Protein AF-A0A847YEK2-F1 (afdb_monomer)

Secondary structure (DSSP, 8-state):
-EEEEEETT--S-HHHHHHHHHHHHHHHHHHHHHHHS----EEEEEEE---TT--SHHHHHHHHHHH---SSSSEEEEEESS----SS---SEEESSTT-SEEEEE----S--HHHHHHHHHHHHHHHTT----S-TTSTTS---HHHHHTT----SS--HHHHHHHHHHHHHHHTT--SGGG--HHHHHHHHHHHHHHHTSTT--SHHHHHHHHHHHHH-TT--GGG-S---TTGGGS------S----PPPHHHHHHHHHHHHHHHHHHHHHHTT-SS---S--STT--SHHHHHHHHHHHHHHHHHT--TTTGGGHHHHHHHHHHHHH---STTTTSHHHHHHHHHH--HHHHHHHHHHH----BTTBHHHHHHHHHHHHHHHHH-HHHHHHHHHHHHHHHHTTSS-B-HHHHHHHHHHHHHHHHHHTTSS-HHHHHHH--HHHHS---TTS---B-HHHHHHHS-STT-HHHHHHHHHHHHHHHTSHHHHHHHHTT--

Mean predicted aligned error: 9.91 Å

Nearest PDB structures (foldseek):
  9clp-assembly1_A  TM=6.894E-01  e=1.626E-04  Echis carinatus
  1bsw-assembly1_A  TM=7.001E-01  e=2.422E-04  Deinagkistrodon acutus
  3k7n-assembly1_A  TM=7.172E-01  e=1.043E-03  Naja atra

pLDDT: mean 83.39, std 17.61, range [23.39, 98.69]

Solvent-accessible surface area (backbone atoms only — not comparable to full-atom values): 27076 Å² total; per-residue (Å²): 77,24,28,41,32,33,33,69,80,58,80,63,54,71,72,58,50,51,55,51,53,49,53,39,43,53,59,34,29,60,50,36,38,73,58,37,68,48,68,75,42,79,78,43,78,52,70,48,86,72,68,87,84,64,86,49,66,70,64,46,37,54,54,47,54,76,75,51,80,59,82,93,31,64,28,29,40,39,34,32,51,79,79,58,86,70,96,73,63,53,72,59,51,50,63,82,39,48,49,35,57,44,36,30,32,60,56,39,92,59,96,64,54,73,67,53,54,28,46,51,51,44,33,49,54,33,32,32,41,50,34,47,52,41,85,39,72,64,21,43,38,25,84,70,37,57,73,52,59,74,68,65,61,80,67,39,87,42,67,45,55,63,38,31,25,35,32,10,39,45,37,51,39,44,74,75,67,44,72,43,60,68,64,52,52,71,59,51,44,52,52,46,45,52,48,24,52,57,48,47,68,38,96,68,40,65,66,51,20,55,53,51,37,51,54,49,50,39,42,76,37,84,81,69,66,84,83,72,74,76,81,78,58,93,77,63,79,78,72,83,83,74,81,78,92,71,88,74,93,72,77,64,56,63,37,43,44,33,11,27,51,33,48,50,52,54,47,48,54,41,50,53,49,46,64,77,52,84,58,103,71,92,72,100,65,54,58,85,90,43,87,49,39,38,46,40,34,33,48,48,54,15,51,37,26,47,40,25,73,65,42,56,83,94,35,45,92,25,24,70,49,6,33,31,41,24,49,17,55,73,56,54,86,67,69,73,52,58,76,35,77,69,62,12,51,48,51,57,66,40,39,50,76,68,55,46,56,52,42,54,70,55,68,53,71,42,16,42,94,82,31,45,64,41,32,31,32,17,29,41,25,16,21,32,24,70,64,52,32,50,53,24,28,51,30,52,47,51,40,50,30,56,55,21,13,74,76,64,74,20,25,32,53,31,49,44,45,26,22,49,28,18,24,55,52,38,47,30,43,78,68,66,74,41,55,52,67,60,34,34,74,66,49,48,61,70,26,47,42,54,89,41,85,88,42,63,59,57,34,39,50,66,52,35,40,69,73,22,48,32,93,74,12,69,55,35,50,53,49,51,53,49,45,55,51,46,33,64,62,15,60,43,48,50,53,56,57,52,69,74,76,110

Structure (mmCIF, N/CA/C/O backbone):
data_AF-A0A847YEK2-F1
#
_entry.id   AF-A0A847YEK2-F1
#
loop_
_atom_site.group_PDB
_atom_site.id
_atom_site.type_symbol
_atom_site.label_atom_id
_atom_site.label_alt_id
_atom_site.label_comp_id
_atom_site.label_asym_id
_atom_site.label_entity_id
_atom_site.label_seq_id
_atom_site.pdbx_PDB_ins_code
_atom_site.Cartn_x
_atom_site.Cartn_y
_atom_site.Cartn_z
_atom_site.occupancy
_atom_site.B_iso_or_equiv
_atom_site.auth_seq_id
_atom_site.auth_comp_id
_atom_site.auth_asym_id
_atom_site.auth_atom_id
_atom_site.pdbx_PDB_model_num
ATOM 1 N N . PRO A 1 1 ? -1.535 0.867 -20.508 1.00 92.31 1 PRO A N 1
ATOM 2 C CA . PRO A 1 1 ? -1.313 0.738 -21.971 1.00 92.31 1 PRO A CA 1
ATOM 3 C C . PRO A 1 1 ? 0.013 1.367 -22.381 1.00 92.31 1 PRO A C 1
ATOM 5 O O . PRO A 1 1 ? 0.251 2.511 -22.003 1.00 92.31 1 PRO A O 1
ATOM 8 N N . VAL A 1 2 ? 0.847 0.652 -23.132 1.00 95.81 2 VAL A N 1
ATOM 9 C CA . VAL A 1 2 ? 2.141 1.152 -23.613 1.00 95.81 2 VAL A CA 1
ATOM 10 C C . VAL A 1 2 ? 2.268 0.982 -25.121 1.00 95.81 2 VAL A C 1
ATOM 12 O O . VAL A 1 2 ? 1.691 0.058 -25.702 1.00 95.81 2 VAL A O 1
ATOM 15 N N . ALA A 1 3 ? 3.023 1.878 -25.745 1.00 96.06 3 ALA A N 1
ATOM 16 C CA . ALA A 1 3 ? 3.48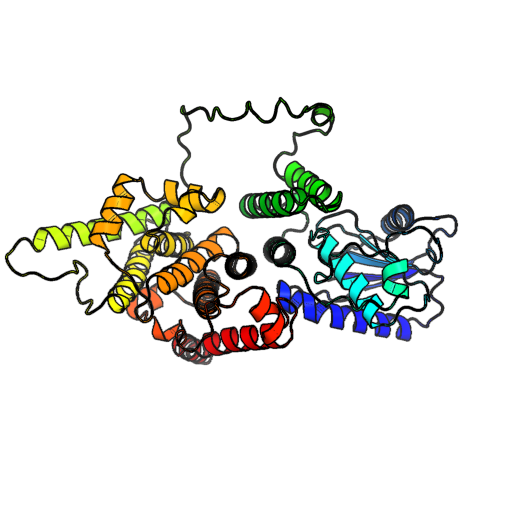3 1.727 -27.114 1.00 96.06 3 ALA A CA 1
ATOM 17 C C . ALA A 1 3 ? 4.961 1.330 -27.099 1.00 96.06 3 ALA A C 1
ATOM 19 O O . ALA A 1 3 ? 5.730 1.875 -26.313 1.00 96.06 3 ALA A O 1
ATOM 20 N N . VAL A 1 4 ? 5.355 0.381 -27.943 1.00 95.56 4 VAL A N 1
ATOM 21 C CA . VAL A 1 4 ? 6.736 -0.107 -28.015 1.00 95.56 4 VAL A CA 1
ATOM 22 C C . VAL A 1 4 ? 7.321 0.194 -29.382 1.00 95.56 4 VAL A C 1
ATOM 24 O O . VAL A 1 4 ? 6.776 -0.211 -30.407 1.00 95.56 4 VAL A O 1
ATOM 27 N N . TYR A 1 5 ? 8.455 0.873 -29.390 1.00 95.19 5 TYR A N 1
ATOM 28 C CA . TYR A 1 5 ? 9.152 1.268 -30.599 1.00 95.19 5 TYR A CA 1
ATOM 29 C C . TYR A 1 5 ? 10.570 0.704 -30.594 1.00 95.19 5 TYR A C 1
ATOM 31 O O . TYR A 1 5 ? 11.205 0.635 -29.544 1.00 95.19 5 TYR A O 1
ATOM 39 N N . VAL A 1 6 ? 11.056 0.291 -31.762 1.00 93.38 6 VAL A N 1
ATOM 40 C CA . VAL A 1 6 ? 12.473 -0.035 -31.996 1.00 93.38 6 VAL A CA 1
ATOM 41 C C . VAL A 1 6 ? 13.036 0.914 -33.047 1.00 93.38 6 VAL A C 1
ATOM 43 O O . VAL A 1 6 ? 12.280 1.400 -33.892 1.00 93.38 6 VAL A O 1
ATOM 46 N N . ASP A 1 7 ? 14.328 1.186 -32.994 1.00 90.25 7 ASP A N 1
ATOM 47 C CA . ASP A 1 7 ? 14.985 1.973 -34.031 1.00 90.25 7 ASP A CA 1
ATOM 48 C C . ASP A 1 7 ? 15.153 1.186 -35.344 1.00 90.25 7 ASP A C 1
ATOM 50 O O . ASP A 1 7 ? 14.927 -0.032 -35.402 1.00 90.25 7 ASP A O 1
ATOM 54 N N . GLU A 1 8 ? 15.460 1.880 -36.440 1.00 88.25 8 GLU A N 1
ATOM 55 C CA . GLU A 1 8 ? 15.607 1.289 -37.774 1.00 88.25 8 GLU A CA 1
ATOM 56 C C . GLU A 1 8 ? 16.790 0.317 -37.885 1.00 88.25 8 GLU A C 1
ATOM 58 O O . GLU A 1 8 ? 16.811 -0.548 -38.765 1.00 88.25 8 GLU A O 1
ATOM 63 N N . GLU A 1 9 ? 17.750 0.417 -36.972 1.00 84.06 9 GLU A N 1
ATOM 64 C CA . GLU A 1 9 ? 18.924 -0.438 -36.841 1.00 84.06 9 GLU A CA 1
ATOM 65 C C . GLU A 1 9 ? 18.546 -1.841 -36.337 1.00 84.06 9 GLU A C 1
ATOM 67 O O . GLU A 1 9 ? 19.340 -2.787 -36.438 1.00 84.06 9 GLU A O 1
ATOM 72 N N . GLN A 1 10 ? 17.317 -2.028 -35.840 1.00 82.69 10 GLN A N 1
ATOM 73 C CA . GLN A 1 10 ? 16.795 -3.339 -35.482 1.00 82.69 10 GLN A CA 1
ATOM 74 C C . GLN A 1 10 ? 16.597 -4.226 -36.722 1.00 82.69 10 GLN A C 1
ATOM 76 O O . GLN A 1 10 ? 15.596 -4.172 -37.433 1.00 82.69 10 GLN A O 1
ATOM 81 N N . THR A 1 11 ? 17.537 -5.148 -36.924 1.00 83.19 11 THR A N 1
ATOM 82 C CA . THR A 1 11 ? 17.556 -6.058 -38.083 1.00 83.19 11 THR A CA 1
ATOM 83 C C . THR A 1 11 ? 16.586 -7.243 -37.995 1.00 83.19 11 THR A C 1
ATOM 85 O O . THR A 1 11 ? 16.309 -7.891 -39.009 1.00 83.19 11 THR A O 1
ATOM 88 N N . ALA A 1 12 ? 16.064 -7.574 -36.807 1.00 85.56 12 ALA A N 1
ATOM 89 C CA . ALA A 1 12 ? 15.104 -8.665 -36.661 1.00 85.56 12 ALA A CA 1
ATOM 90 C C . ALA A 1 12 ? 13.759 -8.324 -37.324 1.00 85.56 12 ALA A C 1
ATOM 92 O O . ALA A 1 12 ? 13.304 -7.184 -37.310 1.00 85.56 12 ALA A O 1
ATOM 93 N N . SER A 1 13 ? 13.059 -9.335 -37.853 1.00 90.81 13 SER A N 1
ATOM 94 C CA . SER A 1 13 ? 11.706 -9.113 -38.379 1.00 90.81 13 SER A CA 1
ATOM 95 C C . SER A 1 13 ? 10.758 -8.610 -37.284 1.00 90.81 13 SER A C 1
ATOM 97 O O . SER A 1 13 ? 10.889 -8.990 -36.115 1.00 90.81 13 SER A O 1
ATOM 99 N N . ARG A 1 14 ? 9.747 -7.822 -37.678 1.00 92.00 14 ARG A N 1
ATOM 100 C CA . ARG A 1 14 ? 8.741 -7.272 -36.755 1.00 92.00 14 ARG A CA 1
ATOM 101 C C . ARG A 1 14 ? 8.136 -8.314 -35.828 1.00 92.00 14 ARG A C 1
ATOM 103 O O . ARG A 1 14 ? 8.052 -8.100 -34.626 1.00 92.00 14 ARG A O 1
ATOM 110 N N . GLN A 1 15 ? 7.775 -9.471 -36.370 1.00 93.06 15 GLN A N 1
ATOM 111 C CA . GLN A 1 15 ? 7.198 -10.554 -35.584 1.00 93.06 15 GLN A CA 1
ATOM 112 C C . GLN A 1 15 ? 8.155 -11.066 -34.493 1.00 93.06 15 GLN A C 1
ATOM 114 O O . GLN A 1 15 ? 7.719 -11.366 -33.383 1.00 93.06 15 GLN A O 1
ATOM 119 N N . LEU A 1 16 ? 9.455 -11.155 -34.791 1.00 92.19 16 LEU A N 1
ATOM 120 C CA . LEU A 1 16 ? 10.453 -11.686 -33.863 1.00 92.19 16 LEU A CA 1
ATOM 121 C C . LEU A 1 16 ? 10.772 -10.708 -32.735 1.00 92.19 16 LEU A C 1
ATOM 123 O O . LEU A 1 16 ? 10.783 -11.121 -31.572 1.00 92.19 16 LEU A O 1
ATOM 127 N N . TRP A 1 17 ? 11.019 -9.431 -33.050 1.00 91.56 17 TRP A N 1
ATOM 128 C CA . TRP A 1 17 ? 11.336 -8.459 -32.003 1.00 91.56 17 TRP A CA 1
ATOM 129 C C . TRP A 1 17 ? 10.113 -8.143 -31.141 1.00 91.56 17 TRP A C 1
ATOM 131 O O . TRP A 1 17 ? 10.259 -8.077 -29.923 1.00 91.56 17 TRP A O 1
ATOM 141 N N . VAL A 1 18 ? 8.901 -8.069 -31.712 1.00 94.19 18 VAL A N 1
ATOM 142 C CA . VAL A 1 18 ? 7.671 -7.876 -30.921 1.00 94.19 18 VAL A CA 1
ATOM 143 C C . VAL A 1 18 ? 7.500 -9.026 -29.933 1.00 94.19 18 VAL A C 1
ATOM 145 O O . VAL A 1 18 ? 7.334 -8.787 -28.740 1.00 94.19 18 VAL A O 1
ATOM 148 N N . ALA A 1 19 ? 7.624 -10.276 -30.392 1.00 93.75 19 ALA A N 1
ATOM 149 C CA . ALA A 1 19 ? 7.506 -11.437 -29.514 1.00 93.75 19 ALA A CA 1
ATOM 150 C C . ALA A 1 19 ? 8.588 -11.459 -28.417 1.00 93.75 19 ALA A C 1
ATOM 152 O O . ALA A 1 19 ? 8.322 -11.897 -27.299 1.00 93.75 19 ALA A O 1
ATOM 153 N N . ARG A 1 20 ? 9.812 -10.998 -28.717 1.00 92.81 20 ARG A N 1
ATOM 154 C CA . ARG A 1 20 ? 10.895 -10.858 -27.729 1.00 92.81 20 ARG A CA 1
ATOM 155 C C . ARG A 1 20 ? 10.543 -9.826 -26.659 1.00 92.81 20 ARG A C 1
ATOM 157 O O . ARG A 1 20 ? 10.599 -10.151 -25.477 1.00 92.81 20 ARG A O 1
ATOM 164 N N . LEU A 1 21 ? 10.171 -8.613 -27.063 1.00 93.31 21 LEU A N 1
ATOM 165 C CA . LEU A 1 21 ? 9.867 -7.519 -26.137 1.00 93.31 21 LEU A CA 1
ATOM 166 C C . LEU A 1 21 ? 8.600 -7.787 -25.323 1.00 93.31 21 LEU A C 1
ATOM 168 O O . LEU A 1 21 ? 8.558 -7.463 -24.141 1.00 93.31 21 LEU A O 1
ATOM 172 N N . GLN A 1 22 ? 7.616 -8.466 -25.911 1.00 95.38 22 GLN A N 1
ATOM 173 C CA . GLN A 1 22 ? 6.430 -8.906 -25.190 1.00 95.38 22 GLN A CA 1
ATOM 174 C C . GLN A 1 22 ? 6.783 -9.871 -24.050 1.00 95.38 22 GLN A C 1
ATOM 176 O O . GLN A 1 22 ? 6.359 -9.638 -22.923 1.00 95.38 22 GLN A O 1
ATOM 181 N N . ARG A 1 23 ? 7.634 -10.881 -24.290 1.00 94.44 23 ARG A N 1
ATOM 182 C CA . ARG A 1 23 ? 8.107 -11.778 -23.216 1.00 94.44 23 ARG A CA 1
ATOM 183 C C . ARG A 1 23 ? 8.883 -11.036 -22.127 1.00 94.44 23 ARG A C 1
ATOM 185 O O . ARG A 1 23 ? 8.734 -11.353 -20.951 1.00 94.44 23 ARG A O 1
ATOM 192 N N . ARG A 1 24 ? 9.710 -10.049 -22.502 1.00 93.25 24 ARG A N 1
ATOM 193 C CA . ARG A 1 24 ? 10.438 -9.214 -21.530 1.00 93.25 24 ARG A CA 1
ATOM 194 C C . ARG A 1 24 ? 9.469 -8.414 -20.655 1.00 93.25 24 ARG A C 1
ATOM 196 O O . ARG A 1 24 ? 9.641 -8.376 -19.440 1.00 93.25 24 ARG A O 1
ATOM 203 N N . LEU A 1 25 ? 8.437 -7.821 -21.259 1.00 95.00 25 LEU A N 1
ATOM 204 C CA . LEU A 1 25 ? 7.420 -7.063 -20.533 1.00 95.00 25 LEU A CA 1
ATOM 205 C C . LEU A 1 25 ? 6.540 -7.964 -19.658 1.00 95.00 25 LEU A C 1
ATOM 207 O O . LEU A 1 25 ? 6.225 -7.587 -18.538 1.00 95.00 25 LEU A O 1
ATOM 211 N N . GLU A 1 26 ? 6.187 -9.163 -20.123 1.00 94.88 26 GLU A N 1
ATOM 212 C CA . GLU A 1 26 ? 5.472 -10.167 -19.324 1.00 94.88 26 GLU A CA 1
ATOM 213 C C . GLU A 1 26 ? 6.269 -10.549 -18.069 1.00 94.88 26 GLU A C 1
ATOM 215 O O . GLU A 1 26 ? 5.713 -10.532 -16.972 1.00 94.88 26 GLU A O 1
ATOM 220 N N . ALA A 1 27 ? 7.579 -10.788 -18.200 1.00 92.12 27 ALA A N 1
ATOM 221 C CA . ALA A 1 27 ? 8.453 -11.054 -17.058 1.00 92.12 27 ALA A CA 1
ATOM 222 C C . ALA A 1 27 ? 8.555 -9.850 -16.100 1.00 92.12 27 ALA A C 1
ATOM 224 O O . ALA A 1 27 ? 8.502 -10.020 -14.884 1.00 92.12 27 ALA A O 1
ATOM 225 N N . ALA A 1 28 ? 8.645 -8.623 -16.625 1.00 93.44 28 ALA A N 1
ATOM 226 C CA . ALA A 1 28 ? 8.619 -7.414 -15.799 1.00 93.44 28 ALA A CA 1
ATOM 227 C C . ALA A 1 28 ? 7.271 -7.242 -15.069 1.00 93.44 28 ALA A C 1
ATOM 229 O O . ALA A 1 28 ? 7.241 -6.889 -13.889 1.00 93.44 28 ALA A O 1
ATOM 230 N N . ASN A 1 29 ? 6.153 -7.549 -15.735 1.00 95.31 29 ASN A N 1
ATOM 231 C CA . ASN A 1 29 ? 4.811 -7.480 -15.156 1.00 95.31 29 ASN A CA 1
ATOM 232 C C . ASN A 1 29 ? 4.624 -8.437 -13.976 1.00 95.31 29 ASN A C 1
ATOM 234 O O . ASN A 1 29 ? 3.856 -8.117 -13.073 1.00 95.31 29 ASN A O 1
ATOM 238 N N . GLU A 1 30 ? 5.331 -9.572 -13.916 1.00 91.06 30 GLU A N 1
ATOM 239 C CA . GLU A 1 30 ? 5.304 -10.431 -12.722 1.00 91.06 30 GLU A CA 1
ATOM 240 C C . GLU A 1 30 ? 5.783 -9.688 -11.466 1.00 91.06 30 GLU A C 1
ATOM 242 O O . GLU A 1 30 ? 5.260 -9.918 -10.374 1.00 91.06 30 GLU A O 1
ATOM 247 N N . VAL A 1 31 ? 6.742 -8.771 -11.620 1.00 90.19 31 VAL A N 1
ATOM 248 C CA . VAL A 1 31 ? 7.296 -7.961 -10.529 1.00 90.19 31 VAL A CA 1
ATOM 249 C C . VAL A 1 31 ? 6.356 -6.817 -10.174 1.00 90.19 31 VAL A C 1
ATOM 251 O O . VAL A 1 31 ? 6.025 -6.645 -9.000 1.00 90.19 31 VAL A O 1
ATOM 254 N N . PHE A 1 32 ? 5.887 -6.057 -11.167 1.00 93.69 32 PHE A N 1
ATOM 255 C CA . PHE A 1 32 ? 5.001 -4.911 -10.931 1.00 93.69 32 PHE A CA 1
ATOM 256 C C . PHE A 1 32 ? 3.633 -5.324 -10.390 1.00 93.69 32 PHE A C 1
ATOM 258 O O . PHE A 1 32 ? 3.156 -4.702 -9.442 1.00 93.69 32 PHE A O 1
ATOM 265 N N . ARG A 1 33 ? 3.050 -6.426 -10.880 1.00 91.19 33 ARG A N 1
ATOM 266 C CA . ARG A 1 33 ? 1.790 -6.966 -10.349 1.00 91.19 33 ARG A CA 1
ATOM 267 C C . ARG A 1 33 ? 1.914 -7.295 -8.863 1.00 91.19 33 ARG A C 1
ATOM 269 O O . ARG A 1 33 ? 1.049 -6.914 -8.085 1.00 91.19 33 ARG A O 1
ATOM 276 N N . LYS A 1 34 ? 3.004 -7.959 -8.466 1.00 85.06 34 LYS A N 1
ATOM 277 C CA . LYS A 1 34 ? 3.272 -8.300 -7.059 1.00 85.06 34 LYS A CA 1
ATOM 278 C C . LYS A 1 34 ? 3.601 -7.081 -6.202 1.00 85.06 34 LYS A C 1
ATOM 280 O O . LYS A 1 34 ? 3.248 -7.056 -5.032 1.00 85.06 34 LYS A O 1
ATOM 285 N N . THR A 1 35 ? 4.295 -6.094 -6.766 1.00 88.25 35 THR A N 1
ATOM 286 C CA . THR A 1 35 ? 4.764 -4.932 -6.002 1.00 88.25 35 THR A CA 1
ATOM 287 C C . THR A 1 35 ? 3.661 -3.901 -5.807 1.00 88.25 35 THR A C 1
ATOM 289 O O . THR A 1 35 ? 3.470 -3.453 -4.686 1.00 88.25 35 THR A O 1
ATOM 292 N N . CYS A 1 36 ? 2.950 -3.515 -6.871 1.00 91.81 36 CYS A N 1
ATOM 293 C CA . CYS A 1 36 ? 1.987 -2.409 -6.851 1.00 91.81 36 CYS A CA 1
ATOM 294 C C . CYS A 1 36 ? 0.702 -2.657 -7.659 1.00 91.81 36 CYS A C 1
ATOM 296 O O . CYS A 1 36 ? -0.062 -1.725 -7.893 1.00 91.81 36 CYS A O 1
ATOM 298 N N . GLY A 1 37 ? 0.454 -3.890 -8.115 1.00 89.81 37 GLY A N 1
ATOM 299 C CA . GLY A 1 37 ? -0.773 -4.245 -8.837 1.00 89.81 37 GLY A CA 1
ATOM 300 C C . GLY A 1 37 ? -0.888 -3.677 -10.258 1.00 89.81 37 GLY A C 1
ATOM 301 O O . GLY A 1 37 ? -1.930 -3.841 -10.888 1.00 89.81 37 GLY A O 1
ATOM 302 N N . ILE A 1 38 ? 0.157 -3.028 -10.783 1.00 92.56 38 ILE A N 1
ATOM 303 C CA . ILE A 1 38 ? 0.169 -2.449 -12.133 1.00 92.56 38 ILE A CA 1
ATOM 304 C C . ILE A 1 38 ? 0.670 -3.465 -13.162 1.00 92.56 38 ILE A C 1
ATOM 306 O O . ILE A 1 38 ? 1.625 -4.203 -12.922 1.00 92.56 38 ILE A O 1
ATOM 310 N N . GLU A 1 39 ? 0.056 -3.439 -14.347 1.00 94.75 39 GLU A N 1
ATOM 311 C CA . GLU A 1 39 ? 0.515 -4.164 -15.530 1.00 94.75 39 GLU A CA 1
ATOM 312 C C . GLU A 1 39 ? 0.676 -3.236 -16.736 1.00 94.75 39 GLU A C 1
ATOM 314 O O . GLU A 1 39 ? -0.200 -2.436 -17.080 1.00 94.75 39 GLU A O 1
ATOM 319 N N . PHE A 1 40 ? 1.785 -3.407 -17.444 1.00 95.31 40 PHE A N 1
ATOM 320 C CA . PHE A 1 40 ? 2.059 -2.747 -18.707 1.00 95.31 40 PHE A CA 1
ATOM 321 C C . PHE A 1 40 ? 1.618 -3.654 -19.857 1.00 95.31 40 PHE A C 1
ATOM 323 O O . PHE A 1 40 ? 2.106 -4.771 -20.015 1.00 95.31 40 PHE A O 1
ATOM 330 N N . GLN A 1 41 ? 0.692 -3.173 -20.682 1.00 94.75 41 GLN A N 1
ATOM 331 C CA . GLN A 1 41 ? 0.147 -3.926 -21.814 1.00 94.75 41 GLN A CA 1
ATOM 332 C C . GLN A 1 41 ? 0.477 -3.217 -23.121 1.00 94.75 41 GLN A C 1
ATOM 334 O O . GLN A 1 41 ? 0.100 -2.054 -23.296 1.00 94.75 41 GLN A O 1
ATOM 339 N N . ILE A 1 42 ? 1.174 -3.914 -24.023 1.00 95.38 42 ILE A N 1
ATOM 340 C CA . ILE A 1 42 ? 1.519 -3.400 -25.352 1.00 95.38 42 ILE A CA 1
ATOM 341 C C . ILE A 1 42 ? 0.233 -3.273 -26.168 1.00 95.38 42 ILE A C 1
ATOM 343 O O . ILE A 1 42 ? -0.441 -4.268 -26.421 1.00 95.38 42 ILE A O 1
ATOM 347 N N . GLN A 1 43 ? -0.099 -2.054 -26.582 1.00 94.94 43 GLN A N 1
ATOM 348 C CA . GLN A 1 43 ? -1.232 -1.784 -27.476 1.00 94.94 43 GLN A CA 1
ATOM 349 C C . GLN A 1 43 ? -0.793 -1.302 -28.854 1.00 94.94 43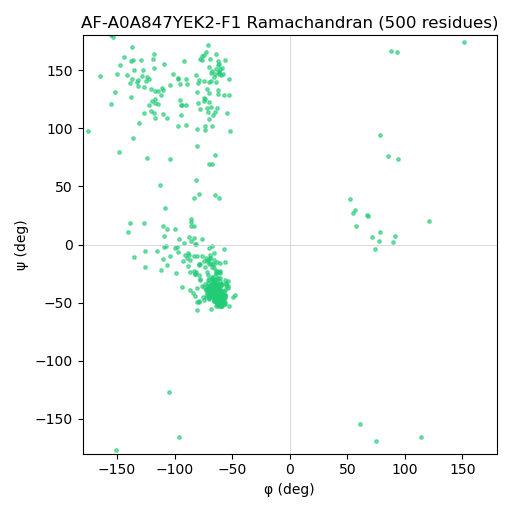 GLN A C 1
ATOM 351 O O . GLN A 1 43 ? -1.527 -1.444 -29.827 1.00 94.94 43 GLN A O 1
ATOM 356 N N . GLU A 1 44 ? 0.419 -0.769 -28.949 1.00 94.81 44 GLU A N 1
ATOM 357 C CA . GLU A 1 44 ? 0.955 -0.220 -30.181 1.00 94.81 44 GLU A CA 1
ATOM 358 C C . GLU A 1 44 ? 2.408 -0.656 -30.343 1.00 94.81 44 GLU A C 1
ATOM 360 O O . GLU A 1 44 ? 3.153 -0.759 -29.366 1.00 94.81 44 GLU A O 1
ATOM 365 N N . THR A 1 45 ? 2.798 -0.947 -31.583 1.00 95.31 45 THR A N 1
ATOM 366 C CA . THR A 1 45 ? 4.181 -1.270 -31.935 1.00 95.31 45 THR A CA 1
ATOM 367 C C . THR A 1 45 ? 4.595 -0.485 -33.168 1.00 95.31 45 THR A C 1
ATOM 369 O O . THR A 1 45 ? 3.812 -0.374 -34.116 1.00 95.31 45 THR A O 1
ATOM 372 N N . GLY A 1 46 ? 5.825 0.013 -33.191 1.00 93.94 46 GLY A N 1
ATOM 373 C CA . GLY A 1 46 ? 6.321 0.801 -34.311 1.00 93.94 46 GLY A CA 1
ATOM 374 C C . GLY A 1 46 ? 7.834 0.777 -34.449 1.00 93.94 46 GLY A C 1
ATOM 375 O O . GLY A 1 46 ? 8.542 0.125 -33.684 1.00 93.94 46 GLY A O 1
ATOM 376 N N . THR A 1 47 ? 8.301 1.488 -35.464 1.00 94.12 47 THR A N 1
ATOM 377 C CA . THR A 1 47 ? 9.712 1.797 -35.689 1.00 94.12 47 THR A CA 1
ATOM 378 C C . THR A 1 47 ? 9.855 3.309 -35.788 1.00 94.12 47 THR A C 1
ATOM 380 O O . THR A 1 47 ? 8.952 3.950 -36.335 1.00 94.12 47 THR A O 1
ATOM 383 N N . TRP A 1 48 ? 10.946 3.880 -35.288 1.00 94.50 48 TRP A N 1
ATOM 384 C CA . TRP A 1 48 ? 11.282 5.285 -35.542 1.00 94.50 48 TRP A CA 1
ATOM 385 C C . TRP A 1 48 ? 12.613 5.382 -36.283 1.00 94.50 48 TRP A C 1
ATOM 387 O O . TRP A 1 48 ? 13.311 4.383 -36.374 1.00 94.50 48 TRP A O 1
ATOM 397 N N . LEU A 1 49 ? 12.876 6.551 -36.871 1.00 93.25 49 LEU A N 1
ATOM 398 C CA . LEU A 1 49 ? 14.150 6.871 -37.514 1.00 93.25 49 LEU A CA 1
ATOM 399 C C . LEU A 1 49 ? 15.006 7.652 -36.516 1.00 93.25 49 LEU A C 1
ATOM 401 O O . LEU A 1 49 ? 14.705 8.830 -36.288 1.00 93.25 49 LEU A O 1
ATOM 405 N N . SER A 1 50 ? 15.987 7.028 -35.874 1.00 89.00 50 SER A N 1
ATOM 406 C CA . SER A 1 50 ? 16.874 7.681 -34.904 1.00 89.00 50 SER A CA 1
ATOM 407 C C . SER A 1 50 ? 17.962 8.530 -35.564 1.00 89.00 50 SER A C 1
ATOM 409 O O . SER A 1 50 ? 18.251 8.423 -36.752 1.00 89.00 50 SER A O 1
ATOM 411 N N . ASP A 1 51 ? 18.537 9.464 -34.805 1.00 86.88 51 ASP A N 1
ATOM 412 C CA . ASP A 1 51 ? 19.681 10.261 -35.257 1.00 86.88 51 ASP A CA 1
ATOM 413 C C . ASP A 1 51 ? 21.006 9.572 -34.882 1.00 86.88 51 ASP A C 1
ATOM 415 O O . ASP A 1 51 ? 21.467 9.650 -33.745 1.00 86.88 51 ASP A O 1
ATOM 419 N N . ASP A 1 52 ? 21.636 8.934 -35.873 1.00 83.81 52 ASP A N 1
ATOM 420 C CA . ASP A 1 52 ? 22.930 8.233 -35.764 1.00 83.81 52 ASP A CA 1
ATOM 421 C C . ASP A 1 52 ? 24.096 9.098 -35.243 1.00 83.81 52 ASP A C 1
ATOM 423 O O . ASP A 1 52 ? 25.161 8.576 -34.899 1.00 83.81 52 ASP A O 1
ATOM 427 N N . SER A 1 53 ? 23.961 10.429 -35.230 1.00 84.19 53 SER A N 1
ATOM 428 C CA . SER A 1 53 ? 25.018 11.317 -34.735 1.00 84.19 53 SER A CA 1
ATOM 429 C C . SER A 1 53 ? 25.069 11.411 -33.207 1.00 84.19 53 SER A C 1
ATOM 431 O O . SER A 1 53 ? 26.100 11.820 -32.652 1.00 84.19 53 SER A O 1
ATOM 433 N N . LEU A 1 54 ? 23.993 11.013 -32.522 1.00 84.44 54 LEU A N 1
ATOM 434 C CA . LEU A 1 54 ? 23.855 11.127 -31.074 1.00 84.44 54 LEU A CA 1
ATOM 435 C C . LEU A 1 54 ? 24.782 10.153 -30.341 1.00 84.44 54 LEU A C 1
ATOM 437 O O . LEU A 1 54 ? 24.971 9.007 -30.735 1.00 84.44 54 LEU A O 1
ATOM 441 N N . GLN A 1 55 ? 25.377 10.626 -29.244 1.00 77.69 55 GLN A N 1
ATOM 442 C CA . GLN A 1 55 ? 26.409 9.882 -28.506 1.00 77.69 55 GLN A CA 1
ATOM 443 C C . GLN A 1 55 ? 25.938 9.384 -27.134 1.00 77.69 55 GLN A C 1
ATOM 445 O O . GLN A 1 55 ? 26.618 8.576 -26.504 1.00 77.69 55 GLN A O 1
ATOM 450 N N . ASN A 1 56 ? 24.793 9.864 -26.641 1.00 78.62 56 ASN A N 1
ATOM 451 C CA . ASN A 1 56 ? 24.274 9.524 -25.319 1.00 78.62 56 ASN A CA 1
ATOM 452 C C . ASN A 1 56 ? 22.759 9.278 -25.348 1.00 78.62 56 ASN A C 1
ATOM 454 O O . ASN A 1 56 ? 22.055 9.710 -26.261 1.00 78.62 56 ASN A O 1
ATOM 458 N N . LEU A 1 57 ? 22.282 8.543 -24.341 1.00 81.75 57 LEU A N 1
ATOM 459 C CA . LEU A 1 57 ? 20.888 8.116 -24.248 1.00 81.75 57 LEU A CA 1
ATOM 460 C C . LEU A 1 57 ? 19.946 9.277 -23.925 1.00 81.75 57 LEU A C 1
ATOM 462 O O . LEU A 1 57 ? 18.792 9.233 -24.333 1.00 81.75 57 LEU A O 1
ATOM 466 N N . GLU A 1 58 ? 20.414 10.288 -23.196 1.00 84.69 58 GLU A N 1
ATOM 467 C CA . GLU A 1 58 ? 19.635 11.469 -22.834 1.00 84.69 58 GLU A CA 1
ATOM 468 C C . GLU A 1 58 ? 19.204 12.253 -24.087 1.00 84.69 58 GLU A C 1
ATOM 470 O O . GLU A 1 58 ? 18.010 12.472 -24.288 1.00 84.69 58 GLU A O 1
ATOM 475 N N . ASP A 1 59 ? 20.144 12.567 -24.982 1.00 86.88 59 ASP A N 1
ATOM 476 C CA . ASP A 1 59 ? 19.856 13.202 -26.273 1.00 86.88 59 ASP A CA 1
ATOM 477 C C . ASP A 1 59 ? 19.013 12.275 -27.170 1.00 86.88 59 ASP A C 1
ATOM 479 O O . ASP A 1 59 ? 18.111 12.725 -27.878 1.00 86.88 59 ASP A O 1
ATOM 483 N N . GLY A 1 60 ? 19.264 10.960 -27.113 1.00 88.38 60 GLY A N 1
ATOM 484 C CA . GLY A 1 60 ? 18.460 9.959 -27.817 1.00 88.38 60 GLY A CA 1
ATOM 485 C C . GLY A 1 60 ? 16.999 9.922 -27.360 1.00 88.38 60 GLY A C 1
ATOM 486 O O . GLY A 1 60 ? 16.097 9.710 -28.172 1.00 88.38 60 GLY A O 1
ATOM 487 N N . LEU A 1 61 ? 16.737 10.134 -26.067 1.00 89.69 61 LEU A N 1
ATOM 488 C CA . LEU A 1 61 ? 15.378 10.196 -25.532 1.00 89.69 61 LEU A CA 1
ATOM 489 C C . LEU A 1 61 ? 14.650 11.437 -26.044 1.00 89.69 61 LEU A C 1
ATOM 491 O O . LEU A 1 61 ? 13.472 11.338 -26.389 1.00 89.69 61 LEU A O 1
ATOM 495 N N . ASP A 1 62 ? 15.338 12.574 -26.120 1.00 89.75 62 ASP A N 1
ATOM 496 C CA . ASP A 1 62 ? 14.773 13.807 -26.666 1.00 89.75 62 ASP A CA 1
ATOM 497 C C . ASP A 1 62 ? 14.458 13.662 -28.164 1.00 89.75 62 ASP A C 1
ATOM 499 O O . ASP A 1 62 ? 13.379 14.066 -28.607 1.00 89.75 62 ASP A O 1
ATOM 503 N N . ASP A 1 63 ? 15.333 13.003 -28.931 1.00 93.25 63 ASP A N 1
ATOM 504 C CA . ASP A 1 63 ? 15.083 12.655 -30.335 1.00 93.25 63 ASP A CA 1
ATOM 505 C C . ASP A 1 63 ? 13.854 11.747 -30.498 1.00 93.25 63 ASP A C 1
ATOM 507 O O . ASP A 1 63 ? 12.941 12.034 -31.282 1.00 93.25 63 ASP A O 1
ATOM 511 N N . PHE A 1 64 ? 13.785 10.679 -29.701 1.00 93.88 64 PHE A N 1
ATOM 512 C CA . PHE A 1 64 ? 12.651 9.761 -29.691 1.00 93.88 64 PHE A CA 1
ATOM 513 C C . PHE A 1 64 ? 11.346 10.481 -29.332 1.00 93.88 64 PHE A C 1
ATOM 515 O O . PHE A 1 64 ? 10.338 10.328 -30.027 1.00 93.88 64 PHE A O 1
ATOM 522 N N . ALA A 1 65 ? 11.361 11.311 -28.288 1.00 92.62 65 ALA A N 1
ATOM 523 C CA . ALA A 1 65 ? 10.194 12.060 -27.837 1.00 92.62 65 ALA A CA 1
ATOM 524 C C . ALA A 1 65 ? 9.721 13.103 -28.861 1.00 92.62 65 ALA A C 1
ATOM 526 O O . ALA A 1 65 ? 8.517 13.339 -28.980 1.00 92.62 65 ALA A O 1
ATOM 527 N N . ALA A 1 66 ? 10.637 13.698 -29.631 1.00 93.31 66 ALA A N 1
ATOM 528 C CA . ALA A 1 66 ? 10.301 14.629 -30.704 1.00 93.31 66 ALA A CA 1
ATOM 529 C C . ALA A 1 66 ? 9.638 13.939 -31.911 1.00 93.31 66 ALA A C 1
ATOM 531 O O . ALA A 1 66 ? 8.833 14.558 -32.612 1.00 93.31 66 ALA A O 1
ATOM 532 N N . LYS A 1 67 ? 9.969 12.667 -32.164 1.00 94.88 67 LYS A N 1
ATOM 533 C CA . LYS A 1 67 ? 9.529 11.916 -33.352 1.00 94.88 67 LYS A CA 1
ATOM 534 C C . LYS A 1 67 ? 8.338 10.993 -33.097 1.00 94.88 67 LYS A C 1
ATOM 536 O O . LYS A 1 67 ? 7.605 10.675 -34.035 1.00 94.88 67 LYS A O 1
ATOM 541 N N . VAL A 1 68 ? 8.128 10.562 -31.855 1.00 93.25 68 VAL A N 1
ATOM 542 C CA . VAL A 1 68 ? 7.089 9.596 -31.484 1.00 93.25 68 VAL A CA 1
ATOM 543 C C . VAL A 1 68 ? 6.158 10.198 -30.445 1.00 93.25 68 VAL A C 1
ATOM 545 O O . VAL A 1 68 ? 6.569 10.519 -29.340 1.00 93.25 68 VAL A O 1
ATOM 548 N N . GLU A 1 69 ? 4.869 10.304 -30.762 1.00 89.38 69 GLU A N 1
ATOM 549 C CA . GLU A 1 69 ? 3.852 10.805 -29.833 1.00 89.38 69 GLU A CA 1
ATOM 550 C C . GLU A 1 69 ? 2.919 9.662 -29.382 1.00 89.38 69 GLU A C 1
ATOM 552 O O . GLU A 1 69 ? 2.129 9.169 -30.194 1.00 89.38 69 GLU A O 1
ATOM 557 N N . PRO A 1 70 ? 2.939 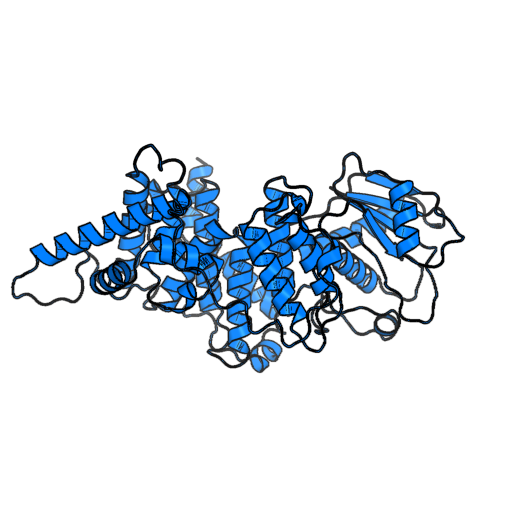9.244 -28.100 1.00 85.06 70 PRO A N 1
ATOM 558 C CA . PRO A 1 70 ? 1.992 8.258 -27.585 1.00 85.06 70 PRO A CA 1
ATOM 559 C C . PRO A 1 70 ? 0.604 8.893 -27.428 1.00 85.06 70 PRO A C 1
ATOM 561 O O . PRO A 1 70 ? 0.327 9.595 -26.455 1.00 85.06 70 PRO A O 1
ATOM 564 N N . ARG A 1 71 ? -0.280 8.675 -28.410 1.00 80.31 71 ARG A N 1
ATOM 565 C CA . ARG A 1 71 ? -1.627 9.284 -28.432 1.00 80.31 71 ARG A CA 1
ATOM 566 C C . ARG A 1 71 ? -2.679 8.489 -27.669 1.00 80.31 71 ARG A C 1
ATOM 568 O O . ARG A 1 71 ? -3.551 9.077 -27.040 1.00 80.31 71 ARG A O 1
ATOM 575 N N . GLN A 1 72 ? -2.628 7.163 -27.768 1.00 85.44 72 GLN A N 1
ATOM 576 C CA . GLN A 1 72 ? -3.608 6.254 -27.152 1.00 85.44 72 GLN A CA 1
ATOM 577 C C . GLN A 1 72 ? -3.023 5.463 -25.976 1.00 85.44 72 GLN A C 1
ATOM 579 O O . GLN A 1 72 ? -3.723 4.691 -25.323 1.00 85.44 72 GLN A O 1
ATOM 584 N N . THR A 1 73 ? -1.737 5.654 -25.696 1.00 90.19 73 THR A N 1
ATOM 585 C CA . THR A 1 73 ? -0.993 4.943 -24.660 1.00 90.19 73 THR A CA 1
ATOM 586 C C . THR A 1 73 ? -0.470 5.919 -23.613 1.00 90.19 73 THR A C 1
ATOM 588 O O . THR A 1 73 ? -0.391 7.124 -23.835 1.00 90.19 73 THR A O 1
ATOM 591 N N . PHE A 1 74 ? -0.149 5.395 -22.433 1.00 89.69 74 PHE A N 1
ATOM 592 C CA . PHE A 1 74 ? 0.353 6.186 -21.307 1.00 89.69 74 PHE A CA 1
ATOM 593 C C . PHE A 1 74 ? 1.849 6.466 -21.407 1.00 89.69 74 PHE A C 1
ATOM 595 O O . PHE A 1 74 ? 2.348 7.408 -20.800 1.00 89.69 74 PHE A O 1
ATOM 602 N N . LEU A 1 75 ? 2.552 5.591 -22.119 1.00 94.56 75 LEU A N 1
ATOM 603 C CA . LEU A 1 75 ? 3.998 5.536 -22.172 1.00 94.56 75 LEU A CA 1
ATOM 604 C C . LEU A 1 75 ? 4.418 4.957 -23.523 1.00 94.56 75 LEU A C 1
ATOM 606 O O . LEU A 1 75 ? 3.921 3.901 -23.928 1.00 94.56 75 LEU A O 1
ATOM 610 N N . ALA A 1 76 ? 5.346 5.631 -24.190 1.00 96.12 76 ALA A N 1
ATOM 611 C CA . ALA A 1 76 ? 6.129 5.094 -25.289 1.00 96.12 76 ALA A CA 1
ATOM 612 C C . ALA A 1 76 ? 7.467 4.566 -24.748 1.00 96.12 76 ALA A C 1
ATOM 614 O O . ALA A 1 76 ? 8.214 5.302 -24.105 1.00 96.12 76 ALA A O 1
ATOM 615 N N . ILE A 1 77 ? 7.763 3.296 -25.013 1.00 95.88 77 ILE A N 1
ATOM 616 C CA . ILE A 1 77 ? 9.027 2.643 -24.668 1.00 95.88 77 ILE A CA 1
ATOM 617 C C . ILE A 1 77 ? 9.820 2.469 -25.963 1.00 95.88 77 ILE A C 1
ATOM 619 O O . ILE A 1 77 ? 9.441 1.661 -26.815 1.00 95.88 77 ILE A O 1
ATOM 623 N N . GLY A 1 78 ? 10.889 3.241 -26.117 1.00 93.56 78 GLY A N 1
ATOM 624 C CA . GLY A 1 78 ? 11.843 3.112 -27.212 1.00 93.56 78 GLY A CA 1
ATOM 625 C C . GLY A 1 78 ? 12.956 2.130 -26.855 1.00 93.56 78 GLY A C 1
ATOM 626 O O . GLY A 1 78 ? 13.472 2.149 -25.739 1.00 93.56 78 GLY A O 1
ATOM 627 N N . TYR A 1 79 ? 13.346 1.289 -27.806 1.00 91.31 79 TYR A N 1
ATOM 628 C CA . TYR A 1 79 ? 14.508 0.408 -27.720 1.00 91.31 79 TYR A CA 1
ATOM 629 C C . TYR A 1 79 ? 15.493 0.781 -28.818 1.00 91.31 79 TYR A C 1
ATOM 631 O O . TYR A 1 79 ? 15.172 0.601 -29.992 1.00 91.31 79 TYR A O 1
ATOM 639 N N . SER A 1 80 ? 16.663 1.298 -28.439 1.00 87.06 80 SER A N 1
ATOM 640 C CA . SER A 1 80 ? 17.671 1.743 -29.402 1.00 87.06 80 SER A CA 1
ATOM 641 C C . SER A 1 80 ? 18.931 0.881 -29.399 1.00 87.06 80 SER A C 1
ATOM 643 O O . SER A 1 80 ? 19.560 0.646 -28.364 1.00 87.06 80 SER A O 1
ATOM 645 N N . SER A 1 81 ? 19.313 0.438 -30.587 1.00 79.50 81 SER A N 1
ATOM 646 C CA . SER A 1 81 ? 20.528 -0.291 -30.918 1.00 79.50 81 SER A CA 1
ATOM 647 C C . SER A 1 81 ? 21.739 0.634 -31.140 1.00 79.50 81 SER A C 1
ATOM 649 O O . SER A 1 81 ? 22.858 0.123 -31.215 1.00 79.50 81 SER A O 1
ATOM 651 N N . GLN A 1 82 ? 21.552 1.960 -31.219 1.00 73.19 82 GLN A N 1
ATOM 652 C CA . GLN A 1 82 ? 22.613 2.937 -31.517 1.00 73.19 82 GLN A CA 1
ATOM 653 C C . GLN A 1 82 ? 23.607 3.150 -30.362 1.00 73.19 82 GLN A C 1
ATOM 655 O O . GLN A 1 82 ? 24.813 3.256 -30.578 1.00 73.19 82 GLN A O 1
ATOM 660 N N . PHE A 1 83 ? 23.140 3.156 -29.109 1.00 69.75 83 PHE A N 1
ATOM 661 C CA . PHE A 1 83 ? 23.938 3.609 -27.952 1.00 69.75 83 PHE A CA 1
ATOM 662 C C . PHE A 1 83 ? 24.892 2.548 -27.369 1.00 69.75 83 PHE A C 1
ATOM 664 O O . PHE A 1 83 ? 25.063 2.405 -26.149 1.00 69.75 83 PHE A O 1
ATOM 671 N N . GLY A 1 84 ? 25.529 1.778 -28.251 1.00 53.41 84 GLY A N 1
ATOM 672 C CA . GLY A 1 84 ? 26.417 0.670 -27.927 1.00 53.41 84 GLY A CA 1
ATOM 673 C C . GLY A 1 84 ? 27.883 1.082 -27.884 1.00 53.41 84 GLY A C 1
ATOM 674 O O . GLY A 1 84 ? 28.463 1.411 -28.907 1.00 53.41 84 GLY A O 1
ATOM 675 N N . VAL A 1 85 ? 28.507 0.890 -26.716 1.00 51.19 85 VAL A N 1
ATOM 676 C CA . VAL A 1 85 ? 29.962 0.963 -26.461 1.00 51.19 85 VAL A CA 1
ATOM 677 C C . VAL A 1 85 ? 30.518 2.369 -26.174 1.00 51.19 85 VAL A C 1
ATOM 679 O O . VAL A 1 85 ? 31.293 2.923 -26.940 1.00 51.19 85 VAL A O 1
ATOM 682 N N . GLU A 1 86 ? 30.271 2.855 -24.953 1.00 45.78 86 GLU A N 1
ATOM 683 C CA . GLU A 1 86 ? 31.273 3.662 -24.238 1.00 45.78 86 GLU A CA 1
ATOM 684 C C . GLU A 1 86 ? 31.814 2.872 -23.025 1.00 45.78 86 GLU A C 1
ATOM 686 O O . GLU A 1 86 ? 31.009 2.287 -22.285 1.00 45.78 86 GLU A O 1
ATOM 691 N N . PRO A 1 87 ? 33.146 2.835 -22.788 1.00 40.06 87 PRO A N 1
ATOM 692 C CA . PRO A 1 87 ? 33.771 2.139 -21.651 1.00 40.06 87 PRO A CA 1
ATOM 693 C C . PRO A 1 87 ? 33.481 2.789 -20.285 1.00 40.06 87 PRO A C 1
ATOM 695 O O . PRO A 1 87 ? 33.772 2.205 -19.239 1.00 40.06 87 PRO A O 1
ATOM 698 N N . SER A 1 88 ? 32.927 3.999 -20.288 1.00 38.25 88 SER A N 1
ATOM 699 C CA . SER A 1 88 ? 32.758 4.895 -19.146 1.00 38.25 88 SER A CA 1
ATOM 700 C C . SER A 1 88 ? 31.316 4.908 -18.642 1.00 38.25 88 SER A C 1
ATOM 702 O O . SER A 1 88 ? 30.590 5.867 -18.840 1.00 38.25 88 SER A O 1
ATOM 704 N N . GLY A 1 89 ? 30.888 3.841 -17.962 1.00 46.16 89 GLY A N 1
ATOM 705 C CA . GLY A 1 89 ? 29.838 3.932 -16.931 1.00 46.16 89 GLY A CA 1
ATOM 706 C C . GLY A 1 89 ? 28.453 4.494 -17.306 1.00 46.16 89 GLY A C 1
ATOM 707 O O . GLY A 1 89 ? 27.719 4.829 -16.385 1.00 46.16 89 GLY A O 1
ATOM 708 N N . GLY A 1 90 ? 28.086 4.597 -18.588 1.00 52.69 90 GLY A N 1
ATOM 709 C CA . GLY A 1 90 ? 26.806 5.184 -19.010 1.00 52.69 90 GLY A CA 1
ATOM 710 C C . GLY A 1 90 ? 25.567 4.408 -18.538 1.00 52.69 90 GLY A C 1
ATOM 711 O O . GLY A 1 90 ? 25.626 3.181 -18.381 1.00 52.69 90 GLY A O 1
ATOM 712 N N . HIS A 1 91 ? 24.460 5.139 -18.347 1.00 60.69 91 HIS A N 1
ATOM 713 C CA . HIS A 1 91 ? 23.126 4.606 -18.051 1.00 60.69 91 HIS A CA 1
ATOM 714 C C . HIS A 1 91 ? 22.672 3.598 -19.131 1.00 60.69 91 HIS A C 1
ATOM 716 O O . HIS A 1 91 ? 23.218 3.547 -20.238 1.00 60.69 91 HIS A O 1
ATOM 722 N N . LEU A 1 92 ? 21.721 2.727 -18.790 1.00 60.97 92 LEU A N 1
ATOM 723 C CA . LEU A 1 92 ? 21.212 1.665 -19.680 1.00 60.97 92 LEU A CA 1
ATOM 724 C C . LEU A 1 92 ? 19.813 1.962 -20.218 1.00 60.97 92 LEU A C 1
ATOM 726 O O . LEU A 1 92 ? 19.406 1.388 -21.228 1.00 60.97 92 LEU A O 1
ATOM 730 N N . GLY A 1 93 ? 19.125 2.891 -19.571 1.00 60.75 93 GLY A N 1
ATOM 731 C CA . GLY A 1 93 ? 17.973 3.597 -20.077 1.00 60.75 93 GLY A CA 1
ATOM 732 C C . GLY A 1 93 ? 17.868 4.960 -19.403 1.00 60.75 93 GLY A C 1
ATOM 733 O O . GLY A 1 93 ? 18.719 5.339 -18.593 1.00 60.75 93 GLY A O 1
ATOM 734 N N . VAL A 1 94 ? 16.863 5.718 -19.819 1.00 74.19 94 VAL A N 1
ATOM 735 C CA . VAL A 1 94 ? 16.576 7.054 -19.303 1.00 74.19 94 VAL A CA 1
ATOM 736 C C . VAL A 1 94 ? 15.074 7.334 -19.386 1.00 74.19 94 VAL A C 1
ATOM 738 O O . VAL A 1 94 ? 14.381 6.891 -20.309 1.00 74.19 94 VAL A O 1
ATOM 741 N N . SER A 1 95 ? 14.569 8.097 -18.416 1.00 75.19 95 SER A N 1
ATOM 742 C CA . SER A 1 95 ? 13.190 8.591 -18.364 1.00 75.19 95 SER A CA 1
ATOM 743 C C . SER A 1 95 ? 13.162 10.076 -17.979 1.00 75.19 95 SER A C 1
ATOM 745 O O . SER A 1 95 ? 14.028 10.545 -17.242 1.00 75.19 95 SER A O 1
ATOM 747 N N . GLN A 1 96 ? 12.154 10.827 -18.442 1.00 71.00 96 GLN A N 1
ATOM 748 C CA . GLN A 1 96 ? 11.994 12.260 -18.116 1.00 71.00 96 GLN A CA 1
ATOM 749 C C . GLN A 1 96 ? 11.290 12.514 -16.760 1.00 71.00 96 GLN A C 1
ATOM 751 O O . GLN A 1 96 ? 10.820 13.622 -16.496 1.00 71.00 96 GLN A O 1
ATOM 756 N N . GLY A 1 97 ? 11.200 11.505 -15.888 1.00 77.38 97 GLY A N 1
ATOM 757 C CA . GLY A 1 97 ? 10.604 11.613 -14.552 1.00 77.38 97 GLY A CA 1
ATOM 758 C C . GLY A 1 97 ? 9.316 10.807 -14.353 1.00 77.38 97 GLY A C 1
ATOM 759 O O . GLY A 1 97 ? 8.974 9.920 -15.134 1.00 77.38 97 GLY A O 1
ATOM 760 N N . ILE A 1 98 ? 8.608 11.119 -13.264 1.00 91.00 98 ILE A N 1
ATOM 761 C CA . ILE A 1 98 ? 7.453 10.351 -12.774 1.00 91.00 98 ILE A CA 1
ATOM 762 C C . ILE A 1 98 ? 6.262 10.511 -13.725 1.00 91.00 98 ILE A C 1
ATOM 764 O O . ILE A 1 98 ? 5.791 11.626 -13.959 1.00 91.00 98 ILE A O 1
ATOM 768 N N . LEU A 1 99 ? 5.761 9.389 -14.243 1.00 92.31 99 LEU A N 1
ATOM 769 C CA . LEU A 1 99 ? 4.709 9.305 -15.259 1.00 92.31 99 LEU A CA 1
ATOM 770 C C . LEU A 1 99 ? 5.032 10.066 -16.557 1.00 92.31 99 LEU A C 1
ATOM 772 O O . LEU A 1 99 ? 4.129 10.535 -17.253 1.00 92.31 99 LEU A O 1
ATOM 776 N N . ALA A 1 100 ? 6.317 10.185 -16.904 1.00 90.50 100 ALA A N 1
ATOM 777 C CA . ALA A 1 100 ? 6.736 10.759 -18.178 1.00 90.50 100 ALA A CA 1
ATOM 778 C C . ALA A 1 100 ? 6.209 9.947 -19.373 1.00 90.50 100 ALA A C 1
ATOM 780 O O . ALA A 1 100 ? 6.088 8.728 -19.317 1.00 90.50 100 ALA A O 1
ATOM 781 N N . LYS A 1 101 ? 5.941 10.612 -20.499 1.00 92.69 101 LYS A N 1
ATOM 782 C CA . LYS A 1 101 ? 5.363 9.957 -21.685 1.00 92.69 101 LYS A CA 1
ATOM 783 C C . LYS A 1 101 ? 6.333 9.031 -22.421 1.00 92.69 101 LYS A C 1
ATOM 785 O O . LYS A 1 101 ? 5.881 8.230 -23.238 1.00 92.69 101 LYS A O 1
ATOM 790 N N . HIS A 1 102 ? 7.631 9.119 -22.137 1.00 94.56 102 HIS A N 1
ATOM 791 C CA . HIS A 1 102 ? 8.676 8.436 -22.892 1.00 94.56 102 HIS A CA 1
ATOM 792 C C . HIS A 1 102 ? 9.741 7.846 -21.974 1.00 94.56 102 HIS A C 1
ATOM 794 O O . HIS A 1 102 ? 10.181 8.482 -21.014 1.00 94.56 102 HIS A O 1
ATOM 800 N N . VAL A 1 103 ? 10.167 6.636 -22.319 1.00 93.06 103 VAL A N 1
ATOM 801 C CA . VAL A 1 103 ? 11.327 5.936 -21.764 1.00 93.06 103 VAL A CA 1
ATOM 802 C C . VAL A 1 103 ? 12.141 5.414 -22.942 1.00 93.06 103 VAL A C 1
ATOM 804 O O . VAL A 1 103 ? 11.565 4.860 -23.880 1.00 93.06 103 VAL A O 1
ATOM 807 N N . LEU A 1 104 ? 13.463 5.561 -22.888 1.00 91.69 104 LEU A N 1
ATOM 808 C CA . LEU A 1 104 ? 14.376 4.994 -23.879 1.00 91.69 104 LEU A CA 1
ATOM 809 C C . LEU A 1 104 ? 15.293 3.977 -23.202 1.00 91.69 104 LEU A C 1
ATOM 811 O O . LEU A 1 104 ? 15.877 4.260 -22.160 1.00 91.69 104 LEU A O 1
ATOM 815 N N . ILE A 1 105 ? 15.422 2.798 -23.805 1.00 89.06 105 ILE A N 1
ATOM 816 C CA . ILE A 1 105 ? 16.251 1.690 -23.328 1.00 89.06 105 ILE A CA 1
ATOM 817 C C . ILE A 1 105 ? 17.280 1.351 -24.405 1.00 89.06 105 ILE A C 1
ATOM 819 O O . ILE A 1 105 ? 16.933 1.182 -25.573 1.00 89.06 105 ILE A O 1
ATOM 823 N N . GLY A 1 106 ? 18.544 1.186 -24.019 1.00 82.50 106 GLY A N 1
ATOM 824 C CA . GLY A 1 106 ? 19.559 0.647 -24.921 1.00 82.50 106 GLY A CA 1
ATOM 825 C C . GLY A 1 106 ? 19.347 -0.853 -25.172 1.00 82.50 106 GLY A C 1
ATOM 826 O O . GLY A 1 106 ? 19.478 -1.659 -24.253 1.00 82.50 106 GLY A O 1
ATOM 827 N N . ASP A 1 107 ? 19.078 -1.246 -26.420 1.00 74.56 107 ASP A N 1
ATOM 828 C CA . ASP A 1 107 ? 18.904 -2.635 -26.897 1.00 74.56 107 ASP A CA 1
ATOM 829 C C . ASP A 1 107 ? 20.087 -3.092 -27.764 1.00 74.56 107 ASP A C 1
ATOM 831 O O . ASP A 1 107 ? 19.954 -3.878 -28.701 1.00 74.56 107 ASP A O 1
ATOM 835 N N . THR A 1 108 ? 21.282 -2.578 -27.483 1.00 60.62 108 THR A N 1
ATOM 836 C CA . THR A 1 108 ? 22.489 -3.019 -28.191 1.00 60.62 108 THR A CA 1
ATOM 837 C C . THR A 1 108 ? 22.759 -4.494 -27.885 1.00 60.62 108 THR A C 1
ATOM 839 O O . THR A 1 108 ? 22.603 -4.933 -26.744 1.00 60.62 108 THR A O 1
ATOM 842 N N . GLY A 1 109 ? 23.181 -5.263 -28.899 1.00 52.09 109 GLY A N 1
ATOM 843 C CA . GLY A 1 109 ? 23.529 -6.695 -28.839 1.00 52.09 109 GLY A CA 1
ATOM 844 C C . GLY A 1 109 ? 24.752 -7.033 -27.971 1.00 52.09 109 GLY A C 1
ATOM 845 O O . GLY A 1 109 ? 25.620 -7.814 -28.362 1.00 52.09 109 GLY A O 1
ATOM 846 N N . ILE A 1 110 ? 24.851 -6.413 -26.799 1.00 51.53 110 ILE A N 1
ATOM 847 C CA . ILE A 1 110 ? 25.838 -6.667 -25.761 1.00 51.53 110 ILE A CA 1
ATOM 848 C C . ILE A 1 110 ? 25.663 -8.109 -25.276 1.00 51.53 110 ILE A C 1
ATOM 850 O O . ILE A 1 110 ? 24.586 -8.693 -25.338 1.00 51.53 110 ILE A O 1
ATOM 854 N N . ARG A 1 111 ? 26.749 -8.680 -24.755 1.00 57.03 111 ARG A N 1
ATOM 855 C CA . ARG A 1 111 ? 26.834 -9.961 -24.035 1.00 57.03 111 ARG A CA 1
ATOM 856 C C . ARG A 1 111 ? 25.990 -9.993 -22.737 1.00 57.03 111 ARG A C 1
ATOM 858 O O . ARG A 1 111 ? 26.479 -10.463 -21.715 1.00 57.03 111 ARG A O 1
ATOM 865 N N . MET A 1 112 ? 24.786 -9.432 -22.747 1.00 66.19 112 MET A N 1
ATOM 866 C CA . MET A 1 112 ? 23.807 -9.462 -21.668 1.00 66.19 112 MET A CA 1
ATOM 867 C C . MET A 1 112 ? 22.838 -10.617 -21.918 1.00 66.19 112 MET A C 1
ATOM 869 O O . MET A 1 112 ? 22.449 -10.893 -23.053 1.00 66.19 112 MET A O 1
ATOM 873 N N . GLY A 1 113 ? 22.493 -11.346 -20.860 1.00 74.56 113 GLY A N 1
ATOM 874 C CA . GLY A 1 113 ? 21.462 -12.373 -20.945 1.00 74.56 113 GLY A CA 1
ATOM 875 C C . GLY A 1 113 ? 20.073 -11.740 -21.009 1.00 74.56 113 GLY A C 1
ATOM 876 O O . GLY A 1 113 ? 19.876 -10.598 -20.604 1.00 74.56 113 GLY A O 1
ATOM 877 N N . GLU A 1 114 ? 19.063 -12.499 -21.438 1.00 81.94 114 GLU A N 1
ATOM 878 C CA . GLU A 1 114 ? 17.668 -12.023 -21.406 1.00 81.94 114 GLU A CA 1
ATOM 879 C C . GLU A 1 114 ? 17.217 -11.593 -19.999 1.00 81.94 114 GLU A C 1
ATOM 881 O O . GLU A 1 114 ? 16.431 -10.660 -19.869 1.00 81.94 114 GLU A O 1
ATOM 886 N N . ALA A 1 115 ? 17.754 -12.211 -18.942 1.00 80.25 115 ALA A N 1
ATOM 887 C CA . ALA A 1 115 ? 17.490 -11.794 -17.564 1.00 80.25 115 ALA A CA 1
ATOM 888 C C . ALA A 1 115 ? 17.987 -10.366 -17.273 1.00 80.25 115 ALA A C 1
ATOM 890 O O . ALA A 1 115 ? 17.274 -9.593 -16.643 1.00 80.25 115 ALA A O 1
ATOM 891 N N . ASP A 1 116 ? 19.159 -9.989 -17.792 1.00 79.69 116 ASP A N 1
ATOM 892 C CA . ASP A 1 116 ? 19.714 -8.645 -17.607 1.00 79.69 116 ASP A CA 1
ATOM 893 C C . ASP A 1 116 ? 18.862 -7.593 -18.343 1.00 79.69 116 ASP A C 1
ATOM 895 O O . ASP A 1 116 ? 18.636 -6.499 -17.828 1.00 79.69 116 ASP A O 1
ATOM 899 N N . HIS A 1 117 ? 18.323 -7.935 -19.521 1.00 84.50 117 HIS A N 1
ATOM 900 C CA . HIS A 1 117 ? 17.393 -7.063 -20.248 1.00 84.50 117 HIS A CA 1
ATOM 901 C C . HIS A 1 117 ? 16.082 -6.841 -19.486 1.00 84.50 117 HIS A C 1
ATOM 903 O O . HIS A 1 117 ? 15.571 -5.721 -19.460 1.00 84.50 117 HIS A O 1
ATOM 909 N N . VAL A 1 118 ? 15.535 -7.890 -18.866 1.00 87.94 118 VAL A N 1
ATOM 910 C CA . VAL A 1 118 ? 14.346 -7.772 -18.009 1.00 87.94 118 VAL A CA 1
ATOM 911 C C . VAL A 1 118 ? 14.651 -6.893 -16.796 1.00 87.94 118 VAL A C 1
ATOM 913 O O . VAL A 1 118 ? 13.865 -6.010 -16.468 1.00 87.94 118 VAL A O 1
ATOM 916 N N . ASP A 1 119 ? 15.820 -7.058 -16.184 1.00 84.56 119 ASP A N 1
ATOM 917 C CA . ASP A 1 119 ? 16.259 -6.253 -15.047 1.00 84.56 119 ASP A CA 1
ATOM 918 C C . ASP A 1 119 ? 16.405 -4.763 -15.393 1.00 84.56 119 ASP A C 1
ATOM 920 O O . ASP A 1 119 ? 16.050 -3.909 -14.576 1.00 84.56 119 ASP A O 1
ATOM 924 N N . VAL A 1 120 ? 16.950 -4.423 -16.566 1.00 86.12 120 VAL A N 1
ATOM 925 C CA . VAL A 1 120 ? 17.009 -3.030 -17.049 1.00 86.12 120 VAL A CA 1
ATOM 926 C C . VAL A 1 120 ? 15.601 -2.498 -17.295 1.00 86.12 120 VAL A C 1
ATOM 928 O O . VAL A 1 120 ? 15.271 -1.420 -16.816 1.00 86.12 120 VAL A O 1
ATOM 931 N N . LEU A 1 121 ? 14.732 -3.273 -17.948 1.00 90.12 121 LEU A N 1
ATOM 932 C CA . LEU A 1 121 ? 13.347 -2.865 -18.179 1.00 90.12 121 LEU A CA 1
ATOM 933 C C . LEU A 1 121 ? 12.602 -2.568 -16.867 1.00 90.12 121 LEU A C 1
ATOM 935 O O . LEU A 1 121 ? 11.942 -1.539 -16.762 1.00 90.12 121 LEU A O 1
ATOM 939 N N . ILE A 1 122 ? 12.726 -3.434 -15.856 1.00 92.06 122 ILE A N 1
ATOM 940 C CA . ILE A 1 122 ? 12.108 -3.211 -14.539 1.00 92.06 122 ILE A CA 1
ATOM 941 C C . ILE A 1 122 ? 12.672 -1.948 -13.880 1.00 92.06 122 ILE A C 1
ATOM 943 O O . ILE A 1 122 ? 11.917 -1.198 -13.269 1.00 92.06 122 ILE A O 1
ATOM 947 N N . HIS A 1 123 ? 13.976 -1.703 -14.003 1.00 91.06 123 HIS A N 1
ATOM 948 C CA . HIS A 1 123 ? 14.628 -0.521 -13.442 1.00 91.06 123 HIS A CA 1
ATOM 949 C C . HIS A 1 123 ? 14.076 0.778 -14.051 1.00 91.06 123 HIS A C 1
ATOM 951 O O . HIS A 1 123 ? 13.630 1.661 -13.320 1.00 91.06 123 HIS A O 1
ATOM 957 N N . GLU A 1 124 ? 14.004 0.857 -15.382 1.00 91.31 124 GLU A N 1
ATOM 958 C CA . GLU A 1 124 ? 13.500 2.047 -16.080 1.00 91.31 124 GLU A CA 1
ATOM 959 C C . GLU A 1 124 ? 11.995 2.260 -15.870 1.00 91.31 124 GLU A C 1
ATOM 961 O O . GLU A 1 124 ? 11.542 3.379 -15.626 1.00 91.31 124 GLU A O 1
ATOM 966 N N . LEU A 1 125 ? 11.199 1.185 -15.888 1.00 94.38 125 LEU A N 1
ATOM 967 C CA . LEU A 1 125 ? 9.778 1.270 -15.539 1.00 94.38 125 LEU A CA 1
ATOM 968 C C . LEU A 1 125 ? 9.571 1.617 -14.055 1.00 94.38 125 LEU A C 1
ATOM 970 O O . LEU A 1 125 ? 8.583 2.259 -13.700 1.00 94.38 125 LEU A O 1
ATOM 974 N N . GLY A 1 126 ? 10.519 1.248 -13.192 1.00 94.25 126 GLY A N 1
ATOM 975 C CA . GLY A 1 126 ? 10.593 1.704 -11.811 1.00 94.25 126 GLY A CA 1
ATOM 976 C C . GLY A 1 126 ? 10.731 3.222 -11.738 1.00 94.25 126 GLY A C 1
ATOM 977 O O . GLY A 1 126 ? 9.927 3.864 -11.064 1.00 94.25 126 GLY A O 1
ATOM 978 N N . HIS A 1 127 ? 11.686 3.807 -12.469 1.00 93.44 127 HIS A N 1
ATOM 979 C CA . HIS A 1 127 ? 11.840 5.263 -12.566 1.00 93.44 127 HIS A CA 1
ATOM 980 C C . HIS A 1 127 ? 10.601 5.959 -13.137 1.00 93.44 127 HIS A C 1
ATOM 982 O O . HIS A 1 127 ? 10.179 6.979 -12.591 1.00 93.44 127 HIS A O 1
ATOM 988 N N . TYR A 1 128 ? 9.959 5.379 -14.157 1.00 94.50 128 TYR A N 1
ATOM 989 C CA . TYR A 1 128 ? 8.677 5.872 -14.673 1.00 94.50 128 TYR A CA 1
ATOM 990 C C . TYR A 1 128 ? 7.600 5.940 -13.577 1.00 94.50 128 TYR A C 1
ATOM 992 O O . TYR A 1 128 ? 6.851 6.912 -13.506 1.00 94.50 128 TYR A O 1
ATOM 1000 N N . LEU A 1 129 ? 7.547 4.957 -12.673 1.00 95.31 129 LEU A N 1
ATOM 1001 C CA . LEU A 1 129 ? 6.647 4.965 -11.510 1.00 95.31 129 LEU A CA 1
ATOM 1002 C C . LEU A 1 129 ? 7.195 5.757 -10.306 1.00 95.31 129 LEU A C 1
ATOM 1004 O O . LEU A 1 129 ? 6.570 5.789 -9.247 1.00 95.31 129 LEU A O 1
ATOM 1008 N N . GLY A 1 130 ? 8.337 6.425 -10.463 1.00 94.56 130 GLY A N 1
ATOM 1009 C CA . GLY A 1 130 ? 8.938 7.323 -9.482 1.00 94.56 130 GLY A CA 1
ATOM 1010 C C . GLY A 1 130 ? 9.935 6.690 -8.520 1.00 94.56 130 GLY A C 1
ATOM 1011 O O . GLY A 1 130 ? 10.385 7.386 -7.608 1.00 94.56 130 GLY A O 1
ATOM 1012 N N . ALA A 1 131 ? 10.308 5.421 -8.708 1.00 94.56 131 ALA A N 1
ATOM 1013 C CA . ALA A 1 131 ? 11.382 4.802 -7.941 1.00 94.56 131 ALA A CA 1
ATOM 1014 C C . ALA A 1 131 ? 12.705 5.555 -8.113 1.00 94.56 131 ALA A C 1
ATOM 1016 O O . ALA A 1 131 ? 12.987 6.162 -9.150 1.00 94.56 131 ALA A O 1
ATOM 1017 N N . VAL A 1 132 ? 13.542 5.472 -7.089 1.00 92.75 132 VAL A N 1
ATOM 1018 C CA . VAL A 1 132 ? 14.831 6.159 -7.006 1.00 92.75 132 VAL A CA 1
ATOM 1019 C C . VAL A 1 132 ? 15.923 5.172 -6.645 1.00 92.75 132 VAL A C 1
ATOM 1021 O O . VAL A 1 132 ? 15.659 4.104 -6.086 1.00 92.75 132 VAL A O 1
ATOM 1024 N N . HIS A 1 133 ? 17.166 5.517 -6.952 1.00 91.62 133 HIS A N 1
ATOM 1025 C CA . HIS A 1 133 ? 18.262 4.625 -6.644 1.00 91.62 133 HIS A CA 1
ATOM 1026 C C . HIS A 1 133 ? 18.462 4.449 -5.143 1.00 91.62 133 HIS A C 1
ATOM 1028 O O . HIS A 1 133 ? 18.350 5.388 -4.353 1.00 91.62 133 HIS A O 1
ATOM 1034 N N . VAL A 1 134 ? 18.840 3.231 -4.760 1.00 86.31 134 VAL A N 1
ATOM 1035 C CA . VAL A 1 134 ? 19.246 2.905 -3.392 1.00 86.31 134 VAL A CA 1
ATOM 1036 C C . VAL A 1 134 ? 20.602 2.198 -3.391 1.00 86.31 134 VAL A C 1
ATOM 1038 O O . VAL A 1 134 ? 20.879 1.377 -4.267 1.00 86.31 134 VAL A O 1
ATOM 1041 N N . PRO A 1 135 ? 21.461 2.428 -2.383 1.00 80.69 135 PRO A N 1
ATOM 1042 C CA . PRO A 1 135 ? 22.782 1.804 -2.297 1.00 80.69 135 PRO A CA 1
ATOM 1043 C C . PRO A 1 135 ? 22.712 0.355 -1.777 1.00 80.69 135 PRO A C 1
ATOM 1045 O O . PRO A 1 135 ? 23.504 -0.054 -0.926 1.00 80.69 135 PRO A O 1
ATOM 1048 N N . SER A 1 136 ? 21.747 -0.426 -2.264 1.00 78.25 136 SER A N 1
ATOM 1049 C CA . SER A 1 136 ? 21.524 -1.822 -1.895 1.00 78.25 136 SER A CA 1
ATOM 1050 C C . SER A 1 136 ? 21.482 -2.688 -3.144 1.00 78.25 136 SER A C 1
ATOM 1052 O O . SER A 1 136 ? 20.540 -2.606 -3.924 1.00 78.25 136 SER A O 1
ATOM 1054 N N . ASN A 1 137 ? 22.468 -3.571 -3.305 1.00 72.31 137 ASN A N 1
ATOM 1055 C CA . ASN A 1 137 ? 22.541 -4.514 -4.430 1.00 72.31 137 ASN A CA 1
ATOM 1056 C C . ASN A 1 137 ? 21.442 -5.595 -4.413 1.00 72.31 137 ASN A C 1
ATOM 1058 O O . ASN A 1 137 ? 21.411 -6.455 -5.292 1.00 72.31 137 ASN A O 1
ATOM 1062 N N . GLN A 1 138 ? 20.572 -5.580 -3.399 1.00 74.50 138 GLN A N 1
ATOM 1063 C CA . GLN A 1 138 ? 19.389 -6.428 -3.322 1.00 74.50 138 GLN A CA 1
ATOM 1064 C C . GLN A 1 138 ? 18.157 -5.793 -3.977 1.00 74.50 138 GLN A C 1
ATOM 1066 O O . GLN A 1 138 ? 17.169 -6.498 -4.143 1.00 74.50 138 GLN A O 1
ATOM 1071 N N . SER A 1 139 ? 18.205 -4.501 -4.318 1.00 85.19 139 SER A N 1
ATOM 1072 C CA . SER A 1 139 ? 17.136 -3.795 -5.030 1.00 85.19 139 SER A CA 1
ATOM 1073 C C . SER A 1 139 ? 17.443 -3.746 -6.522 1.00 85.19 139 SER A C 1
ATOM 1075 O O . SER A 1 139 ? 18.589 -3.518 -6.922 1.00 85.19 139 SER A O 1
ATOM 1077 N N . VAL A 1 140 ? 16.412 -3.879 -7.355 1.00 86.88 140 VAL A N 1
ATOM 1078 C CA . VAL A 1 140 ? 16.500 -3.607 -8.796 1.00 86.88 140 VAL A CA 1
ATOM 1079 C C . VAL A 1 140 ? 16.895 -2.154 -9.068 1.00 86.88 140 VAL A C 1
ATOM 1081 O O . VAL A 1 140 ? 17.518 -1.884 -10.092 1.00 86.88 140 VAL A O 1
ATOM 1084 N N . MET A 1 141 ? 16.623 -1.251 -8.117 1.00 88.81 141 MET A N 1
ATOM 1085 C CA . MET A 1 141 ? 17.014 0.162 -8.140 1.00 88.81 141 MET A CA 1
ATOM 1086 C C . MET A 1 141 ? 18.428 0.411 -7.600 1.00 88.81 141 MET A C 1
ATOM 1088 O O . MET A 1 141 ? 18.786 1.540 -7.275 1.00 88.81 141 MET A O 1
ATOM 1092 N N . PHE A 1 142 ? 19.264 -0.619 -7.478 1.00 84.88 142 PHE A N 1
ATOM 1093 C CA . PHE A 1 142 ? 20.698 -0.394 -7.328 1.00 84.88 142 PHE A CA 1
ATOM 1094 C C . PHE A 1 142 ? 21.236 0.321 -8.580 1.00 84.88 142 PHE A C 1
ATOM 1096 O O . PHE A 1 142 ? 20.922 -0.147 -9.676 1.00 84.88 142 PHE A O 1
ATOM 1103 N N . PRO A 1 143 ? 22.053 1.388 -8.464 1.00 78.94 143 PRO A N 1
ATOM 1104 C CA . PRO A 1 143 ? 22.657 2.036 -9.625 1.00 78.94 143 PRO A CA 1
ATOM 1105 C C . PRO A 1 143 ? 23.423 1.020 -10.479 1.00 78.94 143 PRO A C 1
ATOM 1107 O O . PRO A 1 143 ? 24.429 0.451 -10.042 1.00 78.94 143 PRO A O 1
ATOM 1110 N N . LYS A 1 144 ? 22.938 0.753 -11.693 1.00 69.50 144 LYS A N 1
ATOM 1111 C CA . LYS A 1 144 ? 23.565 -0.216 -12.598 1.00 69.50 144 LYS A CA 1
ATOM 1112 C C . LYS A 1 144 ? 24.581 0.497 -13.469 1.00 69.50 144 LYS A C 1
ATOM 1114 O O . LYS A 1 144 ? 24.232 1.363 -14.260 1.00 69.50 144 LYS A O 1
ATOM 1119 N N . THR A 1 145 ? 25.839 0.075 -13.375 1.00 63.94 145 THR A N 1
ATOM 1120 C CA . THR A 1 145 ? 26.855 0.451 -14.360 1.00 63.94 145 THR A CA 1
ATOM 1121 C C . THR A 1 145 ? 27.083 -0.705 -15.332 1.00 63.94 145 THR A C 1
ATOM 1123 O O . THR A 1 145 ? 27.035 -1.878 -14.950 1.00 63.94 145 THR A O 1
ATOM 1126 N N . ARG A 1 146 ? 27.381 -0.402 -16.602 1.00 56.91 146 ARG A N 1
ATOM 1127 C CA . ARG A 1 146 ? 27.725 -1.420 -17.618 1.00 56.91 146 ARG A CA 1
ATOM 1128 C C . ARG A 1 146 ? 28.774 -2.451 -17.130 1.00 56.91 146 ARG A C 1
ATOM 1130 O O . ARG A 1 146 ? 28.563 -3.646 -17.346 1.00 56.91 146 ARG A O 1
ATOM 1137 N N . PRO A 1 147 ? 29.867 -2.068 -16.430 1.00 54.97 147 PRO A N 1
ATOM 1138 C CA . PRO A 1 147 ? 30.840 -3.024 -15.890 1.00 54.97 147 PRO A CA 1
ATOM 1139 C C . PRO A 1 147 ? 30.310 -3.988 -14.820 1.00 54.97 147 PRO A C 1
ATOM 1141 O O . PRO A 1 147 ? 30.934 -5.031 -14.614 1.00 54.97 147 PRO A O 1
ATOM 1144 N N . ASP A 1 148 ? 29.224 -3.660 -14.114 1.00 58.97 148 ASP A N 1
ATOM 1145 C CA . ASP A 1 148 ? 28.636 -4.545 -13.102 1.00 58.97 148 ASP A CA 1
ATOM 1146 C C . ASP A 1 148 ? 27.837 -5.693 -13.736 1.00 58.97 148 ASP A C 1
ATOM 1148 O O . ASP A 1 148 ? 27.911 -6.823 -13.247 1.00 58.97 148 ASP A O 1
ATOM 1152 N N . LEU A 1 149 ? 27.157 -5.431 -14.858 1.00 56.34 149 LEU A N 1
ATOM 1153 C CA . LEU A 1 149 ? 26.387 -6.432 -15.610 1.00 56.34 149 LEU A CA 1
ATOM 1154 C C . LEU A 1 149 ? 27.296 -7.419 -16.348 1.00 56.34 149 LEU A C 1
ATOM 1156 O O . LEU A 1 149 ? 27.105 -8.629 -16.272 1.00 56.34 149 LEU A O 1
ATOM 1160 N N . VAL A 1 150 ? 28.374 -6.926 -16.968 1.00 51.03 150 VAL A N 1
ATOM 1161 C CA . VAL A 1 150 ? 29.350 -7.771 -17.686 1.00 51.03 150 VAL A CA 1
ATOM 1162 C C . VAL A 1 150 ? 30.081 -8.754 -16.751 1.00 51.03 150 VAL A C 1
ATOM 1164 O O . VAL A 1 150 ? 30.566 -9.791 -17.200 1.00 51.03 150 VAL A O 1
ATOM 1167 N N . ARG A 1 151 ? 30.147 -8.474 -15.440 1.00 55.59 151 ARG A N 1
ATOM 1168 C CA . ARG A 1 151 ? 30.755 -9.368 -14.434 1.00 55.59 151 ARG A CA 1
ATOM 1169 C C . ARG A 1 151 ? 29.800 -10.441 -13.893 1.00 55.59 151 ARG A C 1
ATOM 1171 O O . ARG A 1 151 ? 30.202 -11.193 -13.007 1.00 55.59 151 ARG A O 1
ATOM 1178 N N . GLY A 1 152 ? 28.562 -10.523 -14.390 1.00 51.41 152 GLY A N 1
ATOM 1179 C CA . GLY A 1 152 ? 27.606 -11.567 -14.011 1.00 51.41 152 GLY A CA 1
ATOM 1180 C C . GLY A 1 152 ? 27.133 -11.493 -12.555 1.00 51.41 152 GLY A C 1
ATOM 1181 O O . GLY A 1 152 ? 26.757 -12.517 -11.977 1.00 51.41 152 GLY A O 1
ATOM 1182 N N . LYS A 1 153 ? 27.165 -10.306 -11.929 1.00 51.78 153 LYS A N 1
ATOM 1183 C CA . LYS A 1 153 ? 26.515 -10.112 -10.627 1.00 51.78 153 LYS A CA 1
ATOM 1184 C C . LYS A 1 153 ? 25.010 -10.281 -10.832 1.00 51.78 153 LYS A C 1
ATOM 1186 O O . LYS A 1 153 ? 24.389 -9.473 -11.506 1.00 51.78 153 LYS A O 1
ATOM 1191 N N . ARG A 1 154 ? 24.428 -11.330 -10.246 1.00 52.81 154 ARG A N 1
ATOM 1192 C CA . ARG A 1 154 ? 22.972 -11.515 -10.243 1.00 52.81 154 ARG A CA 1
ATOM 1193 C C . ARG A 1 154 ? 22.333 -10.420 -9.398 1.00 52.81 154 ARG A C 1
ATOM 1195 O O . ARG A 1 154 ? 22.501 -10.421 -8.177 1.00 52.81 154 ARG A O 1
ATOM 1202 N N . PHE A 1 155 ? 21.603 -9.522 -10.042 1.00 54.00 155 PHE A N 1
ATOM 1203 C CA . PHE A 1 155 ? 20.686 -8.627 -9.355 1.00 54.00 155 PHE A CA 1
ATOM 1204 C C . PHE A 1 155 ? 19.460 -9.440 -8.936 1.00 54.00 155 PHE A C 1
ATOM 1206 O O . PHE A 1 155 ? 19.044 -10.380 -9.616 1.00 54.00 155 PHE A O 1
ATOM 1213 N N . ARG A 1 156 ? 18.945 -9.172 -7.737 1.00 60.97 156 ARG A N 1
ATOM 1214 C CA . ARG A 1 156 ? 17.691 -9.789 -7.306 1.00 60.97 156 ARG A CA 1
ATOM 1215 C C . ARG A 1 156 ? 16.543 -9.024 -7.947 1.00 60.97 156 ARG A C 1
ATOM 1217 O O . ARG A 1 156 ? 16.571 -7.799 -8.009 1.00 60.97 156 ARG A O 1
ATOM 1224 N N . VAL A 1 157 ? 15.548 -9.766 -8.410 1.00 65.12 157 VAL A N 1
ATOM 1225 C CA . VAL A 1 157 ? 14.387 -9.221 -9.104 1.00 65.12 157 VAL A CA 1
ATOM 1226 C C . VAL A 1 157 ? 13.401 -8.685 -8.059 1.00 65.12 157 VAL A C 1
ATOM 1228 O O . VAL A 1 157 ? 12.677 -9.466 -7.445 1.00 65.12 157 VAL A O 1
ATOM 1231 N N . GLY A 1 158 ? 13.409 -7.369 -7.830 1.00 78.94 158 GLY A N 1
ATOM 1232 C CA . GLY A 1 158 ? 12.375 -6.665 -7.063 1.00 78.94 158 GLY A CA 1
ATOM 1233 C C . GLY A 1 158 ? 12.851 -5.394 -6.349 1.00 78.94 158 GLY A C 1
ATOM 1234 O O . GLY A 1 158 ? 14.031 -5.044 -6.375 1.00 78.94 158 GLY A O 1
ATOM 1235 N N . PHE A 1 159 ? 11.903 -4.672 -5.753 1.00 87.25 159 PHE A N 1
ATOM 1236 C CA . PHE A 1 159 ? 12.115 -3.351 -5.159 1.00 87.25 159 PHE A CA 1
ATOM 1237 C C . PHE A 1 159 ? 12.347 -3.439 -3.645 1.00 87.25 159 PHE A C 1
ATOM 1239 O O . PHE A 1 159 ? 11.720 -4.234 -2.950 1.00 87.25 159 PHE A O 1
ATOM 1246 N N . ASP A 1 160 ? 13.231 -2.598 -3.107 1.00 86.38 160 ASP A N 1
ATOM 1247 C CA . ASP A 1 160 ? 13.328 -2.385 -1.657 1.00 86.38 160 ASP A CA 1
ATOM 1248 C C . ASP A 1 160 ? 12.038 -1.747 -1.090 1.00 86.38 160 ASP A C 1
ATOM 1250 O O . ASP A 1 160 ? 11.248 -1.195 -1.858 1.00 86.38 160 ASP A O 1
ATOM 1254 N N . PRO A 1 161 ? 11.804 -1.771 0.240 1.00 83.88 161 PRO A N 1
ATOM 1255 C CA . PRO A 1 161 ? 10.538 -1.324 0.825 1.00 83.88 161 PRO A CA 1
ATOM 1256 C C . PRO A 1 161 ? 10.187 0.134 0.531 1.00 83.88 161 PRO A C 1
ATOM 1258 O O . PRO A 1 161 ? 9.010 0.453 0.382 1.00 83.88 161 PRO A O 1
ATOM 1261 N N . LEU A 1 162 ? 11.186 1.019 0.437 1.00 88.06 162 LEU A N 1
ATOM 1262 C CA . LEU A 1 162 ? 10.941 2.432 0.148 1.00 88.06 162 LEU A CA 1
ATOM 1263 C C . LEU A 1 162 ? 10.484 2.604 -1.297 1.00 88.06 162 LEU A C 1
ATOM 1265 O O . LEU A 1 162 ? 9.492 3.283 -1.546 1.00 88.06 162 LEU A O 1
ATOM 1269 N N . ASN A 1 163 ? 11.151 1.945 -2.244 1.00 92.25 163 ASN A N 1
ATOM 1270 C CA . ASN A 1 163 ? 10.707 1.970 -3.634 1.00 92.25 163 ASN A CA 1
ATOM 1271 C C . ASN A 1 163 ? 9.386 1.224 -3.854 1.00 92.25 163 ASN A C 1
ATOM 1273 O O . ASN A 1 163 ? 8.577 1.676 -4.656 1.00 92.25 163 ASN A O 1
ATOM 1277 N N . ALA A 1 164 ? 9.111 0.144 -3.119 1.00 91.50 164 ALA A N 1
ATOM 1278 C CA . ALA A 1 164 ? 7.805 -0.511 -3.146 1.00 91.50 164 ALA A CA 1
ATOM 1279 C C . ALA A 1 164 ? 6.691 0.441 -2.677 1.00 91.50 164 ALA A C 1
ATOM 1281 O O . ALA A 1 164 ? 5.659 0.538 -3.341 1.00 91.50 164 ALA A O 1
ATOM 1282 N N . LEU A 1 165 ? 6.915 1.204 -1.598 1.00 90.31 165 LEU A N 1
ATOM 1283 C CA . LEU A 1 165 ? 5.992 2.249 -1.148 1.00 90.31 165 LEU A CA 1
ATOM 1284 C C . LEU A 1 165 ? 5.771 3.311 -2.233 1.00 90.31 165 LEU A C 1
ATOM 1286 O O . LEU A 1 165 ? 4.628 3.620 -2.555 1.00 90.31 165 LEU A O 1
ATOM 1290 N N . ILE A 1 166 ? 6.851 3.827 -2.827 1.00 94.19 166 ILE A N 1
ATOM 1291 C CA . ILE A 1 166 ? 6.786 4.833 -3.897 1.00 94.19 166 ILE A CA 1
ATOM 1292 C C . ILE A 1 166 ? 5.961 4.325 -5.089 1.00 94.19 166 ILE A C 1
ATOM 1294 O O . ILE A 1 166 ? 5.050 5.014 -5.545 1.00 94.19 166 ILE A O 1
ATOM 1298 N N . LEU A 1 167 ? 6.232 3.101 -5.555 1.00 95.75 167 LEU A N 1
ATOM 1299 C CA . LEU A 1 167 ? 5.493 2.466 -6.647 1.00 95.75 167 LEU A CA 1
ATOM 1300 C C . LEU A 1 167 ? 4.004 2.340 -6.332 1.00 95.75 167 LEU A C 1
ATOM 1302 O O . LEU A 1 167 ? 3.176 2.612 -7.196 1.00 95.75 167 LEU A O 1
ATOM 1306 N N . ASN A 1 168 ? 3.666 1.926 -5.112 1.00 94.75 168 ASN A N 1
ATOM 1307 C CA . ASN A 1 168 ? 2.279 1.798 -4.684 1.00 94.75 168 ASN A CA 1
ATOM 1308 C C . ASN A 1 168 ? 1.568 3.155 -4.610 1.00 94.75 168 ASN A C 1
ATOM 1310 O O . ASN A 1 168 ? 0.416 3.248 -5.020 1.00 94.75 168 ASN A O 1
ATOM 1314 N N . CYS A 1 169 ? 2.243 4.207 -4.139 1.00 93.25 169 CYS A N 1
ATOM 1315 C CA . CYS A 1 169 ? 1.683 5.559 -4.119 1.00 93.25 169 CYS A CA 1
ATOM 1316 C C . CYS A 1 169 ? 1.368 6.047 -5.539 1.00 93.25 169 CYS A C 1
ATOM 1318 O O . CYS A 1 169 ? 0.258 6.495 -5.814 1.00 93.25 169 CYS A O 1
ATOM 1320 N N . THR A 1 170 ? 2.314 5.897 -6.469 1.00 95.00 170 THR A N 1
ATOM 1321 C CA . THR A 1 170 ? 2.098 6.260 -7.876 1.00 95.00 170 THR A CA 1
ATOM 1322 C C . THR A 1 170 ? 1.008 5.404 -8.534 1.00 95.00 170 THR A C 1
ATOM 1324 O O . THR A 1 170 ? 0.212 5.914 -9.323 1.00 95.00 170 THR A O 1
ATOM 1327 N N . ALA A 1 171 ? 0.946 4.107 -8.215 1.00 94.75 171 ALA A N 1
ATOM 1328 C CA . ALA A 1 171 ? -0.077 3.198 -8.725 1.00 94.75 171 ALA A CA 1
ATOM 1329 C C . ALA A 1 171 ? -1.490 3.597 -8.274 1.00 94.75 171 ALA A C 1
ATOM 1331 O O . ALA A 1 171 ? -2.408 3.605 -9.094 1.00 94.75 171 ALA A O 1
ATOM 1332 N N . GLU A 1 172 ? -1.661 3.980 -7.008 1.00 91.31 172 GLU A N 1
ATOM 1333 C CA . GLU A 1 172 ? -2.943 4.445 -6.470 1.00 91.31 172 GLU A CA 1
ATOM 1334 C C . GLU A 1 172 ? -3.444 5.691 -7.226 1.00 91.31 172 GLU A C 1
ATOM 1336 O O . GLU A 1 172 ? -4.595 5.738 -7.659 1.00 91.31 172 GLU A O 1
ATOM 1341 N N . GLU A 1 173 ? -2.568 6.665 -7.496 1.00 93.62 173 GLU A N 1
ATOM 1342 C CA . GLU A 1 173 ? -2.917 7.857 -8.285 1.00 93.62 173 GLU A CA 1
ATOM 1343 C C . GLU A 1 173 ? -3.296 7.502 -9.737 1.00 93.62 173 GLU A C 1
ATOM 1345 O O . GLU A 1 173 ? -4.261 8.041 -10.291 1.00 93.62 173 GLU A O 1
ATOM 1350 N N . LEU A 1 174 ? -2.590 6.552 -10.364 1.00 92.50 174 LEU A N 1
ATOM 1351 C CA . LEU A 1 174 ? -2.920 6.063 -11.710 1.00 92.50 174 LEU A CA 1
ATOM 1352 C C . LEU A 1 174 ? -4.311 5.417 -11.772 1.00 92.50 174 LEU A C 1
ATOM 1354 O O . LEU A 1 174 ? -5.060 5.669 -12.729 1.00 92.50 174 LEU A O 1
ATOM 1358 N N . LEU A 1 175 ? -4.652 4.605 -10.764 1.00 89.00 175 LEU A N 1
ATOM 1359 C CA . LEU A 1 175 ? -5.962 3.962 -10.620 1.00 89.00 175 LEU A CA 1
ATOM 1360 C C . LEU A 1 175 ? -7.077 4.994 -10.423 1.00 89.00 175 LEU A C 1
ATOM 1362 O O . LEU A 1 175 ? -8.167 4.828 -10.968 1.00 89.00 175 LEU A O 1
ATOM 1366 N N . GLN A 1 176 ? -6.780 6.105 -9.747 1.00 88.38 176 GLN A N 1
ATOM 1367 C CA . GLN A 1 176 ? -7.683 7.253 -9.607 1.00 88.38 176 GLN A CA 1
ATOM 1368 C C . GLN A 1 176 ? -7.771 8.130 -10.869 1.00 88.38 176 GLN A C 1
ATOM 1370 O O . GLN A 1 176 ? -8.452 9.155 -10.884 1.00 88.38 176 GLN A O 1
ATOM 1375 N N . GLY A 1 177 ? -7.116 7.729 -11.960 1.00 90.38 177 GLY A N 1
ATOM 1376 C CA . GLY A 1 177 ? -7.217 8.404 -13.248 1.00 90.38 177 GLY A CA 1
ATOM 1377 C C . GLY A 1 177 ? -6.202 9.524 -13.459 1.00 90.38 177 GLY A C 1
ATOM 1378 O O . GLY A 1 177 ? -6.218 10.121 -14.536 1.00 90.38 177 GLY A O 1
ATOM 1379 N N . ARG A 1 178 ? -5.296 9.780 -12.503 1.00 92.19 178 ARG A N 1
ATOM 1380 C CA . ARG A 1 178 ? -4.222 10.768 -12.670 1.00 92.19 178 ARG A CA 1
ATOM 1381 C C . ARG A 1 178 ? -3.256 10.334 -13.761 1.00 92.19 178 ARG A C 1
ATOM 1383 O O . ARG A 1 178 ? -3.042 9.135 -13.976 1.00 92.19 178 ARG A O 1
ATOM 1390 N N . ARG A 1 179 ? -2.692 11.302 -14.480 1.00 89.31 179 ARG A N 1
ATOM 1391 C CA . ARG A 1 179 ? -1.787 11.041 -15.615 1.00 89.31 179 ARG A CA 1
ATOM 1392 C C . ARG A 1 179 ? -0.442 11.742 -15.501 1.00 89.31 179 ARG A C 1
ATOM 1394 O O . ARG A 1 179 ? 0.433 11.481 -16.319 1.00 89.31 179 ARG A O 1
ATOM 1401 N N . SER A 1 180 ? -0.260 12.589 -14.495 1.00 88.81 180 SER A N 1
ATOM 1402 C CA . SER A 1 180 ? 0.999 13.277 -14.234 1.00 88.81 180 SER A CA 1
ATOM 1403 C C . SER A 1 180 ? 1.208 13.496 -12.737 1.00 88.81 180 SER A C 1
ATOM 1405 O O . SER A 1 180 ? 0.243 13.609 -11.981 1.00 88.81 180 SER A O 1
ATOM 1407 N N . ALA A 1 181 ? 2.470 13.607 -12.311 1.00 87.62 181 ALA A N 1
ATOM 1408 C CA . ALA A 1 181 ? 2.814 13.898 -10.916 1.00 87.62 181 ALA A CA 1
ATOM 1409 C C . ALA A 1 181 ? 2.262 15.249 -10.420 1.00 87.62 181 ALA A C 1
ATOM 1411 O O . ALA A 1 181 ? 2.069 15.434 -9.224 1.00 87.62 181 ALA A O 1
ATOM 1412 N N . ALA A 1 182 ? 1.972 16.181 -11.336 1.00 87.56 182 ALA A N 1
ATOM 1413 C CA . ALA A 1 182 ? 1.338 17.461 -11.023 1.00 87.56 182 ALA A CA 1
ATOM 1414 C C . ALA A 1 182 ? -0.119 17.317 -10.549 1.00 87.56 182 ALA A C 1
ATOM 1416 O O . ALA A 1 182 ? -0.660 18.238 -9.946 1.00 87.56 182 ALA A O 1
ATOM 1417 N N . GLU A 1 183 ? -0.764 16.184 -10.834 1.00 90.75 183 GLU A N 1
ATOM 1418 C CA . GLU A 1 183 ? -2.146 15.922 -10.436 1.00 90.75 183 GLU A CA 1
ATOM 1419 C C . GLU A 1 183 ? -2.249 15.084 -9.152 1.00 90.75 183 GLU A C 1
ATOM 1421 O O . GLU A 1 183 ? -3.365 14.807 -8.713 1.00 90.75 183 GLU A O 1
ATOM 1426 N N . PHE A 1 184 ? -1.125 14.653 -8.566 1.00 91.12 184 PHE A N 1
ATOM 1427 C CA . PHE A 1 184 ? -1.133 13.791 -7.382 1.00 91.12 184 PHE A CA 1
ATOM 1428 C C . PHE A 1 184 ? -1.809 14.467 -6.188 1.00 91.12 184 PHE A C 1
ATOM 1430 O O . PHE A 1 184 ? -1.725 15.684 -6.002 1.00 91.12 184 PHE A O 1
ATOM 1437 N N . SER A 1 185 ? -2.480 13.665 -5.360 1.00 87.44 185 SER A N 1
ATOM 1438 C CA . SER A 1 185 ? -3.057 14.142 -4.103 1.00 87.44 185 SER A CA 1
ATOM 1439 C C . SER A 1 185 ? -1.979 14.669 -3.144 1.00 87.44 185 SER A C 1
ATOM 1441 O O . SER A 1 185 ? -0.809 14.274 -3.197 1.00 87.44 185 SER A O 1
ATOM 1443 N N . ARG A 1 186 ? -2.370 15.562 -2.224 1.00 84.00 186 ARG A N 1
ATOM 1444 C CA . ARG A 1 186 ? -1.450 16.107 -1.207 1.00 8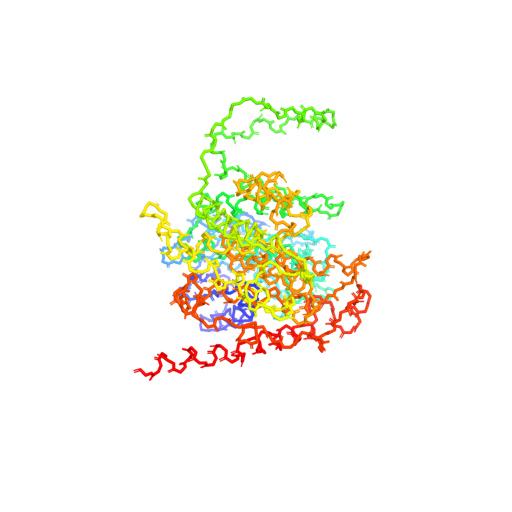4.00 186 ARG A CA 1
ATOM 1445 C C . ARG A 1 186 ? -0.955 15.020 -0.262 1.00 84.00 186 ARG A C 1
ATOM 1447 O O . ARG A 1 186 ? 0.188 15.057 0.194 1.00 84.00 186 ARG A O 1
ATOM 1454 N N . GLU A 1 187 ? -1.816 14.054 0.018 1.00 79.56 187 GLU A N 1
ATOM 1455 C CA . GLU A 1 187 ? -1.548 12.883 0.836 1.00 79.56 187 GLU A CA 1
ATOM 1456 C C . GLU A 1 187 ? -0.417 12.061 0.204 1.00 79.56 187 GLU A C 1
ATOM 1458 O O . GLU A 1 187 ? 0.621 11.851 0.839 1.00 79.56 187 GLU A O 1
ATOM 1463 N N . THR A 1 188 ? -0.550 11.715 -1.081 1.00 86.88 188 THR A N 1
ATOM 1464 C CA . THR A 1 188 ? 0.492 11.015 -1.844 1.00 86.88 188 THR A CA 1
ATOM 1465 C C . THR A 1 188 ? 1.784 11.818 -1.922 1.00 86.88 188 THR A C 1
ATOM 1467 O O . THR A 1 188 ? 2.852 11.279 -1.632 1.00 86.88 188 THR A O 1
ATOM 1470 N N . ILE A 1 189 ? 1.716 13.112 -2.255 1.00 89.12 189 ILE A N 1
ATOM 1471 C CA . ILE A 1 189 ? 2.904 13.978 -2.311 1.00 89.12 189 ILE A CA 1
ATOM 1472 C C . ILE A 1 189 ? 3.645 13.968 -0.971 1.00 89.12 189 ILE A C 1
ATOM 1474 O O . ILE A 1 189 ? 4.869 13.836 -0.951 1.00 89.12 189 ILE A O 1
ATOM 1478 N N . THR A 1 190 ? 2.933 14.050 0.152 1.00 83.75 190 THR A N 1
ATOM 1479 C CA . THR A 1 190 ? 3.563 14.055 1.478 1.00 83.75 190 THR A CA 1
ATOM 1480 C C . THR A 1 190 ? 4.296 12.742 1.764 1.00 83.75 190 THR A C 1
ATOM 1482 O O . THR A 1 190 ? 5.435 12.764 2.242 1.00 83.75 190 THR A O 1
ATOM 1485 N N . VAL A 1 191 ? 3.682 11.599 1.434 1.00 84.44 191 VAL A N 1
ATOM 1486 C CA . VAL A 1 191 ? 4.310 10.277 1.594 1.00 84.44 191 VAL A CA 1
ATOM 1487 C C . VAL A 1 191 ? 5.541 10.144 0.694 1.00 84.44 191 VAL A C 1
ATOM 1489 O O . VAL A 1 191 ? 6.610 9.758 1.172 1.00 84.44 191 VAL A O 1
ATOM 1492 N N . LEU A 1 192 ? 5.433 10.534 -0.579 1.00 90.69 192 LEU A N 1
ATOM 1493 C CA . LEU A 1 192 ? 6.545 10.504 -1.532 1.00 90.69 192 LEU A CA 1
ATOM 1494 C C . LEU A 1 192 ? 7.704 11.399 -1.081 1.00 90.69 192 LEU A C 1
ATOM 1496 O O . LEU A 1 192 ? 8.853 10.962 -1.074 1.00 90.69 192 LEU A O 1
ATOM 1500 N N . GLN A 1 193 ? 7.426 12.624 -0.626 1.00 89.38 193 GLN A N 1
ATOM 1501 C CA . GLN A 1 193 ? 8.452 13.521 -0.094 1.00 89.38 193 GLN A CA 1
ATOM 1502 C C . GLN A 1 193 ? 9.186 12.900 1.105 1.00 89.38 193 GLN A C 1
ATOM 1504 O O . GLN A 1 193 ? 10.413 12.995 1.191 1.00 89.38 193 GLN A O 1
ATOM 1509 N N . ALA A 1 194 ? 8.466 12.259 2.030 1.00 84.06 194 ALA A N 1
ATOM 1510 C CA . ALA A 1 194 ? 9.074 11.578 3.172 1.00 84.06 194 ALA A CA 1
ATOM 1511 C C . ALA A 1 194 ? 9.948 10.390 2.732 1.00 84.06 194 ALA A C 1
ATOM 1513 O O . ALA A 1 194 ? 11.079 10.247 3.211 1.00 84.06 194 ALA A O 1
ATOM 1514 N N . ALA A 1 195 ? 9.471 9.581 1.781 1.00 86.88 195 ALA A N 1
ATOM 1515 C CA . ALA A 1 195 ? 10.232 8.469 1.217 1.00 86.88 195 ALA A CA 1
ATOM 1516 C C . ALA A 1 195 ? 11.520 8.960 0.531 1.00 86.88 195 ALA A C 1
ATOM 1518 O O . ALA A 1 195 ? 12.611 8.483 0.850 1.00 86.88 195 ALA A O 1
ATOM 1519 N N . TYR A 1 196 ? 11.432 9.981 -0.327 1.00 91.75 196 TYR A N 1
ATOM 1520 C CA . TYR A 1 196 ? 12.594 10.534 -1.024 1.00 91.75 196 TYR A CA 1
ATOM 1521 C C . TYR A 1 196 ? 13.608 11.177 -0.079 1.00 91.75 196 TYR A C 1
ATOM 1523 O O . TYR A 1 196 ? 14.803 10.929 -0.229 1.00 91.75 196 TYR A O 1
ATOM 1531 N N . ARG A 1 197 ? 13.171 11.937 0.936 1.00 89.38 197 ARG A N 1
ATOM 1532 C CA . ARG A 1 197 ? 14.077 12.470 1.975 1.00 89.38 197 ARG A CA 1
ATOM 1533 C C . ARG A 1 197 ? 14.778 11.349 2.739 1.00 89.38 197 ARG A C 1
ATOM 1535 O O . ARG A 1 197 ? 15.965 11.465 3.041 1.00 89.38 197 ARG A O 1
ATOM 1542 N N . THR A 1 198 ? 14.071 10.251 3.008 1.00 86.06 198 THR A N 1
ATOM 1543 C CA . THR A 1 198 ? 14.654 9.080 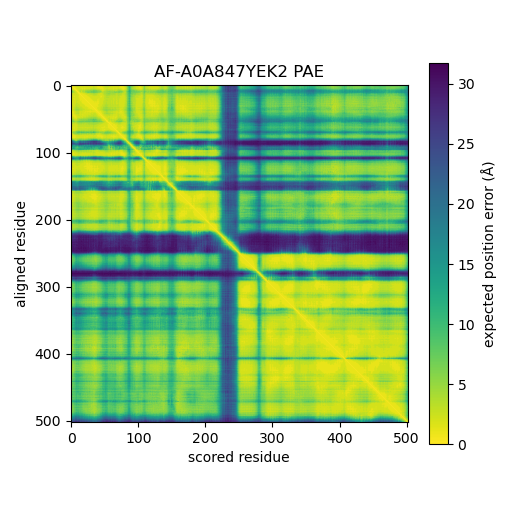3.674 1.00 86.06 198 THR A CA 1
ATOM 1544 C C . THR A 1 198 ? 15.775 8.485 2.826 1.00 86.06 198 THR A C 1
ATOM 1546 O O . THR A 1 198 ? 16.875 8.291 3.339 1.00 86.06 198 THR A O 1
ATOM 1549 N N . VAL A 1 199 ? 15.553 8.283 1.521 1.00 86.44 199 VAL A N 1
ATOM 1550 C CA . VAL A 1 199 ? 16.599 7.787 0.608 1.00 86.44 199 VAL A CA 1
ATOM 1551 C C . VAL A 1 199 ? 17.755 8.786 0.500 1.00 86.44 199 VAL A C 1
ATOM 1553 O O . VAL A 1 199 ? 18.910 8.401 0.675 1.00 86.44 199 VAL A O 1
ATOM 1556 N N . ALA A 1 200 ? 17.456 10.070 0.289 1.00 87.88 200 ALA A N 1
ATOM 1557 C CA . ALA A 1 200 ? 18.446 11.132 0.107 1.00 87.88 200 ALA A CA 1
ATOM 1558 C C . ALA A 1 200 ? 19.335 11.374 1.339 1.00 87.88 200 ALA A C 1
ATOM 1560 O O . ALA A 1 200 ? 20.453 11.860 1.197 1.00 87.88 200 ALA A O 1
ATOM 1561 N N . SER A 1 201 ? 18.869 11.025 2.543 1.00 86.19 201 SER A N 1
ATOM 1562 C CA . SER A 1 201 ? 19.672 11.143 3.768 1.00 86.19 201 SER A CA 1
ATOM 1563 C C . SER A 1 201 ? 20.741 10.050 3.915 1.00 86.19 201 SER A C 1
ATOM 1565 O O . SER A 1 201 ? 21.609 10.148 4.784 1.00 86.19 201 SER A O 1
ATOM 1567 N N . SER A 1 202 ? 20.723 9.015 3.066 1.00 83.75 202 SER A N 1
ATOM 1568 C CA . SER A 1 202 ? 21.741 7.965 3.083 1.00 83.75 202 SER A CA 1
ATOM 1569 C C . SER A 1 202 ? 23.097 8.489 2.583 1.00 83.75 202 SER A C 1
ATOM 1571 O O . SER A 1 202 ? 23.169 9.024 1.478 1.00 83.75 202 SER A O 1
ATOM 1573 N N . PRO A 1 203 ? 24.217 8.253 3.300 1.00 79.62 203 PRO A N 1
ATOM 1574 C CA . PRO A 1 203 ? 25.548 8.720 2.887 1.00 79.62 203 PRO A CA 1
ATOM 1575 C C . PRO A 1 203 ? 26.044 8.178 1.539 1.00 79.62 203 PRO A C 1
ATOM 1577 O O . PRO A 1 203 ? 27.030 8.672 0.999 1.00 79.62 203 PRO A O 1
ATOM 1580 N N . ARG A 1 204 ? 25.414 7.112 1.030 1.00 80.69 204 ARG A N 1
ATOM 1581 C CA . ARG A 1 204 ? 25.735 6.475 -0.256 1.00 80.69 204 ARG A CA 1
ATOM 1582 C C . ARG A 1 204 ? 24.659 6.710 -1.320 1.00 80.69 204 ARG A C 1
ATOM 1584 O O . ARG A 1 204 ? 24.719 6.067 -2.364 1.00 80.69 204 ARG A O 1
ATOM 1591 N N . ALA A 1 205 ? 23.659 7.547 -1.043 1.00 81.62 205 ALA A N 1
ATOM 1592 C CA . ALA A 1 205 ? 22.662 7.916 -2.038 1.00 81.62 205 ALA A CA 1
ATOM 1593 C C . ALA A 1 205 ? 23.290 8.762 -3.148 1.00 81.62 205 ALA A C 1
ATOM 1595 O O . ALA A 1 205 ? 24.231 9.523 -2.917 1.00 81.62 205 ALA A O 1
ATOM 1596 N N . ASP A 1 206 ? 22.744 8.628 -4.350 1.00 85.94 206 ASP A N 1
ATOM 1597 C CA . ASP A 1 206 ? 23.067 9.502 -5.468 1.00 85.94 206 ASP A CA 1
ATOM 1598 C C . ASP A 1 206 ? 22.034 10.638 -5.609 1.00 85.94 206 ASP A C 1
ATOM 1600 O O . ASP A 1 206 ? 21.258 10.934 -4.697 1.00 85.94 206 ASP A O 1
ATOM 1604 N N . GLY A 1 207 ? 22.046 11.323 -6.755 1.00 86.12 207 GLY A N 1
ATOM 1605 C CA . GLY A 1 207 ? 21.165 12.457 -7.019 1.00 86.12 207 GLY A CA 1
ATOM 1606 C C . GLY A 1 207 ? 19.701 12.107 -7.306 1.00 86.12 207 GLY A C 1
ATOM 1607 O O . GLY A 1 207 ? 18.873 13.018 -7.266 1.00 86.12 207 GLY A O 1
ATOM 1608 N N . THR A 1 208 ? 19.350 10.845 -7.576 1.00 89.94 208 THR A N 1
ATOM 1609 C CA . THR A 1 208 ? 18.011 10.478 -8.087 1.00 89.94 208 THR A CA 1
ATOM 1610 C C . THR A 1 208 ? 16.891 10.812 -7.103 1.00 89.94 208 THR A C 1
ATOM 1612 O O . THR A 1 208 ? 15.883 11.404 -7.489 1.00 89.94 208 THR A O 1
ATOM 1615 N N . ALA A 1 209 ? 17.090 10.539 -5.810 1.00 88.56 209 ALA A N 1
ATOM 1616 C CA . ALA A 1 209 ? 16.119 10.868 -4.767 1.00 88.56 209 ALA A CA 1
ATOM 1617 C C . ALA A 1 209 ? 15.885 12.382 -4.630 1.00 88.56 209 ALA A C 1
ATOM 1619 O O . ALA A 1 209 ? 14.749 12.824 -4.470 1.00 88.56 209 ALA A O 1
ATOM 1620 N N . ASN A 1 210 ? 16.942 13.191 -4.752 1.00 88.56 210 ASN A N 1
ATOM 1621 C CA . ASN A 1 210 ? 16.830 14.651 -4.706 1.00 88.56 210 ASN A CA 1
ATOM 1622 C C . ASN A 1 210 ? 16.118 15.214 -5.944 1.00 88.56 210 ASN A C 1
ATOM 1624 O O . ASN A 1 210 ? 15.342 16.163 -5.830 1.00 88.56 210 ASN A O 1
ATOM 1628 N N . GLN A 1 211 ? 16.349 14.623 -7.118 1.00 88.69 211 GLN A N 1
ATOM 1629 C CA . GLN A 1 211 ? 15.652 14.995 -8.350 1.00 88.69 211 GLN A CA 1
ATOM 1630 C C . GLN A 1 211 ? 14.156 14.672 -8.257 1.00 88.69 211 GLN A C 1
ATOM 1632 O O . GLN A 1 211 ? 13.329 15.550 -8.505 1.00 88.69 211 GLN A O 1
ATOM 1637 N N . ALA A 1 212 ? 13.801 13.460 -7.819 1.00 89.62 212 ALA A N 1
ATOM 1638 C CA . ALA A 1 212 ? 12.409 13.065 -7.611 1.00 89.62 212 ALA A CA 1
ATOM 1639 C C . ALA A 1 212 ? 11.714 13.949 -6.561 1.00 89.62 212 ALA A C 1
ATOM 1641 O O . ALA A 1 212 ? 10.606 14.432 -6.799 1.00 89.62 212 ALA A O 1
ATOM 1642 N N . LEU A 1 213 ? 12.399 14.260 -5.451 1.00 89.19 213 LEU A N 1
ATOM 1643 C CA . LEU A 1 213 ? 11.905 15.185 -4.430 1.00 89.19 213 LEU A CA 1
ATOM 1644 C C . LEU A 1 213 ? 11.605 16.573 -5.011 1.00 89.19 213 LEU A C 1
ATOM 1646 O O . LEU A 1 213 ? 10.564 17.154 -4.703 1.00 89.19 213 LEU A O 1
ATOM 1650 N N . ALA A 1 214 ? 12.485 17.106 -5.860 1.00 87.69 214 ALA A N 1
ATOM 1651 C CA . ALA A 1 214 ? 12.270 18.396 -6.506 1.00 87.69 214 ALA A CA 1
ATOM 1652 C C . ALA A 1 214 ? 11.057 18.379 -7.452 1.00 87.69 214 ALA A C 1
ATOM 1654 O O . ALA A 1 214 ? 10.310 19.357 -7.488 1.00 87.69 214 ALA A O 1
ATOM 1655 N N . LEU A 1 215 ? 10.832 17.279 -8.181 1.00 86.19 215 LEU A N 1
ATOM 1656 C CA . LEU A 1 215 ? 9.673 17.122 -9.065 1.00 86.19 215 LEU A CA 1
ATOM 1657 C C . LEU A 1 215 ? 8.354 17.137 -8.283 1.00 86.19 215 LEU A C 1
ATOM 1659 O O . LEU A 1 215 ? 7.478 17.943 -8.594 1.00 86.19 215 LEU A O 1
ATOM 1663 N N . VAL A 1 216 ? 8.232 16.320 -7.231 1.00 87.38 216 VAL A N 1
ATOM 1664 C CA . VAL A 1 216 ? 6.996 16.269 -6.427 1.00 87.38 216 VAL A CA 1
ATOM 1665 C C . VAL A 1 216 ? 6.787 17.526 -5.580 1.00 87.38 216 VAL A C 1
ATOM 1667 O O . VAL A 1 216 ? 5.654 17.891 -5.295 1.00 87.38 216 VAL A O 1
ATOM 1670 N N . SER A 1 217 ? 7.857 18.237 -5.209 1.00 82.50 217 SER A N 1
ATOM 1671 C CA . SER A 1 217 ? 7.736 19.506 -4.472 1.00 82.50 217 SER A CA 1
ATOM 1672 C C . SER A 1 217 ? 7.247 20.651 -5.365 1.00 82.50 217 SER A C 1
ATOM 1674 O O . SER A 1 217 ? 6.498 21.504 -4.906 1.00 82.50 217 SER A O 1
ATOM 1676 N N . ARG A 1 218 ? 7.628 20.674 -6.652 1.00 77.12 218 ARG A N 1
ATOM 1677 C CA . ARG A 1 218 ? 7.094 21.651 -7.623 1.00 77.12 218 ARG A CA 1
ATOM 1678 C C . ARG A 1 218 ? 5.613 21.429 -7.924 1.00 77.12 218 ARG A C 1
ATOM 1680 O O . ARG A 1 218 ? 4.911 22.389 -8.212 1.00 77.12 218 ARG A O 1
ATOM 1687 N N . ALA A 1 219 ? 5.158 20.177 -7.874 1.00 64.19 219 ALA A N 1
ATOM 1688 C CA . ALA A 1 219 ? 3.742 19.846 -7.999 1.00 64.19 219 ALA A CA 1
ATOM 1689 C C . ALA A 1 219 ? 2.910 20.395 -6.822 1.00 64.19 219 ALA A C 1
ATOM 1691 O O . ALA A 1 219 ? 1.767 20.794 -7.022 1.00 64.19 219 ALA A O 1
ATOM 1692 N N . ASP A 1 220 ? 3.496 20.461 -5.621 1.00 61.44 220 ASP A N 1
ATOM 1693 C CA . ASP A 1 220 ? 2.844 20.956 -4.398 1.00 61.44 220 ASP A CA 1
ATOM 1694 C C . ASP A 1 220 ? 2.771 22.498 -4.332 1.00 61.44 220 ASP A C 1
ATOM 1696 O O . ASP A 1 220 ? 1.818 23.060 -3.789 1.00 61.44 220 ASP A O 1
ATOM 1700 N N . ASP A 1 221 ? 3.747 23.197 -4.931 1.00 59.84 221 ASP A N 1
ATOM 1701 C CA . ASP A 1 221 ? 3.791 24.664 -5.027 1.00 59.84 221 ASP A CA 1
ATOM 1702 C C . ASP A 1 221 ? 4.212 25.145 -6.438 1.00 59.84 221 ASP A C 1
ATOM 1704 O O . ASP A 1 221 ? 5.404 25.351 -6.707 1.00 59.84 221 ASP A O 1
ATOM 1708 N N . PRO A 1 222 ? 3.254 25.386 -7.357 1.00 48.06 222 PRO A N 1
ATOM 1709 C CA . PRO A 1 222 ? 3.552 25.852 -8.712 1.00 48.06 222 PRO A CA 1
ATOM 1710 C C . PRO A 1 222 ? 4.159 27.269 -8.775 1.00 48.06 222 PRO A C 1
ATOM 1712 O O . PRO A 1 222 ? 4.598 27.690 -9.848 1.00 48.06 222 PRO A O 1
ATOM 1715 N N . ALA A 1 223 ? 4.223 28.014 -7.659 1.00 41.91 223 ALA A N 1
ATOM 1716 C CA . ALA A 1 223 ? 4.867 29.329 -7.581 1.00 41.91 223 ALA A CA 1
ATOM 1717 C C . ALA A 1 223 ? 6.360 29.266 -7.181 1.00 41.91 223 ALA A C 1
ATOM 1719 O O . ALA A 1 223 ? 7.073 30.273 -7.280 1.00 41.91 223 ALA A O 1
ATOM 1720 N N . ALA A 1 224 ? 6.875 28.101 -6.772 1.00 41.66 224 ALA A N 1
ATOM 1721 C CA . ALA A 1 224 ? 8.261 27.926 -6.340 1.00 41.66 224 ALA A CA 1
ATOM 1722 C C . ALA A 1 224 ? 9.236 27.785 -7.534 1.00 41.66 224 ALA A C 1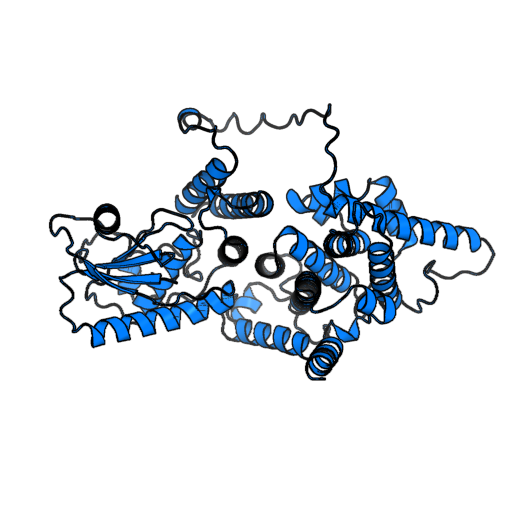
ATOM 1724 O O . ALA A 1 224 ? 9.610 26.694 -7.964 1.00 41.66 224 ALA A O 1
ATOM 1725 N N . SER A 1 225 ? 9.679 28.919 -8.087 1.00 30.64 225 SER A N 1
ATOM 1726 C CA . SER A 1 225 ? 10.691 28.984 -9.158 1.00 30.64 225 SER A CA 1
ATOM 1727 C C . SER A 1 225 ? 12.115 28.593 -8.675 1.00 30.64 225 SER A C 1
ATOM 1729 O O . SER A 1 225 ? 12.449 28.841 -7.513 1.00 30.64 225 SER A O 1
ATOM 1731 N N . PRO A 1 226 ? 13.024 28.063 -9.534 1.00 34.56 226 PRO A N 1
ATOM 1732 C CA . PRO A 1 226 ? 14.289 27.422 -9.117 1.00 34.56 226 PRO A CA 1
ATOM 1733 C C . PRO A 1 226 ? 15.368 28.364 -8.553 1.00 34.56 226 PRO A C 1
ATOM 1735 O O . PRO A 1 226 ? 16.442 27.917 -8.151 1.00 34.56 226 PRO A O 1
ATOM 1738 N N . LEU A 1 227 ? 15.129 29.675 -8.530 1.00 30.20 227 LEU A N 1
ATOM 1739 C CA . LEU A 1 227 ? 16.157 30.673 -8.218 1.00 30.20 227 LEU A CA 1
ATOM 1740 C C . LEU A 1 227 ? 16.420 30.877 -6.715 1.00 30.20 227 LEU A C 1
ATOM 1742 O O . LEU A 1 227 ? 17.300 31.658 -6.366 1.00 30.20 227 LEU A O 1
ATOM 1746 N N . ARG A 1 228 ? 15.726 30.161 -5.817 1.00 27.92 228 ARG A N 1
ATOM 1747 C CA . ARG A 1 228 ? 15.949 30.252 -4.358 1.00 27.92 228 ARG A CA 1
ATOM 1748 C C . ARG A 1 228 ? 16.803 29.139 -3.739 1.00 27.92 228 ARG A C 1
ATOM 1750 O O . ARG A 1 228 ? 17.095 29.219 -2.555 1.00 27.92 228 ARG A O 1
ATOM 1757 N N . GLN A 1 229 ? 17.239 28.135 -4.506 1.00 32.84 229 GLN A N 1
ATOM 1758 C CA . GLN A 1 229 ? 18.016 26.999 -3.971 1.00 32.84 229 GLN A CA 1
ATOM 1759 C C . GLN A 1 229 ? 19.542 27.121 -4.116 1.00 32.84 229 GLN A C 1
ATOM 1761 O O . GLN A 1 229 ? 20.272 26.205 -3.744 1.00 32.84 229 GLN A O 1
ATOM 1766 N N . ARG A 1 230 ? 20.065 28.252 -4.604 1.00 30.91 230 ARG A N 1
ATOM 1767 C CA . ARG A 1 230 ? 21.496 28.558 -4.465 1.00 30.91 230 ARG A CA 1
ATOM 1768 C C . ARG A 1 230 ? 21.689 29.419 -3.222 1.00 30.91 230 ARG A C 1
ATOM 1770 O O . ARG A 1 230 ? 21.293 30.578 -3.224 1.00 30.91 230 ARG A O 1
ATOM 1777 N N . ASN A 1 231 ? 22.335 28.826 -2.218 1.00 32.19 231 ASN A N 1
ATOM 1778 C CA . ASN A 1 231 ? 22.705 29.365 -0.902 1.00 32.19 231 ASN A CA 1
ATOM 1779 C C . ASN A 1 231 ? 21.696 29.079 0.218 1.00 32.19 231 ASN A C 1
ATOM 1781 O O . ASN A 1 231 ? 21.030 29.979 0.713 1.00 32.19 231 ASN A O 1
ATOM 1785 N N . LEU A 1 232 ? 21.668 27.829 0.679 1.00 31.81 232 LEU A N 1
ATOM 1786 C CA . LEU A 1 232 ? 21.432 27.552 2.094 1.00 31.81 232 LEU A CA 1
ATOM 1787 C C . LEU A 1 232 ? 22.690 26.869 2.615 1.00 31.81 232 LEU A C 1
ATOM 1789 O O . LEU A 1 232 ? 23.036 25.760 2.208 1.00 31.81 232 LEU A O 1
ATOM 1793 N N . SER A 1 233 ? 23.438 27.601 3.433 1.00 31.22 233 SER A N 1
ATOM 1794 C CA . SER A 1 233 ? 24.585 27.049 4.144 1.00 31.22 233 SER A CA 1
ATOM 1795 C C . SER A 1 233 ? 24.078 26.211 5.318 1.00 31.22 233 SER A C 1
ATOM 1797 O O . SER A 1 233 ? 22.968 26.423 5.804 1.00 31.22 233 SER A O 1
ATOM 1799 N N . ALA A 1 234 ? 24.899 25.286 5.819 1.00 30.20 234 ALA A N 1
ATOM 1800 C CA . ALA A 1 234 ? 24.574 24.409 6.950 1.00 30.20 234 ALA A CA 1
ATOM 1801 C C . ALA A 1 234 ? 24.181 25.143 8.260 1.00 30.20 234 ALA A C 1
ATOM 1803 O O . ALA A 1 234 ? 23.799 24.494 9.227 1.00 30.20 234 ALA A O 1
ATOM 1804 N N . ALA A 1 235 ? 24.248 26.479 8.298 1.00 29.00 235 ALA A N 1
ATOM 1805 C CA . ALA A 1 235 ? 23.806 27.309 9.416 1.00 29.00 235 ALA A CA 1
ATOM 1806 C C . ALA A 1 235 ? 22.315 27.715 9.355 1.00 29.00 235 ALA A C 1
ATOM 1808 O O . ALA A 1 235 ? 21.750 28.070 10.388 1.00 29.00 235 ALA A O 1
ATOM 1809 N N . ASP A 1 236 ? 21.658 27.629 8.192 1.00 29.58 236 ASP A N 1
ATOM 1810 C CA . ASP A 1 236 ? 20.255 28.054 8.024 1.00 29.58 236 ASP A CA 1
ATOM 1811 C C . ASP A 1 236 ? 19.242 26.943 8.372 1.00 29.58 236 ASP A C 1
ATOM 1813 O O . ASP A 1 236 ? 18.064 27.212 8.600 1.00 29.58 236 ASP A O 1
ATOM 1817 N N . ALA A 1 237 ? 19.707 25.695 8.501 1.00 31.88 237 ALA A N 1
ATOM 1818 C CA . ALA A 1 237 ? 18.894 24.536 8.884 1.00 31.88 237 ALA A CA 1
ATOM 1819 C C . ALA A 1 237 ? 18.417 24.556 10.354 1.00 31.88 237 ALA A C 1
ATOM 1821 O O . ALA A 1 237 ? 17.589 23.738 10.733 1.00 31.88 237 ALA A O 1
ATOM 1822 N N . ALA A 1 238 ? 18.909 25.491 11.175 1.00 29.45 238 ALA A N 1
ATOM 1823 C CA . ALA A 1 238 ? 18.608 25.577 12.607 1.00 29.45 238 ALA A CA 1
ATOM 1824 C C . ALA A 1 238 ? 17.655 26.733 12.986 1.00 29.45 238 ALA A C 1
ATOM 1826 O O . ALA A 1 238 ? 17.565 27.083 14.160 1.00 29.45 238 ALA A O 1
ATOM 1827 N N . ARG A 1 239 ? 16.973 27.374 12.020 1.00 28.62 239 ARG A N 1
ATOM 1828 C CA . ARG A 1 239 ? 16.078 28.529 12.279 1.00 28.62 239 ARG A CA 1
ATOM 1829 C C . ARG A 1 239 ? 14.652 28.399 11.731 1.00 28.62 239 ARG A C 1
ATOM 1831 O O . ARG A 1 239 ? 13.944 29.395 11.639 1.00 28.62 239 ARG A O 1
ATOM 1838 N N . HIS A 1 240 ? 14.207 27.187 11.415 1.00 30.72 240 HIS A N 1
ATOM 1839 C CA . HIS A 1 240 ? 12.798 26.903 11.115 1.00 30.72 240 HIS A CA 1
ATOM 1840 C C . HIS A 1 240 ? 12.163 26.016 12.195 1.00 30.72 240 HIS A C 1
ATOM 1842 O O . HIS A 1 240 ? 11.532 25.009 11.904 1.00 30.72 240 HIS A O 1
ATOM 1848 N N . GLU A 1 241 ? 12.320 26.428 13.451 1.00 31.70 241 GLU A N 1
ATOM 1849 C CA . GLU A 1 241 ? 11.480 26.004 14.574 1.00 31.70 241 GLU A CA 1
ATOM 1850 C C . GLU A 1 241 ? 10.912 27.267 15.223 1.00 31.70 241 GLU A C 1
ATOM 1852 O O . GLU A 1 241 ? 11.386 27.730 16.247 1.00 31.70 241 GLU A O 1
ATOM 1857 N N . ASP A 1 242 ? 9.945 27.874 14.546 1.00 23.39 242 ASP A N 1
ATOM 1858 C CA . ASP A 1 242 ? 8.950 28.753 15.160 1.00 23.39 242 ASP A CA 1
ATOM 1859 C C . ASP A 1 242 ? 7.681 28.561 14.325 1.00 23.39 242 ASP A C 1
ATOM 1861 O O . ASP A 1 242 ? 7.386 29.283 13.370 1.00 23.39 242 ASP A O 1
ATOM 1865 N N . PHE A 1 243 ? 6.988 27.457 14.613 1.00 30.98 243 PHE A N 1
ATOM 1866 C CA . PHE A 1 243 ? 5.610 27.273 14.188 1.00 30.98 243 PHE A CA 1
ATOM 1867 C C . PHE A 1 243 ? 4.775 28.253 15.012 1.00 30.98 243 PHE A C 1
ATOM 1869 O O . PHE A 1 243 ? 4.608 28.080 16.214 1.00 30.98 243 PHE A O 1
ATOM 1876 N N . ASP A 1 244 ? 4.305 29.302 14.346 1.00 25.19 244 ASP A N 1
ATOM 1877 C CA . ASP A 1 244 ? 3.393 30.320 14.860 1.00 25.19 244 ASP A CA 1
ATOM 1878 C C . ASP A 1 244 ? 2.149 29.661 15.497 1.00 25.19 244 ASP A C 1
ATOM 1880 O O . ASP A 1 244 ? 1.210 29.245 14.809 1.00 25.19 244 ASP A O 1
ATOM 1884 N N . GLU A 1 245 ? 2.156 29.518 16.828 1.00 28.31 245 GLU A N 1
ATOM 1885 C CA . GLU A 1 245 ? 1.002 29.151 17.655 1.00 28.31 245 GLU A CA 1
ATOM 1886 C C . GLU A 1 245 ? 0.007 30.323 17.691 1.00 28.31 245 GLU A C 1
ATOM 1888 O O . GLU A 1 245 ? -0.182 31.008 18.695 1.00 28.31 245 GLU A O 1
ATOM 1893 N N . GLY A 1 246 ? -0.642 30.597 16.562 1.00 29.19 246 GLY A N 1
ATOM 1894 C CA . GLY A 1 246 ? -1.538 31.739 16.480 1.00 29.19 246 GLY A CA 1
ATOM 1895 C C . GLY A 1 246 ? -2.280 31.838 15.159 1.00 29.19 246 GLY A C 1
ATOM 1896 O O . GLY A 1 246 ? -1.807 32.456 14.221 1.00 29.19 246 GLY A O 1
ATOM 1897 N N . ARG A 1 247 ? -3.527 31.348 15.143 1.00 30.67 247 ARG A N 1
ATOM 1898 C CA . ARG A 1 247 ? -4.537 31.475 14.065 1.00 30.67 247 ARG A CA 1
ATOM 1899 C C . ARG A 1 247 ? -4.371 30.544 12.859 1.00 30.67 247 ARG A C 1
ATOM 1901 O O . ARG A 1 247 ? -3.900 30.929 11.798 1.00 30.67 247 ARG A O 1
ATOM 1908 N N . SER A 1 248 ? -5.062 29.410 12.927 1.00 30.81 248 SER A N 1
ATOM 1909 C CA . SER A 1 248 ? -6.016 29.071 11.867 1.00 30.81 248 SER A CA 1
ATOM 1910 C C . SER A 1 248 ? -7.066 28.122 12.426 1.00 30.81 248 SER A C 1
ATOM 1912 O O . SER A 1 248 ? -6.742 27.041 12.909 1.00 30.81 248 SER A O 1
ATOM 1914 N N . SER A 1 249 ? -8.334 28.523 12.363 1.00 35.88 249 SER A N 1
ATOM 1915 C CA . SER A 1 249 ? -9.463 27.598 12.441 1.00 35.88 249 SER A CA 1
ATOM 1916 C C . SER A 1 249 ? -9.400 26.687 11.210 1.00 35.88 249 SER A C 1
ATOM 1918 O O . SER A 1 249 ? -10.106 26.914 10.230 1.00 35.88 249 SER A O 1
ATOM 1920 N N . ARG A 1 250 ? -8.505 25.693 11.213 1.00 51.28 250 ARG A N 1
ATOM 1921 C CA . ARG A 1 250 ? -8.489 24.644 10.194 1.00 51.28 250 ARG A CA 1
ATOM 1922 C C . ARG A 1 250 ? -9.673 23.727 10.475 1.00 51.28 250 ARG A C 1
ATOM 1924 O O . ARG A 1 250 ? -9.630 22.912 11.391 1.00 51.28 250 ARG A O 1
ATOM 1931 N N . THR A 1 251 ? -10.741 23.899 9.705 1.00 64.25 251 THR A N 1
ATOM 1932 C CA . THR A 1 251 ? -11.802 22.897 9.583 1.00 64.25 251 THR A CA 1
ATOM 1933 C C . THR A 1 251 ? -11.164 21.560 9.218 1.00 64.25 251 THR A C 1
ATOM 1935 O O . THR A 1 251 ? -10.338 21.499 8.303 1.00 64.25 251 THR A O 1
ATOM 1938 N N . LEU A 1 252 ? -11.502 20.514 9.969 1.00 73.56 252 LEU A N 1
ATOM 1939 C CA . LEU A 1 252 ? -11.009 19.163 9.719 1.00 73.56 252 LEU A CA 1
ATOM 1940 C C . LEU A 1 252 ? -11.459 18.693 8.329 1.00 73.56 252 LEU A C 1
ATOM 1942 O O . LEU A 1 252 ? -12.542 19.079 7.886 1.00 73.56 252 LEU A O 1
ATOM 1946 N N . PRO A 1 253 ? -10.673 17.850 7.638 1.00 86.25 253 PRO A N 1
ATOM 1947 C CA . PRO A 1 253 ? -11.178 17.133 6.475 1.00 86.25 253 PRO A CA 1
ATOM 1948 C C . PRO A 1 253 ? -12.478 16.388 6.835 1.00 86.25 253 PRO A C 1
ATOM 1950 O O . PRO A 1 253 ? -12.544 15.828 7.933 1.00 86.25 253 PRO A O 1
ATOM 1953 N N . PRO A 1 254 ? -13.483 16.309 5.941 1.00 90.31 254 PRO A N 1
ATOM 1954 C CA . PRO A 1 254 ? -14.779 15.698 6.258 1.00 90.31 254 PRO A CA 1
ATOM 1955 C C . PRO A 1 254 ? -14.691 14.269 6.813 1.00 90.31 254 PRO A C 1
ATOM 1957 O O . PRO A 1 254 ? -15.439 13.910 7.717 1.00 90.31 254 PRO A O 1
ATOM 1960 N N . ALA A 1 255 ? -13.737 13.463 6.334 1.00 92.25 255 ALA A N 1
ATOM 1961 C CA . ALA A 1 255 ? -13.470 12.127 6.869 1.00 92.25 255 ALA A CA 1
ATOM 1962 C C . ALA A 1 255 ? -12.998 12.155 8.336 1.00 92.25 255 ALA A C 1
ATOM 1964 O O . ALA A 1 255 ? -13.471 11.371 9.156 1.00 92.25 255 ALA A O 1
ATOM 1965 N N . ALA A 1 256 ? -12.105 13.084 8.691 1.00 92.56 256 ALA A N 1
ATOM 1966 C CA . ALA A 1 256 ? -11.633 13.256 10.064 1.00 92.56 256 ALA A CA 1
ATOM 1967 C C . ALA A 1 256 ? -12.725 13.846 10.975 1.00 92.56 256 ALA A C 1
ATOM 1969 O O . ALA A 1 256 ? -12.807 13.496 12.150 1.00 92.56 256 ALA A O 1
ATOM 1970 N N . GLU A 1 257 ? -13.596 14.706 10.441 1.00 94.56 257 GLU A N 1
ATOM 1971 C CA . GLU A 1 257 ? -14.773 15.202 11.163 1.00 94.56 257 GLU A CA 1
ATOM 1972 C C . GLU A 1 257 ? -15.792 14.082 11.432 1.00 94.56 257 GLU A C 1
ATOM 1974 O O . GLU A 1 257 ? -16.261 13.936 12.562 1.00 94.56 257 GLU A O 1
ATOM 1979 N N . ALA A 1 258 ? -16.070 13.237 10.435 1.00 96.75 258 ALA A N 1
ATOM 1980 C CA . ALA A 1 258 ? -16.890 12.039 10.596 1.00 96.75 258 ALA A CA 1
ATOM 1981 C C . ALA A 1 258 ? -16.299 11.095 11.655 1.00 96.75 258 ALA A C 1
ATOM 1983 O O . ALA A 1 258 ? -17.011 10.667 12.564 1.00 96.75 258 ALA A O 1
ATOM 1984 N N . ALA A 1 259 ? -14.987 10.846 11.604 1.00 97.62 259 ALA A N 1
ATOM 1985 C CA . ALA A 1 259 ? -14.288 10.045 12.604 1.00 97.62 259 ALA A CA 1
ATOM 1986 C C . ALA A 1 259 ? -14.429 10.635 14.013 1.00 97.62 259 ALA A C 1
ATOM 1988 O O . ALA A 1 259 ? -14.764 9.922 14.955 1.00 97.62 259 ALA A O 1
ATOM 1989 N N . ARG A 1 260 ? -14.255 11.953 14.162 1.00 97.00 260 ARG A N 1
ATOM 1990 C CA . ARG A 1 260 ? -14.453 12.662 15.435 1.00 97.00 260 ARG A CA 1
ATOM 1991 C C . ARG A 1 260 ? -15.862 12.502 15.988 1.00 97.00 260 ARG A C 1
ATOM 1993 O O . ARG A 1 260 ? -16.011 12.313 17.194 1.00 97.00 260 ARG A O 1
ATOM 2000 N N . SER A 1 261 ? -16.880 12.574 15.132 1.00 97.25 261 SER A N 1
ATOM 2001 C CA . SER A 1 261 ? -18.271 12.345 15.535 1.00 97.25 261 SER A CA 1
ATOM 2002 C C . SER A 1 261 ? -18.458 10.927 16.080 1.00 97.25 261 SER A C 1
ATOM 2004 O O . SER A 1 261 ? -18.983 10.768 17.179 1.00 97.25 261 SER A O 1
ATOM 2006 N N . ILE A 1 262 ? -17.950 9.918 15.364 1.00 98.31 262 ILE A N 1
ATOM 2007 C CA . ILE A 1 262 ? -18.023 8.503 15.763 1.00 98.31 262 ILE A CA 1
ATOM 2008 C C . ILE A 1 262 ? -17.297 8.264 17.094 1.00 98.31 262 ILE A C 1
ATOM 2010 O O . ILE A 1 262 ? -17.864 7.678 18.015 1.00 98.31 262 ILE A O 1
ATOM 2014 N N . VAL A 1 263 ? -16.053 8.743 17.229 1.00 97.62 263 VAL A N 1
ATOM 2015 C CA . VAL A 1 263 ? -15.250 8.575 18.453 1.00 97.62 263 VAL A CA 1
ATOM 2016 C C . VAL A 1 263 ? -15.962 9.185 19.659 1.00 97.62 263 VAL A C 1
ATOM 2018 O O . VAL A 1 263 ? -16.035 8.560 20.717 1.00 97.62 263 VAL A O 1
ATOM 2021 N N . ARG A 1 264 ? -16.517 10.392 19.508 1.00 96.31 264 ARG A N 1
ATOM 2022 C CA . ARG A 1 264 ? -17.227 11.083 20.591 1.00 96.31 264 ARG A CA 1
ATOM 2023 C C . ARG A 1 264 ? -18.505 10.376 21.008 1.00 96.31 264 ARG A C 1
ATOM 2025 O O . ARG A 1 264 ? -18.750 10.292 22.207 1.00 96.31 264 ARG A O 1
ATOM 2032 N N . GLU A 1 265 ? -19.286 9.872 20.056 1.00 96.44 265 GLU A N 1
ATOM 2033 C CA . GLU A 1 265 ? -20.498 9.099 20.349 1.00 96.44 265 GLU A CA 1
ATOM 2034 C C . GLU A 1 265 ? -20.162 7.865 21.196 1.00 96.44 265 GLU A C 1
ATOM 2036 O O . GLU A 1 265 ? -20.724 7.676 22.271 1.00 96.44 265 GLU A O 1
ATOM 2041 N N . ILE A 1 266 ? -19.159 7.086 20.782 1.00 95.56 266 ILE A N 1
ATOM 2042 C CA . ILE A 1 266 ? -18.738 5.876 21.503 1.00 95.56 266 ILE A CA 1
ATOM 2043 C C . ILE A 1 266 ? -18.226 6.208 22.908 1.00 95.56 266 ILE A C 1
ATOM 2045 O O . ILE A 1 266 ? -18.573 5.534 23.878 1.00 95.56 266 ILE A O 1
ATOM 2049 N N . VAL A 1 267 ? -17.386 7.238 23.039 1.00 94.19 267 VAL A N 1
ATOM 2050 C CA . VAL A 1 267 ? -16.843 7.654 24.341 1.00 94.19 267 VAL A CA 1
ATOM 2051 C C . VAL A 1 267 ? -17.950 8.174 25.263 1.00 94.19 267 VAL A C 1
ATOM 2053 O O . VAL A 1 267 ? -17.896 7.911 26.465 1.00 94.19 267 VAL A O 1
ATOM 2056 N N . ALA A 1 268 ? -18.953 8.875 24.726 1.00 92.44 268 ALA A N 1
ATOM 2057 C CA . ALA A 1 268 ? -20.108 9.340 25.490 1.00 92.44 268 ALA A CA 1
ATOM 2058 C C . ALA A 1 268 ? -20.956 8.167 26.002 1.00 92.44 268 ALA A C 1
ATOM 2060 O O . ALA A 1 268 ? -21.233 8.113 27.199 1.00 92.44 268 ALA A O 1
ATOM 2061 N N . ASP A 1 269 ? -21.270 7.190 25.147 1.00 90.25 269 ASP A N 1
ATOM 2062 C CA . ASP A 1 269 ? -22.010 5.984 25.544 1.00 90.25 269 ASP A CA 1
ATOM 2063 C C . ASP A 1 269 ? -21.302 5.222 26.669 1.00 90.25 269 ASP A C 1
ATOM 2065 O O . ASP A 1 269 ? -21.922 4.799 27.646 1.00 90.25 269 ASP A O 1
ATOM 2069 N N . LEU A 1 270 ? -19.979 5.064 26.553 1.00 90.00 270 LEU A N 1
ATOM 2070 C CA . LEU A 1 270 ? -19.172 4.406 27.579 1.00 90.00 270 LEU A CA 1
ATOM 2071 C C . LEU A 1 270 ? -19.126 5.215 28.875 1.00 90.00 270 LEU A C 1
ATOM 2073 O O . LEU A 1 270 ? -19.160 4.634 29.956 1.00 90.00 270 LEU A O 1
ATOM 2077 N N . ALA A 1 271 ? -19.055 6.545 28.796 1.00 88.31 271 ALA A N 1
ATOM 2078 C CA . ALA A 1 271 ? -19.100 7.388 29.983 1.00 88.31 271 ALA A CA 1
ATOM 2079 C C . ALA A 1 271 ? -20.440 7.230 30.722 1.00 88.31 271 ALA A C 1
ATOM 2081 O O . ALA A 1 271 ? -20.424 6.984 31.927 1.00 88.31 271 ALA A O 1
ATOM 2082 N N . SER A 1 272 ? -21.569 7.263 30.004 1.00 86.06 272 SER A N 1
ATOM 2083 C CA . SER A 1 272 ? -22.900 7.048 30.586 1.00 86.06 272 SER A CA 1
ATOM 2084 C C . SER A 1 272 ? -23.039 5.657 31.211 1.00 86.06 272 SER A C 1
ATOM 2086 O O . SER A 1 272 ? -23.452 5.539 32.362 1.00 86.06 272 SER A O 1
ATOM 2088 N N . ALA A 1 273 ? -22.592 4.604 30.519 1.00 83.75 273 ALA A N 1
ATOM 2089 C CA . ALA A 1 273 ? -22.600 3.243 31.063 1.00 83.75 273 ALA A CA 1
ATOM 2090 C C . ALA A 1 273 ? -21.693 3.072 32.301 1.00 83.75 273 ALA A C 1
ATOM 2092 O O . ALA A 1 273 ? -21.956 2.222 33.155 1.00 83.75 273 ALA A O 1
ATOM 2093 N N . SER A 1 274 ? -20.615 3.858 32.409 1.00 79.38 274 SER A N 1
ATOM 2094 C CA . SER A 1 274 ? -19.744 3.859 33.589 1.00 79.38 274 SER A CA 1
ATOM 2095 C C . SER A 1 274 ? -20.407 4.526 34.793 1.00 79.38 274 SER A C 1
ATOM 2097 O O . SER A 1 274 ? -20.219 4.050 35.908 1.00 79.38 274 SER A O 1
ATOM 2099 N N . GLU A 1 275 ? -21.147 5.615 34.585 1.00 78.62 275 GLU A N 1
ATOM 2100 C CA . GLU A 1 275 ? -21.820 6.367 35.655 1.00 78.62 275 GLU A CA 1
ATOM 2101 C C . GLU A 1 275 ? -23.007 5.585 36.240 1.00 78.62 275 GLU A C 1
ATOM 2103 O O . GLU A 1 275 ? -23.220 5.582 37.450 1.00 78.62 275 GLU A O 1
ATOM 2108 N N . GLU A 1 276 ? -23.731 4.831 35.410 1.00 70.94 276 GLU A N 1
ATOM 2109 C CA . GLU A 1 276 ? -24.818 3.944 35.854 1.00 70.94 276 GLU A CA 1
ATOM 2110 C C . GLU A 1 276 ? -24.338 2.770 36.733 1.00 70.94 276 GLU A C 1
ATOM 2112 O O . GLU A 1 276 ? -25.136 2.137 37.428 1.00 70.94 276 GLU A O 1
ATOM 2117 N N . ARG A 1 277 ? -23.033 2.466 36.719 1.00 67.56 277 ARG A N 1
ATOM 2118 C CA . ARG A 1 277 ? -22.427 1.325 37.419 1.00 67.56 277 ARG A CA 1
ATOM 2119 C C . ARG A 1 277 ? -21.926 1.608 38.835 1.00 67.56 277 ARG A C 1
ATOM 2121 O O . ARG A 1 277 ? -21.420 0.668 39.447 1.00 67.56 277 ARG A O 1
ATOM 2128 N N . ASP A 1 278 ? -22.073 2.822 39.372 1.00 54.31 278 ASP A N 1
ATOM 2129 C CA . ASP A 1 278 ? -21.625 3.199 40.729 1.00 54.31 278 ASP A CA 1
ATOM 2130 C C . ASP A 1 278 ? -22.430 2.491 41.857 1.00 54.31 278 ASP A C 1
ATOM 2132 O O . ASP A 1 278 ? -23.200 3.082 42.616 1.00 54.31 278 ASP A O 1
ATOM 2136 N N . GLY A 1 279 ? -22.219 1.176 41.982 1.00 51.66 279 GLY A N 1
ATOM 2137 C CA . GLY A 1 279 ? -22.627 0.270 43.058 1.00 51.66 279 GLY A CA 1
ATOM 2138 C C . GLY A 1 279 ? -21.539 -0.799 43.305 1.00 51.66 279 GLY A C 1
ATOM 2139 O O . GLY A 1 279 ? -20.671 -1.001 42.456 1.00 51.66 279 GLY A O 1
ATOM 2140 N N . PRO A 1 280 ? -21.518 -1.494 44.462 1.00 39.62 280 PRO A N 1
ATOM 2141 C CA . PRO A 1 280 ? -20.341 -2.218 44.961 1.00 39.62 280 PRO A CA 1
ATOM 2142 C C . PRO A 1 280 ? -20.149 -3.613 44.326 1.00 39.62 280 PRO A C 1
ATOM 2144 O O . PRO A 1 280 ? -20.061 -4.616 45.035 1.00 39.62 280 PRO A O 1
ATOM 2147 N N . ALA A 1 281 ? -20.072 -3.699 42.996 1.00 43.41 281 ALA A N 1
ATOM 2148 C CA . ALA A 1 281 ? -19.759 -4.933 42.274 1.00 43.41 281 ALA A CA 1
ATOM 2149 C C . ALA A 1 281 ? -18.652 -4.707 41.229 1.00 43.41 281 ALA A C 1
ATOM 2151 O O . ALA A 1 281 ? -18.850 -4.133 40.162 1.00 43.41 281 ALA A O 1
ATOM 2152 N N . SER A 1 282 ? -17.464 -5.183 41.583 1.00 46.06 282 SER A N 1
ATOM 2153 C CA . SER A 1 282 ? -16.185 -5.045 40.894 1.00 46.06 282 SER A CA 1
ATOM 2154 C C . SER A 1 282 ? -16.088 -5.910 39.626 1.00 46.06 282 SER A C 1
ATOM 2156 O O . SER A 1 282 ? -16.203 -7.132 39.700 1.00 46.06 282 SER A O 1
ATOM 2158 N N . GLY A 1 283 ? -15.771 -5.299 38.477 1.00 48.91 283 GLY A N 1
ATOM 2159 C CA . GLY A 1 283 ? -15.363 -5.989 37.245 1.00 48.91 283 GLY A CA 1
ATOM 2160 C C . GLY A 1 283 ? -14.719 -5.028 36.223 1.00 48.91 283 GLY A C 1
ATOM 2161 O O . GLY A 1 283 ? -15.144 -3.879 36.139 1.00 48.91 283 GLY A O 1
ATOM 2162 N N . PRO A 1 284 ? -13.704 -5.444 35.434 1.00 49.53 284 PRO A N 1
ATOM 2163 C CA . PRO A 1 284 ? -12.810 -4.535 34.697 1.00 49.53 284 PRO A CA 1
ATOM 2164 C C . PRO A 1 284 ? -13.305 -4.078 33.304 1.00 49.53 284 PRO A C 1
ATOM 2166 O O . PRO A 1 284 ? -12.477 -3.735 32.459 1.00 49.53 284 PRO A O 1
ATOM 2169 N N . SER A 1 285 ? -14.608 -4.115 32.995 1.00 54.19 285 SER A N 1
ATOM 2170 C CA . SER A 1 285 ? -15.123 -3.611 31.703 1.00 54.19 285 SER A CA 1
ATOM 2171 C C . SER A 1 285 ? -16.409 -2.818 31.841 1.00 54.19 285 SER A C 1
ATOM 2173 O O . SER A 1 285 ? -17.382 -3.342 32.380 1.00 54.19 285 SER A O 1
ATOM 2175 N N . VAL A 1 286 ? -16.418 -1.602 31.293 1.00 64.00 286 VAL A N 1
ATOM 2176 C CA . VAL A 1 286 ? -17.604 -0.753 31.092 1.00 64.00 286 VAL A CA 1
ATOM 2177 C C . VAL A 1 286 ? -18.409 -1.196 29.855 1.00 64.00 286 VAL A C 1
ATOM 2179 O O . VAL A 1 286 ? -19.584 -0.870 29.732 1.00 64.00 286 VAL A O 1
ATOM 2182 N N . ILE A 1 287 ? -17.811 -2.001 28.966 1.00 73.56 287 ILE A N 1
ATOM 2183 C CA . ILE A 1 287 ? -18.422 -2.429 27.702 1.00 73.56 287 ILE A CA 1
ATOM 2184 C C . ILE A 1 287 ? -19.504 -3.501 27.957 1.00 73.56 287 ILE A C 1
ATOM 2186 O O . ILE A 1 287 ? -19.197 -4.554 28.531 1.00 73.56 287 ILE A O 1
ATOM 2190 N N . PRO A 1 288 ? -20.763 -3.286 27.524 1.00 65.56 288 PRO A N 1
ATOM 2191 C CA . PRO A 1 288 ? -21.845 -4.248 27.722 1.00 65.56 288 PRO A CA 1
ATOM 2192 C C . PRO A 1 288 ? -21.586 -5.587 27.017 1.00 65.56 288 PRO A C 1
ATOM 2194 O O . PRO A 1 288 ? -21.294 -5.630 25.826 1.00 65.56 288 PRO A O 1
ATOM 2197 N N . GLY A 1 289 ? -21.731 -6.698 27.745 1.00 66.25 289 GLY A N 1
ATOM 2198 C CA . GLY A 1 289 ? -21.710 -8.052 27.174 1.00 66.25 289 GLY A CA 1
ATOM 2199 C C . GLY A 1 289 ? -20.340 -8.593 26.738 1.00 66.25 289 GLY A C 1
ATOM 2200 O O . GLY A 1 289 ? -20.265 -9.758 26.355 1.00 66.25 289 GLY A O 1
ATOM 2201 N N . ALA A 1 290 ? -19.261 -7.808 26.821 1.00 74.00 290 ALA A N 1
ATOM 2202 C CA . ALA A 1 290 ? -17.919 -8.273 26.477 1.00 74.00 290 ALA A CA 1
ATOM 2203 C C . ALA A 1 290 ? -17.319 -9.136 27.602 1.00 74.00 290 ALA A C 1
ATOM 2205 O O . ALA A 1 290 ? -17.092 -8.665 28.720 1.00 74.00 290 ALA A O 1
ATOM 2206 N N . THR A 1 291 ? -17.054 -10.407 27.298 1.00 76.44 291 THR A N 1
ATOM 2207 C CA . THR A 1 291 ? -16.539 -11.403 28.252 1.00 76.44 291 THR A CA 1
ATOM 2208 C C . THR A 1 291 ? -15.024 -11.333 28.442 1.00 76.44 291 THR A C 1
ATOM 2210 O O . THR A 1 291 ? -14.522 -11.700 29.501 1.00 76.44 291 THR A O 1
ATOM 2213 N N . ASP A 1 292 ? -14.300 -10.829 27.445 1.00 86.75 292 ASP A N 1
ATOM 2214 C CA . ASP A 1 292 ? -12.843 -10.688 27.421 1.00 86.75 292 ASP A CA 1
ATOM 2215 C C . ASP A 1 292 ? -12.431 -9.493 26.540 1.00 86.75 292 ASP A C 1
ATOM 2217 O O . ASP A 1 292 ? -13.278 -8.728 26.075 1.00 86.75 292 ASP A O 1
ATOM 2221 N N . SER A 1 293 ? -11.128 -9.275 26.359 1.00 87.19 293 SER A N 1
ATOM 2222 C CA . SER A 1 293 ? -10.602 -8.154 25.574 1.00 87.19 293 SER A CA 1
ATOM 2223 C C . SER A 1 293 ? -10.759 -8.310 24.053 1.00 87.19 293 SER A C 1
ATOM 2225 O O . SER A 1 293 ? -10.768 -7.291 23.361 1.00 87.19 293 SER A O 1
ATOM 2227 N N . ASP A 1 294 ? -10.960 -9.530 23.540 1.00 92.69 294 ASP A N 1
ATOM 2228 C CA . ASP A 1 294 ? -11.264 -9.776 22.121 1.00 92.69 294 ASP A CA 1
ATOM 2229 C C . ASP A 1 294 ? -12.717 -9.386 21.821 1.00 92.69 294 ASP A C 1
ATOM 2231 O O . ASP A 1 294 ? -12.999 -8.639 20.882 1.00 92.69 294 ASP A O 1
ATOM 2235 N N . ALA A 1 295 ? -13.644 -9.785 22.695 1.00 92.69 295 ALA A N 1
ATOM 2236 C CA . ALA A 1 295 ? -15.048 -9.397 22.618 1.00 92.69 295 ALA A CA 1
ATOM 2237 C C . ALA A 1 295 ? -15.239 -7.871 22.714 1.00 92.69 295 ALA A C 1
ATOM 2239 O O . ALA A 1 295 ? -16.156 -7.323 22.098 1.00 92.69 295 ALA A O 1
ATOM 2240 N N . ARG A 1 296 ? -14.365 -7.163 23.448 1.00 93.12 296 ARG A N 1
ATOM 2241 C CA . ARG A 1 296 ? -14.357 -5.687 23.486 1.00 93.12 296 ARG A CA 1
ATOM 2242 C C . ARG A 1 296 ? -13.974 -5.081 22.141 1.00 93.12 296 ARG A C 1
ATOM 2244 O O . ARG A 1 296 ? -14.604 -4.110 21.731 1.00 93.12 296 ARG A O 1
ATOM 2251 N N . PHE A 1 297 ? -12.977 -5.642 21.456 1.00 95.75 297 PHE A N 1
ATOM 2252 C CA . PHE A 1 297 ? -12.586 -5.183 20.124 1.00 95.75 297 PHE A CA 1
ATOM 2253 C C . PHE A 1 297 ? -13.705 -5.430 19.101 1.00 95.75 297 PHE A C 1
ATOM 2255 O O . PHE A 1 297 ? -14.076 -4.526 18.358 1.00 95.75 297 PHE A O 1
ATOM 2262 N N . GLU A 1 298 ? -14.333 -6.609 19.120 1.00 96.44 298 GLU A N 1
ATOM 2263 C CA . GLU A 1 298 ? -15.491 -6.896 18.261 1.00 96.44 298 GLU A CA 1
ATOM 2264 C C . GLU A 1 298 ? -16.679 -5.970 18.539 1.00 96.44 298 GLU A C 1
ATOM 2266 O O . GLU A 1 298 ? -17.377 -5.552 17.616 1.00 96.44 298 GLU A O 1
ATOM 2271 N N . TRP A 1 299 ? -16.946 -5.662 19.812 1.00 95.31 299 TRP A N 1
ATOM 2272 C CA . TRP A 1 299 ? -17.969 -4.686 20.184 1.00 95.31 299 TRP A CA 1
ATOM 2273 C C . TRP A 1 299 ? -17.630 -3.291 19.653 1.00 95.31 299 TRP A C 1
ATOM 2275 O O . TRP A 1 299 ? -18.503 -2.633 19.092 1.00 95.31 299 TRP A O 1
ATOM 2285 N N . LEU A 1 300 ? -16.371 -2.860 19.779 1.00 96.06 300 LEU A N 1
ATOM 2286 C CA . LEU A 1 300 ? -15.917 -1.553 19.310 1.00 96.06 300 LEU A CA 1
ATOM 2287 C C . LEU A 1 300 ? -16.150 -1.390 17.807 1.00 96.06 300 LEU A C 1
ATOM 2289 O O . LEU A 1 300 ? -16.703 -0.378 17.384 1.00 96.06 300 LEU A O 1
ATOM 2293 N N . VAL A 1 301 ? -15.755 -2.387 17.011 1.00 97.88 301 VAL A N 1
ATOM 2294 C CA . VAL A 1 301 ? -15.926 -2.360 15.553 1.00 97.88 301 VAL A CA 1
ATOM 2295 C C . VAL A 1 301 ? -17.409 -2.293 15.182 1.00 97.88 301 VAL A C 1
ATOM 2297 O O . VAL A 1 301 ? -17.787 -1.462 14.358 1.00 97.88 301 VAL A O 1
ATOM 2300 N N . ARG A 1 302 ? -18.263 -3.097 15.830 1.00 97.75 302 ARG A N 1
ATOM 2301 C CA . ARG A 1 302 ? -19.722 -3.047 15.630 1.00 97.75 302 ARG A CA 1
ATOM 2302 C C . ARG A 1 302 ? -20.290 -1.673 15.969 1.00 97.75 302 ARG A C 1
ATOM 2304 O O . ARG A 1 302 ? -20.918 -1.041 15.126 1.00 97.75 302 ARG A O 1
ATOM 2311 N N . ARG A 1 303 ? -19.989 -1.158 17.166 1.00 97.00 303 ARG A N 1
ATOM 2312 C CA . ARG A 1 303 ? -20.494 0.145 17.620 1.00 97.00 303 ARG A CA 1
ATOM 2313 C C . ARG A 1 303 ? -20.020 1.284 16.717 1.00 97.00 303 ARG A C 1
ATOM 2315 O O . ARG A 1 303 ? -20.818 2.166 16.414 1.00 97.00 303 ARG A O 1
ATOM 2322 N N . ALA A 1 304 ? -18.769 1.253 16.257 1.00 98.19 304 ALA A N 1
ATOM 2323 C CA . ALA A 1 304 ? -18.246 2.232 15.308 1.00 98.19 304 ALA A CA 1
ATOM 2324 C C . ALA A 1 304 ? -18.956 2.171 13.952 1.00 98.19 304 ALA A C 1
ATOM 2326 O O . ALA A 1 304 ? -19.228 3.221 13.372 1.00 98.19 304 ALA A O 1
ATOM 2327 N N . ALA A 1 305 ? -19.298 0.977 13.461 1.00 98.38 305 ALA A N 1
ATOM 2328 C CA . ALA A 1 305 ? -20.074 0.828 12.235 1.00 98.38 305 ALA A CA 1
ATOM 2329 C C . ALA A 1 305 ? -21.498 1.391 12.400 1.00 98.38 305 ALA A C 1
ATOM 2331 O O . ALA A 1 305 ? -21.939 2.177 11.563 1.00 98.38 305 ALA A O 1
ATOM 2332 N N . GLY A 1 306 ? -22.176 1.085 13.511 1.00 98.06 306 GLY A N 1
ATOM 2333 C CA . GLY A 1 306 ? -23.488 1.654 13.834 1.00 98.06 306 GLY A CA 1
ATOM 2334 C C . GLY A 1 306 ? -23.473 3.185 13.965 1.00 98.06 306 GLY A C 1
ATOM 2335 O O . GLY A 1 306 ? -24.320 3.865 13.389 1.00 98.06 306 GLY A O 1
ATOM 2336 N N . ALA A 1 307 ? -22.474 3.749 14.652 1.00 98.12 307 ALA A N 1
ATOM 2337 C CA . ALA A 1 307 ? -22.296 5.201 14.764 1.00 98.12 307 ALA A CA 1
ATOM 2338 C C . ALA A 1 307 ? -22.013 5.858 13.398 1.00 98.12 307 ALA A C 1
ATOM 2340 O O . ALA A 1 307 ? -22.536 6.928 13.092 1.00 98.12 307 ALA A O 1
ATOM 2341 N 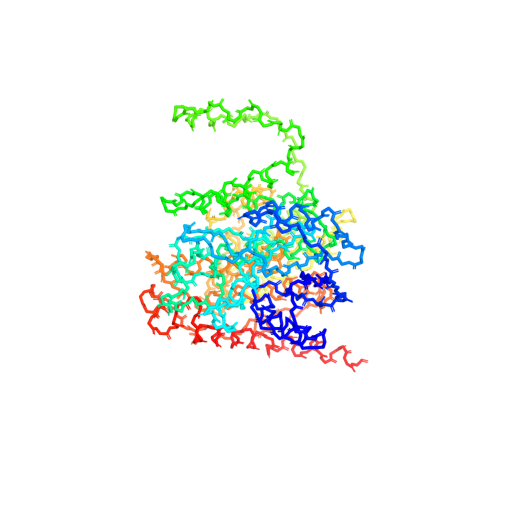N . ALA A 1 308 ? -21.242 5.196 12.528 1.00 98.25 308 ALA A N 1
ATOM 2342 C CA . ALA A 1 308 ? -20.995 5.672 11.169 1.00 98.25 308 ALA A CA 1
ATOM 2343 C C . ALA A 1 308 ? -22.277 5.713 10.316 1.00 98.25 308 ALA A C 1
ATOM 2345 O O . ALA A 1 308 ? -22.480 6.659 9.553 1.00 98.25 308 ALA A O 1
ATOM 2346 N N . LEU A 1 309 ? -23.171 4.730 10.471 1.00 97.75 309 LEU A N 1
ATOM 2347 C CA . LEU A 1 309 ? -24.492 4.718 9.825 1.00 97.75 309 LEU A CA 1
ATOM 2348 C C . LEU A 1 309 ? -25.418 5.826 10.357 1.00 97.75 309 LEU A C 1
ATOM 2350 O O . LEU A 1 309 ? -26.264 6.333 9.618 1.00 97.75 309 LEU A O 1
ATOM 2354 N N . GLY A 1 310 ? -25.239 6.219 11.621 1.00 96.75 310 GLY A N 1
ATOM 2355 C CA . GLY A 1 310 ? -25.980 7.286 12.296 1.00 96.75 310 GLY A CA 1
ATOM 2356 C C . GLY A 1 310 ? -25.481 8.709 12.023 1.00 96.75 310 GLY A C 1
ATOM 2357 O O . GLY A 1 310 ? -26.056 9.659 12.558 1.00 96.75 310 GLY A O 1
ATOM 2358 N N . LEU A 1 311 ? -24.438 8.886 11.202 1.00 97.31 311 LEU A N 1
ATOM 2359 C CA . LEU A 1 311 ? -23.860 10.204 10.931 1.00 97.31 311 LEU A CA 1
ATOM 2360 C C . LEU A 1 311 ? -24.884 11.198 10.346 1.00 97.31 311 LEU A C 1
ATOM 2362 O O . LEU A 1 311 ? -25.762 10.819 9.555 1.00 97.31 311 LEU A O 1
ATOM 2366 N N . PRO A 1 312 ? -24.748 12.498 10.679 1.00 94.62 312 PRO A N 1
ATOM 2367 C CA . PRO A 1 312 ? -25.619 13.535 10.147 1.00 94.62 312 PRO A CA 1
ATOM 2368 C C . PRO A 1 312 ? -25.493 13.635 8.621 1.00 94.62 312 PRO A C 1
ATOM 2370 O O . PRO A 1 312 ? -24.493 13.235 8.023 1.00 94.62 312 PRO A O 1
ATOM 2373 N N . GLU A 1 313 ? -26.522 14.188 7.976 1.00 93.44 313 GLU A N 1
ATOM 2374 C CA . GLU A 1 313 ? -26.657 14.205 6.512 1.00 93.44 313 GLU A CA 1
ATOM 2375 C C . GLU A 1 313 ? -25.431 14.792 5.794 1.00 93.44 313 GLU A C 1
ATOM 2377 O O . GLU A 1 313 ? -25.002 14.256 4.775 1.00 93.44 313 GLU A O 1
ATOM 2382 N N . ASN A 1 314 ? -24.803 15.822 6.369 1.00 93.31 314 ASN A N 1
ATOM 2383 C CA . ASN A 1 314 ? -23.610 16.465 5.816 1.00 93.31 314 ASN A CA 1
ATOM 2384 C C . ASN A 1 314 ? -22.336 15.598 5.864 1.00 93.31 314 ASN A C 1
ATOM 2386 O O . ASN A 1 314 ? -21.373 15.925 5.177 1.00 93.31 314 ASN A O 1
ATOM 2390 N N . LEU A 1 315 ? -22.310 14.521 6.658 1.00 94.75 315 LEU A N 1
ATOM 2391 C CA . LEU A 1 315 ? -21.164 13.612 6.803 1.00 94.75 315 LEU A CA 1
ATOM 2392 C C . LEU A 1 315 ? -21.451 12.193 6.297 1.00 94.75 315 LEU A C 1
ATOM 2394 O O . LEU A 1 315 ? -20.538 11.372 6.238 1.00 94.75 315 LEU A O 1
ATOM 2398 N N . ARG A 1 316 ? -22.690 11.890 5.890 1.00 93.38 316 ARG A N 1
ATOM 2399 C CA . ARG A 1 316 ? -23.102 10.536 5.487 1.00 93.38 316 ARG A CA 1
ATOM 2400 C C . ARG A 1 316 ? -22.298 9.987 4.303 1.00 93.38 316 ARG A C 1
ATOM 2402 O O . ARG A 1 316 ? -21.985 8.801 4.280 1.00 93.38 316 ARG A O 1
ATOM 2409 N N . SER A 1 317 ? -21.898 10.838 3.354 1.00 94.81 317 SER A N 1
ATOM 2410 C CA . SER A 1 317 ? -21.020 10.448 2.235 1.00 94.81 317 SER A CA 1
ATOM 2411 C C . SER A 1 317 ? -19.608 10.038 2.672 1.00 94.81 317 SER A C 1
ATOM 2413 O O . SER A 1 317 ? -18.876 9.449 1.884 1.00 94.81 317 SER A O 1
ATOM 2415 N N . HIS A 1 318 ? -19.227 10.332 3.917 1.00 96.25 318 HIS A N 1
ATOM 2416 C CA . HIS A 1 318 ? -17.935 10.006 4.513 1.00 96.25 318 HIS A CA 1
ATOM 2417 C C . HIS A 1 318 ? -18.043 8.929 5.599 1.00 96.25 318 HIS A C 1
ATOM 2419 O O . HIS A 1 318 ? -17.095 8.755 6.357 1.00 96.25 318 HIS A O 1
ATOM 2425 N N . ALA A 1 319 ? -19.155 8.189 5.684 1.00 97.62 319 ALA A N 1
ATOM 2426 C CA . ALA A 1 319 ? -19.358 7.185 6.730 1.00 97.62 319 ALA A CA 1
ATOM 2427 C C . ALA A 1 319 ? -18.270 6.102 6.749 1.00 97.62 319 ALA A C 1
ATOM 2429 O O . ALA A 1 319 ? -17.710 5.822 7.805 1.00 97.62 319 ALA A O 1
ATOM 2430 N N . VAL A 1 320 ? -17.910 5.545 5.586 1.00 98.19 320 VAL A N 1
ATOM 2431 C CA . VAL A 1 320 ? -16.829 4.547 5.485 1.00 98.19 320 VAL A CA 1
ATOM 2432 C C . VAL A 1 320 ? -15.485 5.156 5.885 1.00 98.19 320 VAL A C 1
ATOM 2434 O O . VAL A 1 320 ? -14.801 4.605 6.739 1.00 98.19 320 VAL A O 1
ATOM 2437 N N . ALA A 1 321 ? -15.135 6.318 5.333 1.00 96.94 321 ALA A N 1
ATOM 2438 C CA . ALA A 1 321 ? -13.880 7.001 5.646 1.00 96.94 321 ALA A CA 1
ATOM 2439 C C . ALA A 1 321 ? -13.760 7.334 7.146 1.00 96.94 321 ALA A C 1
ATOM 2441 O O . ALA A 1 321 ? -12.751 7.042 7.787 1.00 96.94 321 ALA A O 1
ATOM 2442 N N . GLY A 1 322 ? -14.828 7.887 7.728 1.00 97.81 322 GLY A N 1
ATOM 2443 C CA . GLY A 1 322 ? -14.920 8.195 9.150 1.00 97.81 322 GLY A CA 1
ATOM 2444 C C . GLY A 1 322 ? -14.815 6.951 10.024 1.00 97.81 322 GLY A C 1
ATOM 2445 O O . GLY A 1 322 ? -14.095 6.976 11.017 1.00 97.81 322 GLY A O 1
ATOM 2446 N N . PHE A 1 323 ? -15.469 5.851 9.639 1.00 98.69 323 PHE A N 1
ATOM 2447 C CA . PHE A 1 323 ? -15.367 4.563 10.325 1.00 98.69 323 PHE A CA 1
ATOM 2448 C C . PHE A 1 323 ? -13.927 4.032 10.348 1.00 98.69 323 PHE A C 1
ATOM 2450 O O . PHE A 1 323 ? -13.426 3.688 11.418 1.00 98.69 323 PHE A O 1
ATOM 2457 N N . LEU A 1 324 ? -13.247 4.004 9.195 1.00 98.31 324 LEU A N 1
ATOM 2458 C CA . LEU A 1 324 ? -11.875 3.494 9.083 1.00 98.31 324 LEU A CA 1
ATOM 2459 C C . LEU A 1 324 ? -10.908 4.278 9.978 1.00 98.31 324 LEU A C 1
ATOM 2461 O O . LEU A 1 324 ? -10.135 3.684 10.730 1.00 98.31 324 LEU A O 1
ATOM 2465 N N . LEU A 1 325 ? -10.994 5.610 9.949 1.00 97.44 325 LEU A N 1
ATOM 2466 C CA . LEU A 1 325 ? -10.183 6.478 10.803 1.00 97.44 325 LEU A CA 1
ATOM 2467 C C . LEU A 1 325 ? -10.554 6.339 12.286 1.00 97.44 325 LEU A C 1
ATOM 2469 O O . LEU A 1 325 ? -9.664 6.272 13.133 1.00 97.44 325 LEU A O 1
ATOM 2473 N N . ALA A 1 326 ? -11.848 6.265 12.613 1.00 97.81 326 ALA A N 1
ATOM 2474 C CA . ALA A 1 326 ? -12.313 6.140 13.991 1.00 97.81 326 ALA A CA 1
ATOM 2475 C C . ALA A 1 326 ? -11.827 4.843 14.641 1.00 97.81 326 ALA A C 1
ATOM 2477 O O . ALA A 1 326 ? -11.325 4.893 15.758 1.00 97.81 326 ALA A O 1
ATOM 2478 N N . VAL A 1 327 ? -11.916 3.697 13.956 1.00 97.81 327 VAL A N 1
ATOM 2479 C CA . VAL A 1 327 ? -11.433 2.408 14.487 1.00 97.81 327 VAL A CA 1
ATOM 2480 C C . VAL A 1 327 ? -9.926 2.453 14.768 1.00 97.81 327 VAL A C 1
ATOM 2482 O O . VAL A 1 327 ? -9.491 1.988 15.826 1.00 97.81 327 VAL A O 1
ATOM 2485 N N . GLY A 1 328 ? -9.144 3.079 13.881 1.00 95.62 328 GLY A N 1
ATOM 2486 C CA . GLY A 1 328 ? -7.715 3.323 14.096 1.00 95.62 328 GLY A CA 1
ATOM 2487 C C . GLY A 1 328 ? -7.443 4.170 15.343 1.00 95.62 328 GLY A C 1
ATOM 2488 O O . GLY 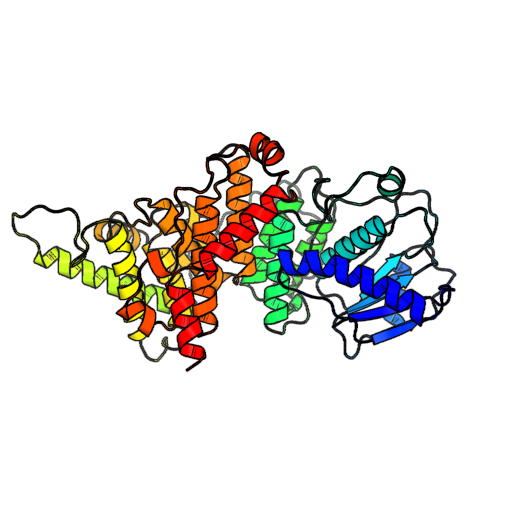A 1 328 ? -6.673 3.756 16.208 1.00 95.62 328 GLY A O 1
ATOM 2489 N N . VAL A 1 329 ? -8.121 5.314 15.483 1.00 95.19 329 VAL A N 1
ATOM 2490 C CA . VAL A 1 329 ? -7.980 6.202 16.653 1.00 95.19 329 VAL A CA 1
ATOM 2491 C C . VAL A 1 329 ? -8.426 5.511 17.942 1.00 95.19 329 VAL A C 1
ATOM 2493 O O . VAL A 1 329 ? -7.739 5.597 18.956 1.00 95.19 329 VAL A O 1
ATOM 2496 N N . LEU A 1 330 ? -9.554 4.796 17.919 1.00 95.12 330 LEU A N 1
ATOM 2497 C CA . LEU A 1 330 ? -10.117 4.134 19.098 1.00 95.12 330 LEU A CA 1
ATOM 2498 C C . LEU A 1 330 ? -9.199 3.045 19.650 1.00 95.12 330 LEU A C 1
ATOM 2500 O O . LEU A 1 330 ? -9.129 2.882 20.869 1.00 95.12 330 LEU A O 1
ATOM 2504 N N . THR A 1 331 ? -8.493 2.344 18.763 1.00 94.19 331 THR A N 1
ATOM 2505 C CA . THR A 1 331 ? -7.590 1.241 19.117 1.00 94.19 331 THR A CA 1
ATOM 2506 C C . THR A 1 331 ? -6.180 1.725 19.466 1.00 94.19 331 THR A C 1
ATOM 2508 O O . THR A 1 331 ? -5.461 1.052 20.205 1.00 94.19 331 THR A O 1
ATOM 2511 N N . ASP A 1 332 ? -5.778 2.903 18.986 1.00 90.31 332 ASP A N 1
ATOM 2512 C CA . ASP A 1 332 ? -4.469 3.471 19.290 1.00 90.31 332 ASP A CA 1
ATOM 2513 C C . ASP A 1 332 ? -4.381 3.943 20.750 1.00 90.31 332 ASP A C 1
ATOM 2515 O O . ASP A 1 332 ? -5.047 4.893 21.182 1.00 90.31 332 ASP A O 1
ATOM 2519 N N . SER A 1 333 ? -3.526 3.263 21.512 1.00 83.88 333 SER A N 1
ATOM 2520 C CA . SER A 1 333 ? -3.112 3.640 22.866 1.00 83.88 333 SER A CA 1
ATOM 2521 C C . SER A 1 333 ? -1.665 4.152 22.908 1.00 83.88 333 SER A C 1
ATOM 2523 O O . SER A 1 333 ? -1.212 4.615 23.958 1.00 83.88 333 SER A O 1
ATOM 2525 N N . SER A 1 334 ? -0.962 4.181 21.769 1.00 79.44 334 SER A N 1
ATOM 2526 C CA . SER A 1 334 ? 0.443 4.585 21.649 1.00 79.44 334 SER A CA 1
ATOM 2527 C C . SER A 1 334 ? 0.615 6.077 21.335 1.00 79.44 334 SER A C 1
ATOM 2529 O O . SER A 1 334 ? -0.281 6.715 20.786 1.00 79.44 334 SER A O 1
ATOM 2531 N N . ASP A 1 335 ? 1.785 6.635 21.644 1.00 75.88 335 ASP A N 1
ATOM 2532 C CA . ASP A 1 335 ? 2.156 7.986 21.191 1.00 75.88 335 ASP A CA 1
ATOM 2533 C C . ASP A 1 335 ? 2.830 7.966 19.800 1.00 75.88 335 ASP A C 1
ATOM 2535 O O . ASP A 1 335 ? 3.001 9.003 19.165 1.00 75.88 335 ASP A O 1
ATOM 2539 N N . LEU A 1 336 ? 3.152 6.773 19.276 1.00 74.50 336 LEU A N 1
ATOM 2540 C CA . LEU A 1 336 ? 3.944 6.581 18.054 1.00 74.50 336 LEU A CA 1
ATOM 2541 C C . LEU A 1 336 ? 3.296 7.208 16.808 1.00 74.50 336 LEU A C 1
ATOM 2543 O O . LEU A 1 336 ? 4.002 7.701 15.924 1.00 74.50 336 LEU A O 1
ATOM 2547 N N . LEU A 1 337 ? 1.963 7.166 16.721 1.00 78.00 337 LEU A N 1
ATOM 2548 C CA . LEU A 1 337 ? 1.211 7.694 15.580 1.00 78.00 337 LEU A CA 1
ATOM 2549 C C . LEU A 1 337 ? 1.067 9.218 15.617 1.00 78.00 337 LEU A C 1
ATOM 2551 O O . LEU A 1 337 ? 0.974 9.839 14.558 1.00 78.00 337 LEU A O 1
ATOM 2555 N N . LEU A 1 338 ? 1.103 9.831 16.805 1.00 77.50 338 LEU A N 1
ATOM 2556 C CA . LEU A 1 338 ? 0.996 11.285 16.972 1.00 77.50 338 LEU A CA 1
ATOM 2557 C C . LEU A 1 338 ? 2.216 12.024 16.406 1.00 77.50 338 LEU A C 1
ATOM 2559 O O . LEU A 1 338 ? 2.077 13.141 15.900 1.00 77.50 338 LEU A O 1
ATOM 2563 N N . ASP A 1 339 ? 3.377 11.369 16.431 1.00 74.06 339 ASP A N 1
ATOM 2564 C CA . ASP A 1 339 ? 4.641 11.901 15.917 1.00 74.06 339 ASP A CA 1
ATOM 2565 C C . ASP A 1 339 ? 4.779 11.766 14.391 1.00 74.06 339 ASP A C 1
ATOM 2567 O O . ASP A 1 339 ? 5.685 12.343 13.785 1.00 74.06 339 ASP A O 1
ATOM 2571 N N . GLN A 1 340 ? 3.876 11.031 13.731 1.00 74.00 340 GLN A N 1
ATOM 2572 C CA . GLN A 1 340 ? 3.888 10.903 12.275 1.00 74.00 340 GLN A CA 1
ATOM 2573 C C . GLN A 1 340 ? 3.235 12.137 11.625 1.00 74.00 340 GLN A C 1
ATOM 2575 O O . GLN A 1 340 ? 2.117 12.487 11.998 1.00 74.00 340 GLN A O 1
ATOM 2580 N N . PRO A 1 341 ? 3.845 12.791 10.617 1.00 65.12 341 PRO A N 1
ATOM 2581 C CA . PRO A 1 341 ? 3.336 14.058 10.082 1.00 65.12 341 PRO A CA 1
ATOM 2582 C C . PRO A 1 341 ? 1.880 14.012 9.588 1.00 65.12 341 PRO A C 1
ATOM 2584 O O . PRO A 1 341 ? 1.074 14.856 9.970 1.00 65.12 341 PRO A O 1
ATOM 2587 N N . VAL A 1 342 ? 1.536 13.018 8.760 1.00 70.12 342 VAL A N 1
ATOM 2588 C CA . VAL A 1 342 ? 0.196 12.886 8.154 1.00 70.12 342 VAL A CA 1
ATOM 2589 C C . VAL A 1 342 ? -0.785 12.253 9.137 1.00 70.12 342 VAL A C 1
ATOM 2591 O O . VAL A 1 342 ? -1.807 12.848 9.473 1.00 70.12 342 VAL A O 1
ATOM 2594 N N . VAL A 1 343 ? -0.450 11.065 9.646 1.00 81.19 343 VAL A N 1
ATOM 2595 C CA . VAL A 1 343 ? -1.309 10.302 10.566 1.00 81.19 343 VAL A CA 1
ATOM 2596 C C . VAL A 1 343 ? -1.547 11.086 11.861 1.00 81.19 343 VAL A C 1
ATOM 2598 O O . VAL A 1 343 ? -2.686 11.255 12.288 1.00 81.19 343 VAL A O 1
ATOM 2601 N N . GLY A 1 344 ? -0.498 11.670 12.440 1.00 82.75 344 GLY A N 1
ATOM 2602 C CA . GLY A 1 344 ? -0.578 12.432 13.681 1.00 82.75 344 GLY A CA 1
ATOM 2603 C C . GLY A 1 344 ? -1.354 13.741 13.554 1.00 82.75 344 GLY A C 1
ATOM 2604 O O . GLY A 1 344 ? -1.953 14.193 14.530 1.00 82.75 344 GLY A O 1
ATOM 2605 N N . ALA A 1 345 ? -1.394 14.364 12.371 1.00 81.25 345 ALA A N 1
ATOM 2606 C CA . ALA A 1 345 ? -2.272 15.511 12.127 1.00 81.25 345 ALA A CA 1
ATOM 2607 C C . ALA A 1 345 ? -3.754 15.102 12.149 1.00 81.25 345 ALA A C 1
ATOM 2609 O O . ALA A 1 345 ? -4.572 15.807 12.741 1.00 81.25 345 ALA A O 1
ATOM 2610 N N . VAL A 1 346 ? -4.091 13.946 11.566 1.00 86.44 346 VAL A N 1
ATOM 2611 C CA . VAL A 1 346 ? -5.454 13.396 11.601 1.00 86.44 346 VAL A CA 1
ATOM 2612 C C . VAL A 1 346 ? -5.842 13.013 13.029 1.00 86.44 346 VAL A C 1
ATOM 2614 O O . VAL A 1 346 ? -6.883 13.459 13.502 1.00 86.44 346 VAL A O 1
ATOM 2617 N N . TRP A 1 347 ? -4.988 12.285 13.755 1.00 90.69 347 TRP A N 1
ATOM 2618 C CA . TRP A 1 347 ? -5.263 11.847 15.131 1.00 90.69 347 TRP A CA 1
ATOM 2619 C C . TRP A 1 347 ? -5.511 13.030 16.071 1.00 90.69 347 TRP A C 1
ATOM 2621 O O . TRP A 1 347 ? -6.526 13.066 16.764 1.00 90.69 347 TRP A O 1
ATOM 2631 N N . ARG A 1 348 ? -4.636 14.045 16.030 1.00 88.88 348 ARG A N 1
ATOM 2632 C CA . ARG A 1 348 ? -4.803 15.287 16.812 1.00 88.88 348 ARG A CA 1
ATOM 2633 C C . ARG A 1 348 ? -6.036 16.089 16.404 1.00 88.88 348 ARG A C 1
ATOM 2635 O O . ARG A 1 348 ? -6.554 16.872 17.195 1.00 88.88 348 ARG A O 1
ATOM 2642 N N . GLY A 1 349 ? -6.487 15.926 15.163 1.00 88.75 349 GLY A N 1
ATOM 2643 C CA . GLY A 1 349 ? -7.725 16.518 14.683 1.00 88.75 349 GLY A CA 1
ATOM 2644 C C . GLY A 1 349 ? -8.976 15.818 15.219 1.00 88.75 349 GLY A C 1
ATOM 2645 O O . GLY A 1 349 ? -9.971 16.481 15.519 1.00 88.75 349 GLY A O 1
ATOM 2646 N N . VAL A 1 350 ? -8.924 14.492 15.361 1.00 92.88 350 VAL A N 1
ATOM 2647 C CA . VAL A 1 350 ? -10.043 13.667 15.834 1.00 92.88 350 VAL A CA 1
ATOM 2648 C C . VAL A 1 350 ? -10.282 13.852 17.332 1.00 92.88 350 VAL A C 1
ATOM 2650 O O . VAL A 1 350 ? -11.423 14.053 17.746 1.00 92.88 350 VAL A O 1
ATOM 2653 N N . GLU A 1 351 ? -9.231 13.851 18.148 1.00 92.88 351 GLU A N 1
ATOM 2654 C CA . GLU A 1 351 ? -9.348 13.995 19.601 1.00 92.88 351 GLU A CA 1
ATOM 2655 C C . GLU A 1 351 ? -8.236 14.860 20.204 1.00 92.88 351 GLU A C 1
ATOM 2657 O O . GLU A 1 351 ? -7.087 14.863 19.767 1.00 92.88 351 GLU A O 1
ATOM 2662 N N . SER A 1 352 ? -8.585 15.603 21.252 1.00 92.31 352 SER A N 1
ATOM 2663 C CA . SER A 1 352 ? -7.623 16.299 22.107 1.00 92.31 352 SER A CA 1
ATOM 2664 C C . SER A 1 352 ? -6.909 15.327 23.060 1.00 92.31 352 SER A C 1
ATOM 2666 O O . SER A 1 352 ? -7.439 14.254 23.356 1.00 92.31 352 SER A O 1
ATOM 2668 N N . PRO A 1 353 ? -5.756 15.705 23.647 1.00 91.31 353 PRO A N 1
ATOM 2669 C CA . PRO A 1 353 ? -5.066 14.865 24.631 1.00 91.31 353 PRO A CA 1
ATOM 2670 C C . PRO A 1 353 ? -5.938 14.454 25.833 1.00 91.31 353 PRO A C 1
ATOM 2672 O O . PRO A 1 353 ? -5.811 13.341 26.342 1.00 91.31 353 PRO A O 1
ATOM 2675 N N . ALA A 1 354 ? -6.853 15.327 26.270 1.00 91.50 354 ALA A N 1
ATOM 2676 C CA . ALA A 1 354 ? -7.787 15.030 27.355 1.00 91.50 354 ALA A CA 1
ATOM 2677 C C . ALA A 1 354 ? -8.880 14.030 26.930 1.00 91.50 354 ALA A C 1
ATOM 2679 O O . ALA A 1 354 ? -9.170 13.091 27.673 1.00 91.50 354 ALA A O 1
ATOM 2680 N N . GLU A 1 355 ? -9.453 14.199 25.729 1.00 93.56 355 GLU A N 1
ATOM 2681 C CA . GLU A 1 355 ? -10.401 13.238 25.139 1.00 93.56 355 GLU A CA 1
ATOM 2682 C C . GLU A 1 355 ? -9.735 11.862 24.966 1.00 93.56 355 GLU A C 1
ATOM 2684 O O . GLU A 1 355 ? -10.305 10.853 25.382 1.00 93.56 355 GLU A O 1
ATOM 2689 N N . ARG A 1 356 ? -8.486 11.830 24.485 1.00 92.88 356 ARG A N 1
ATOM 2690 C CA . ARG A 1 356 ? -7.674 10.615 24.346 1.00 92.88 356 ARG A CA 1
ATOM 2691 C C . ARG A 1 356 ? -7.467 9.882 25.671 1.00 92.88 356 ARG A C 1
ATOM 2693 O O . ARG A 1 356 ? -7.711 8.681 25.766 1.00 92.88 356 ARG A O 1
ATOM 2700 N N . ALA A 1 357 ? -7.033 10.593 26.714 1.00 90.69 357 ALA A N 1
ATOM 2701 C CA . ALA A 1 357 ? -6.827 9.997 28.035 1.00 90.69 357 ALA A CA 1
ATOM 2702 C C . ALA A 1 357 ? -8.131 9.402 28.596 1.00 90.69 357 ALA A C 1
ATOM 2704 O O . ALA A 1 357 ? -8.133 8.301 29.152 1.00 90.69 357 ALA A O 1
ATOM 2705 N N . ARG A 1 358 ? -9.258 10.101 28.400 1.00 90.88 358 ARG A N 1
ATOM 2706 C CA . ARG A 1 358 ? -10.583 9.619 28.802 1.00 90.88 358 ARG A CA 1
ATOM 2707 C C . ARG A 1 358 ? -11.002 8.376 28.016 1.00 90.88 358 ARG A C 1
ATOM 2709 O O . ARG A 1 358 ? -11.470 7.416 28.626 1.00 90.88 358 ARG A O 1
ATOM 2716 N N . ARG A 1 359 ? -10.804 8.376 26.696 1.00 92.88 359 ARG A N 1
ATOM 2717 C CA . ARG A 1 359 ? -11.078 7.240 25.807 1.00 92.88 359 ARG A CA 1
ATOM 2718 C C . ARG A 1 359 ? -10.323 5.984 26.242 1.00 92.88 359 ARG A C 1
ATOM 2720 O O . ARG A 1 359 ? -10.949 4.942 26.421 1.00 92.88 359 ARG A O 1
ATOM 2727 N N . ILE A 1 360 ? -9.010 6.090 26.461 1.00 90.50 360 ILE A N 1
ATOM 2728 C CA . ILE A 1 360 ? -8.161 4.959 26.879 1.00 90.50 360 ILE A CA 1
ATOM 2729 C C . ILE A 1 360 ? -8.634 4.380 28.216 1.00 90.50 360 ILE A C 1
ATOM 2731 O O . ILE A 1 360 ? -8.732 3.161 28.362 1.00 90.50 360 ILE A O 1
ATOM 2735 N N . ALA A 1 361 ? -8.985 5.241 29.176 1.00 88.56 361 ALA A N 1
ATOM 2736 C CA . ALA A 1 361 ? -9.487 4.803 30.475 1.00 88.56 361 ALA A CA 1
ATOM 2737 C C . ALA A 1 361 ? -10.824 4.040 30.383 1.00 88.56 361 ALA A C 1
ATOM 2739 O O . ALA A 1 361 ? -11.041 3.106 31.154 1.00 88.56 361 ALA A O 1
ATOM 2740 N N . LEU A 1 362 ? -11.712 4.422 29.458 1.00 89.75 362 LEU A N 1
ATOM 2741 C CA . LEU A 1 362 ? -13.041 3.818 29.303 1.00 89.75 362 LEU A CA 1
ATOM 2742 C C . LEU A 1 362 ? -13.029 2.513 28.495 1.00 89.75 362 LEU A C 1
ATOM 2744 O O . LEU A 1 362 ? -13.682 1.546 28.888 1.00 89.75 362 LEU A O 1
ATOM 2748 N N . LEU A 1 363 ? -12.298 2.473 27.376 1.00 87.75 363 LEU A N 1
ATOM 2749 C CA . LEU A 1 363 ? -12.223 1.284 26.515 1.00 87.75 363 LEU A CA 1
ATOM 2750 C C . LEU A 1 363 ? -11.428 0.150 27.178 1.00 87.75 363 LEU A C 1
ATOM 2752 O O . LEU A 1 363 ? -11.776 -1.031 27.059 1.00 87.75 363 LEU A O 1
ATOM 2756 N N . GLY A 1 364 ? -10.378 0.508 27.921 1.00 86.31 364 GLY A N 1
ATOM 2757 C CA . GLY A 1 364 ? -9.428 -0.453 28.461 1.00 86.31 364 GLY A CA 1
ATOM 2758 C C . GLY A 1 364 ? -8.714 -1.229 27.351 1.00 86.31 364 GLY A C 1
ATOM 2759 O O . GLY A 1 364 ? -8.566 -0.754 26.228 1.00 86.31 364 GLY A O 1
ATOM 2760 N N . ARG A 1 365 ? -8.252 -2.440 27.675 1.00 89.25 365 ARG A N 1
ATOM 2761 C CA . ARG A 1 365 ? -7.472 -3.258 26.743 1.00 89.25 365 ARG A CA 1
ATOM 2762 C C . ARG A 1 365 ? -8.353 -3.866 25.649 1.00 89.25 365 ARG A C 1
ATOM 2764 O O . ARG A 1 365 ? -9.314 -4.571 25.964 1.00 89.25 365 ARG A O 1
ATOM 2771 N N . LEU A 1 366 ? -7.974 -3.636 24.397 1.00 93.19 366 LEU A N 1
ATOM 2772 C CA . LEU A 1 366 ? -8.583 -4.210 23.198 1.00 93.19 366 LEU A CA 1
ATOM 2773 C C . LEU A 1 366 ? -7.600 -5.200 22.590 1.00 93.19 366 LEU A C 1
ATOM 2775 O O . LEU A 1 366 ? -6.419 -4.881 22.477 1.00 93.19 366 LEU A O 1
ATOM 2779 N N . THR A 1 367 ? -8.057 -6.396 22.234 1.00 95.50 367 THR A N 1
ATOM 2780 C CA . THR A 1 367 ? -7.167 -7.428 21.700 1.00 95.50 367 THR A CA 1
ATOM 2781 C C . THR A 1 367 ? -7.759 -8.146 20.496 1.00 95.50 367 THR A C 1
ATOM 2783 O O . THR A 1 367 ? -8.963 -8.141 20.271 1.00 95.50 367 THR A O 1
ATOM 2786 N N . ILE A 1 368 ? -6.879 -8.752 19.707 1.00 97.19 368 ILE A N 1
ATOM 2787 C CA . ILE A 1 368 ? -7.196 -9.769 18.711 1.00 97.19 368 ILE A CA 1
ATOM 2788 C C . ILE A 1 368 ? -6.413 -11.005 19.134 1.00 97.19 368 ILE A C 1
ATOM 2790 O O . ILE A 1 368 ? -5.198 -10.924 19.305 1.00 97.19 368 ILE A O 1
ATOM 2794 N N . GLN A 1 369 ? -7.091 -12.136 19.337 1.00 95.75 369 GLN A N 1
ATOM 2795 C CA . GLN A 1 369 ? -6.477 -13.389 19.794 1.00 95.75 369 GLN A CA 1
ATOM 2796 C C . GLN A 1 369 ? -5.636 -13.194 21.072 1.00 95.75 369 GLN A C 1
ATOM 2798 O O . GLN A 1 369 ? -4.546 -13.750 21.217 1.00 95.75 369 GLN A O 1
ATOM 2803 N N . GLY A 1 370 ? -6.129 -12.361 21.996 1.00 94.38 370 GLY A N 1
ATOM 2804 C CA . GLY A 1 370 ? -5.489 -12.059 23.280 1.00 94.38 370 GLY A CA 1
ATOM 2805 C C . GLY A 1 370 ? -4.309 -11.078 23.228 1.00 94.38 370 GLY A C 1
ATOM 2806 O O . GLY A 1 370 ? -3.710 -10.799 24.272 1.00 94.38 370 GLY A O 1
ATOM 2807 N N . ARG A 1 371 ? -3.979 -10.524 22.053 1.00 95.56 371 ARG A N 1
ATOM 2808 C CA . ARG A 1 371 ? -2.880 -9.569 21.845 1.00 95.56 371 ARG A CA 1
ATOM 2809 C C . ARG A 1 371 ? -3.362 -8.181 21.428 1.00 95.56 371 ARG A C 1
ATOM 2811 O O . ARG A 1 371 ? -4.205 -8.036 20.550 1.00 95.56 371 ARG A O 1
ATOM 2818 N N . GLU A 1 372 ? -2.838 -7.158 22.100 1.00 94.38 372 GLU A N 1
ATOM 2819 C CA . GLU A 1 372 ? -3.231 -5.751 21.907 1.00 94.38 372 GLU A CA 1
ATOM 2820 C C . GLU A 1 372 ? -2.556 -5.131 20.687 1.00 94.38 372 GLU A C 1
ATOM 2822 O O . GLU A 1 372 ? -3.179 -4.398 19.926 1.00 94.38 372 GLU A O 1
ATOM 2827 N N . ASP A 1 373 ? -1.301 -5.493 20.456 1.00 93.81 373 ASP A N 1
ATOM 2828 C CA . ASP A 1 373 ? -0.537 -5.094 19.285 1.00 93.81 373 ASP A CA 1
ATOM 2829 C C . ASP A 1 373 ? -1.175 -5.599 17.986 1.00 93.81 373 ASP A C 1
ATOM 2831 O O . ASP A 1 373 ? -1.309 -4.822 17.048 1.00 93.81 373 ASP A O 1
ATOM 2835 N N . TRP A 1 374 ? -1.691 -6.833 17.931 1.00 96.94 374 TRP A N 1
ATOM 2836 C CA . TRP A 1 374 ? -2.418 -7.315 16.745 1.00 96.94 374 TRP A CA 1
ATOM 2837 C C . TRP A 1 374 ? -3.708 -6.535 16.461 1.00 96.94 374 TRP A C 1
ATOM 2839 O O . TRP A 1 374 ? -4.029 -6.287 15.298 1.00 96.94 374 TRP A O 1
ATOM 2849 N N . ALA A 1 375 ? -4.429 -6.106 17.503 1.00 96.69 375 ALA A N 1
ATOM 2850 C CA . ALA A 1 375 ? -5.586 -5.226 17.334 1.00 96.69 375 ALA A CA 1
ATOM 2851 C C . ALA A 1 375 ? -5.171 -3.867 16.757 1.00 96.69 375 ALA A C 1
ATOM 2853 O O . ALA A 1 375 ? -5.816 -3.366 15.835 1.00 96.69 375 ALA A O 1
ATOM 2854 N N . GLN A 1 376 ? -4.070 -3.298 17.256 1.00 94.62 376 GLN A N 1
ATOM 2855 C CA . GLN A 1 376 ? -3.511 -2.048 16.745 1.00 94.62 376 GLN A CA 1
ATOM 2856 C C . GLN A 1 376 ? -3.059 -2.181 15.291 1.00 94.62 376 GLN A C 1
ATOM 2858 O O . GLN A 1 376 ? -3.456 -1.359 14.474 1.00 94.62 376 GLN A O 1
ATOM 2863 N N . HIS A 1 377 ? -2.312 -3.231 14.946 1.00 95.56 377 HIS A N 1
ATOM 2864 C CA . HIS A 1 377 ? -1.891 -3.526 13.575 1.00 95.56 377 HIS A CA 1
ATOM 2865 C C . HIS A 1 377 ? -3.070 -3.552 12.605 1.00 95.56 377 HIS A C 1
ATOM 2867 O O . HIS A 1 377 ? -3.119 -2.795 11.635 1.00 95.56 377 HIS A O 1
ATOM 2873 N N . PHE A 1 378 ? -4.088 -4.344 12.936 1.00 98.12 378 PHE A N 1
ATOM 2874 C CA . PHE A 1 378 ? -5.299 -4.449 12.137 1.00 98.12 378 PHE A CA 1
ATOM 2875 C C . PHE A 1 378 ? -6.018 -3.095 11.977 1.00 98.12 378 PHE A C 1
ATOM 2877 O O . PHE A 1 378 ? -6.287 -2.658 10.857 1.00 98.12 378 PHE A O 1
ATOM 2884 N N . ALA A 1 379 ? -6.308 -2.406 13.085 1.00 97.38 379 ALA A N 1
ATOM 2885 C CA . ALA A 1 379 ? -7.099 -1.174 13.091 1.00 97.38 379 ALA A CA 1
ATOM 2886 C C . ALA A 1 379 ? -6.363 0.029 12.478 1.00 97.38 379 ALA A C 1
ATOM 2888 O O . ALA A 1 379 ? -6.952 0.820 11.740 1.00 97.38 379 ALA A O 1
ATOM 2889 N N . VAL A 1 380 ? -5.068 0.175 12.757 1.00 94.31 380 VAL A N 1
ATOM 2890 C CA . VAL A 1 380 ? -4.243 1.256 12.201 1.00 94.31 380 VAL A CA 1
ATOM 2891 C C . VAL A 1 380 ? -4.044 1.039 10.706 1.00 94.31 380 VAL A C 1
ATOM 2893 O O . VAL A 1 380 ? -4.171 1.991 9.939 1.00 94.31 380 VAL A O 1
ATOM 2896 N N . SER A 1 381 ? -3.832 -0.204 10.265 1.00 96.50 381 SER A N 1
ATOM 2897 C CA . SER A 1 381 ? -3.757 -0.526 8.840 1.00 96.50 381 SER A CA 1
ATOM 2898 C C . SER A 1 381 ? -5.054 -0.198 8.098 1.00 96.50 381 SER A C 1
ATOM 2900 O O . SER A 1 381 ? -4.991 0.343 6.995 1.00 96.50 381 SER A O 1
ATOM 2902 N N . MET A 1 382 ? -6.228 -0.411 8.708 1.00 97.69 382 MET A N 1
ATOM 2903 C CA . MET A 1 382 ? -7.506 0.039 8.134 1.00 97.69 382 MET A CA 1
ATOM 2904 C C . MET A 1 382 ? -7.545 1.555 7.909 1.00 97.69 382 MET A C 1
ATOM 2906 O O . MET A 1 382 ? -7.943 2.013 6.837 1.00 97.69 382 MET A O 1
ATOM 2910 N N . ALA A 1 383 ? -7.105 2.339 8.893 1.00 95.50 383 ALA A N 1
ATOM 2911 C CA . ALA A 1 383 ? -7.046 3.791 8.769 1.00 95.50 383 ALA A CA 1
ATOM 2912 C C . ALA A 1 383 ? -6.009 4.245 7.725 1.00 95.50 383 ALA A C 1
ATOM 2914 O O . ALA A 1 383 ? -6.259 5.188 6.976 1.00 95.50 383 ALA A O 1
ATOM 2915 N N . LEU A 1 384 ? -4.868 3.555 7.615 1.00 92.44 384 LEU A N 1
ATOM 2916 C CA . LEU A 1 384 ? -3.863 3.838 6.586 1.00 92.44 384 LEU A CA 1
ATOM 2917 C C . LEU A 1 384 ? -4.399 3.612 5.167 1.00 92.44 384 LEU A C 1
ATOM 2919 O O . LEU A 1 384 ? -4.013 4.356 4.268 1.00 92.44 384 LEU A O 1
ATOM 2923 N N . VAL A 1 385 ? -5.311 2.656 4.952 1.00 94.88 385 VAL A N 1
ATOM 2924 C CA . VAL A 1 385 ? -5.972 2.481 3.645 1.00 94.88 385 VAL A CA 1
ATOM 2925 C C . VAL A 1 385 ? -6.807 3.697 3.258 1.00 94.88 385 VAL A C 1
ATOM 2927 O O . VAL A 1 385 ? -6.834 4.057 2.082 1.00 94.88 385 VAL A O 1
ATOM 2930 N N . GLU A 1 386 ? -7.478 4.335 4.217 1.00 92.94 386 GLU A N 1
ATOM 2931 C CA . GLU A 1 386 ? -8.217 5.574 3.954 1.00 92.94 386 GLU A CA 1
ATOM 2932 C C . GLU A 1 386 ? -7.262 6.723 3.608 1.00 92.94 386 GLU A C 1
ATOM 2934 O O . GLU A 1 386 ? -7.518 7.484 2.682 1.00 92.94 386 GLU A O 1
ATOM 2939 N N . LEU A 1 387 ? -6.132 6.821 4.313 1.00 88.50 387 LEU A N 1
ATOM 2940 C CA . LEU A 1 387 ? -5.179 7.920 4.128 1.00 88.50 387 LEU A CA 1
ATOM 2941 C C . LEU A 1 387 ? -4.280 7.769 2.898 1.00 88.50 387 LEU A C 1
ATOM 2943 O O . LEU A 1 387 ? -3.804 8.769 2.370 1.00 88.50 387 LEU A O 1
ATOM 2947 N N . THR A 1 388 ? -3.977 6.536 2.492 1.00 86.12 388 THR A N 1
ATOM 2948 C CA . THR A 1 388 ? -2.909 6.261 1.516 1.00 86.12 388 THR A CA 1
ATOM 2949 C C . THR A 1 388 ? -3.288 5.265 0.426 1.00 86.12 388 THR A C 1
ATOM 2951 O O . THR A 1 388 ? -2.549 5.136 -0.542 1.00 86.12 388 THR A O 1
ATOM 2954 N N . GLY A 1 389 ? -4.419 4.567 0.543 1.00 90.19 389 GLY A N 1
ATOM 2955 C CA . GLY A 1 389 ? -4.762 3.446 -0.333 1.00 90.19 389 GLY A CA 1
ATOM 2956 C C . GLY A 1 389 ? -4.223 2.101 0.164 1.00 90.19 389 GLY A C 1
ATOM 2957 O O . GLY A 1 389 ? -3.390 2.017 1.068 1.00 90.19 389 GLY A O 1
ATOM 2958 N N . ALA A 1 390 ? -4.732 1.013 -0.418 1.00 91.81 390 ALA A N 1
ATOM 2959 C CA . ALA A 1 390 ? -4.462 -0.345 0.062 1.00 91.81 390 ALA A CA 1
ATOM 2960 C C . ALA A 1 390 ? -3.004 -0.782 -0.163 1.00 91.81 390 ALA A C 1
ATOM 2962 O O . ALA A 1 390 ? -2.375 -1.354 0.729 1.00 91.81 390 ALA A O 1
ATOM 2963 N N . GLY A 1 391 ? -2.454 -0.488 -1.344 1.00 89.69 391 GLY A N 1
ATOM 2964 C CA . GLY A 1 391 ? -1.074 -0.824 -1.700 1.00 89.69 391 GLY A CA 1
ATOM 2965 C C . GLY A 1 391 ? -0.036 -0.130 -0.807 1.00 89.69 391 GLY A C 1
ATOM 2966 O O . GLY A 1 391 ? 0.805 -0.810 -0.201 1.00 89.69 391 GLY A O 1
ATOM 2967 N N . PRO A 1 392 ? -0.098 1.209 -0.657 1.00 88.00 392 PRO A N 1
ATOM 2968 C CA . PRO A 1 392 ? 0.807 1.936 0.230 1.00 88.00 392 PRO A CA 1
ATOM 2969 C C . PRO A 1 392 ? 0.700 1.486 1.687 1.00 88.00 392 PRO A C 1
ATOM 2971 O O . PRO A 1 392 ? 1.732 1.268 2.320 1.00 88.00 392 PRO A O 1
ATOM 2974 N N . ALA A 1 393 ? -0.513 1.242 2.196 1.00 91.44 393 ALA A N 1
ATOM 2975 C CA . ALA A 1 393 ? -0.716 0.738 3.554 1.00 91.44 393 ALA A CA 1
ATOM 2976 C C . ALA A 1 393 ? 0.002 -0.605 3.799 1.00 91.44 393 ALA A C 1
ATOM 2978 O O . ALA A 1 393 ? 0.736 -0.733 4.781 1.00 91.44 393 ALA A O 1
ATOM 2979 N N . LYS A 1 394 ? -0.102 -1.578 2.875 1.00 92.81 394 LYS A N 1
ATOM 2980 C CA . LYS A 1 394 ? 0.658 -2.845 2.967 1.00 92.81 394 LYS A CA 1
ATOM 2981 C C . LYS A 1 394 ? 2.171 -2.623 2.973 1.00 92.81 394 LYS A C 1
ATOM 2983 O O . LYS A 1 394 ? 2.892 -3.287 3.720 1.00 92.81 394 LYS A O 1
ATOM 2988 N N . SER A 1 395 ? 2.654 -1.705 2.135 1.00 89.00 395 SER A N 1
ATOM 2989 C CA . SER A 1 395 ? 4.084 -1.389 2.034 1.00 89.00 395 SER A CA 1
ATOM 2990 C C . SER A 1 395 ? 4.618 -0.738 3.311 1.00 89.00 395 SER A C 1
ATOM 2992 O O . SER A 1 395 ? 5.726 -1.053 3.742 1.00 89.00 395 SER A O 1
ATOM 2994 N N . LEU A 1 396 ? 3.823 0.129 3.948 1.00 88.12 396 LEU A N 1
ATOM 2995 C CA . LEU A 1 396 ? 4.155 0.741 5.235 1.00 88.12 396 LEU A CA 1
ATOM 2996 C C . LEU A 1 396 ? 4.267 -0.309 6.351 1.00 88.12 396 LEU A C 1
ATOM 2998 O O . LEU A 1 396 ? 5.254 -0.280 7.088 1.00 88.12 396 LEU A O 1
ATOM 3002 N N . GLY A 1 397 ? 3.326 -1.259 6.427 1.00 89.44 397 GLY A N 1
ATOM 3003 C CA . GLY A 1 397 ? 3.392 -2.388 7.368 1.00 89.44 397 GLY A CA 1
ATOM 3004 C C . GLY A 1 397 ? 4.655 -3.231 7.166 1.00 89.44 397 GLY A C 1
ATOM 3005 O O . GLY A 1 397 ? 5.453 -3.409 8.084 1.00 89.44 397 GLY A O 1
ATOM 3006 N N . LEU A 1 398 ? 4.944 -3.631 5.922 1.00 90.88 398 LEU A N 1
ATOM 3007 C CA . LEU A 1 398 ? 6.170 -4.372 5.605 1.00 90.88 398 LEU A CA 1
ATOM 3008 C C . LEU A 1 398 ? 7.447 -3.593 5.961 1.00 90.88 398 LEU A C 1
ATOM 3010 O O . LEU A 1 398 ? 8.421 -4.163 6.457 1.00 90.88 398 LEU A O 1
ATOM 3014 N N . MET A 1 399 ? 7.468 -2.285 5.704 1.00 85.62 399 MET A N 1
ATOM 3015 C CA . MET A 1 399 ? 8.611 -1.439 6.034 1.00 85.62 399 MET A CA 1
ATOM 3016 C C . MET A 1 399 ? 8.827 -1.336 7.549 1.00 85.62 399 MET A C 1
ATOM 3018 O O . MET A 1 399 ? 9.982 -1.318 7.985 1.00 85.62 399 MET A O 1
ATOM 3022 N N . LYS A 1 400 ? 7.749 -1.291 8.345 1.00 88.94 400 LYS A N 1
ATOM 3023 C CA . LYS A 1 400 ? 7.824 -1.354 9.811 1.00 88.94 400 LYS A CA 1
ATOM 3024 C C . LYS A 1 400 ? 8.487 -2.663 10.246 1.00 88.94 400 LYS A C 1
ATOM 3026 O O . LYS A 1 400 ? 9.514 -2.602 10.919 1.00 88.94 400 LYS A O 1
ATOM 3031 N N . GLU A 1 401 ? 8.003 -3.810 9.772 1.00 92.94 401 GLU A N 1
ATOM 3032 C CA . GLU A 1 401 ? 8.572 -5.124 10.121 1.00 92.94 401 GLU A CA 1
ATOM 3033 C C . GLU A 1 401 ? 10.038 -5.267 9.703 1.00 92.94 401 GLU A C 1
ATOM 3035 O O . GLU A 1 401 ? 10.891 -5.756 10.451 1.00 92.94 401 GLU A O 1
ATOM 3040 N N . TRP A 1 402 ? 10.375 -4.781 8.507 1.00 87.50 402 TRP A N 1
ATOM 3041 C CA . TRP A 1 402 ? 11.757 -4.772 8.048 1.00 87.50 402 TRP A CA 1
ATOM 3042 C C . TRP A 1 402 ? 12.646 -3.895 8.934 1.00 87.50 402 TRP A C 1
ATOM 3044 O O . TRP A 1 402 ? 13.749 -4.317 9.288 1.00 87.50 402 TRP A O 1
ATOM 3054 N N . ARG A 1 403 ? 12.185 -2.703 9.332 1.00 84.88 403 ARG A N 1
ATOM 3055 C CA . ARG A 1 403 ? 12.918 -1.830 10.259 1.00 84.88 403 ARG A CA 1
ATOM 3056 C C . ARG A 1 403 ? 13.084 -2.492 11.625 1.00 84.88 403 ARG A C 1
ATOM 3058 O O . ARG A 1 403 ? 14.165 -2.400 12.203 1.00 84.88 403 ARG A O 1
ATOM 3065 N N . ASP A 1 404 ? 12.062 -3.180 12.119 1.00 87.19 404 ASP A N 1
ATOM 3066 C CA . ASP A 1 404 ? 12.119 -3.834 13.424 1.00 87.19 404 ASP A CA 1
ATOM 3067 C C . ASP A 1 404 ? 13.126 -4.994 13.450 1.00 87.19 404 ASP A C 1
ATOM 3069 O O . ASP A 1 404 ? 13.807 -5.203 14.461 1.00 87.19 404 ASP A O 1
ATOM 3073 N N . SER A 1 405 ? 13.345 -5.654 12.306 1.00 88.25 405 SER A N 1
ATOM 3074 C CA . SER A 1 405 ? 14.412 -6.651 12.121 1.00 88.25 405 SER A CA 1
ATOM 3075 C C . SER A 1 405 ? 15.837 -6.100 12.304 1.00 88.25 405 SER A C 1
ATOM 3077 O O . SER A 1 405 ? 16.749 -6.860 12.637 1.00 88.25 405 SER A O 1
ATOM 3079 N N . GLN A 1 406 ? 16.042 -4.785 12.135 1.00 83.94 406 GLN A N 1
ATOM 3080 C CA . GLN A 1 406 ? 17.353 -4.115 12.187 1.00 83.94 406 GLN A CA 1
ATOM 3081 C C . GLN A 1 406 ? 17.796 -3.725 13.610 1.00 83.94 406 GLN A C 1
ATOM 3083 O O . GLN A 1 406 ? 18.661 -2.866 13.776 1.00 83.94 406 GLN A O 1
ATOM 3088 N N . GLY A 1 407 ? 17.220 -4.346 14.645 1.00 76.44 407 GLY A N 1
ATOM 3089 C CA . GLY A 1 407 ? 17.643 -4.158 16.038 1.00 76.44 407 GLY A CA 1
ATOM 3090 C C . GLY A 1 407 ? 16.565 -3.641 16.990 1.00 76.44 407 GLY A C 1
ATOM 3091 O O . GLY A 1 407 ? 16.913 -3.097 18.036 1.00 76.44 407 GLY A O 1
ATOM 3092 N N . ARG A 1 408 ? 15.277 -3.785 16.650 1.00 82.19 408 ARG A N 1
ATOM 3093 C CA . ARG A 1 408 ? 14.161 -3.555 17.583 1.00 82.19 408 ARG A CA 1
ATOM 3094 C C . ARG A 1 408 ? 13.583 -4.902 18.030 1.00 82.19 408 ARG A C 1
ATOM 3096 O O . ARG A 1 408 ? 14.329 -5.748 18.511 1.00 82.19 408 ARG A O 1
ATOM 3103 N N . SER A 1 409 ? 12.278 -5.103 17.885 1.00 88.75 409 SER A N 1
ATOM 3104 C CA . SER A 1 409 ? 11.558 -6.330 18.247 1.00 88.75 409 SER A CA 1
ATOM 3105 C C . SER A 1 409 ? 11.859 -7.528 17.339 1.00 88.75 409 SER A C 1
ATOM 3107 O O . SER A 1 409 ? 11.590 -8.657 17.739 1.00 88.75 409 SER A O 1
ATOM 3109 N N . GLY A 1 410 ? 12.435 -7.313 16.151 1.00 92.12 410 GLY A N 1
ATOM 3110 C CA . GLY A 1 410 ? 12.534 -8.332 15.102 1.00 92.12 410 GLY A CA 1
ATOM 3111 C C . GLY A 1 410 ? 11.368 -8.260 14.108 1.00 92.12 410 GLY A C 1
ATOM 3112 O O . GLY A 1 410 ? 10.369 -7.602 14.370 1.00 92.12 410 GLY A O 1
ATOM 3113 N N . PHE A 1 411 ? 11.501 -8.932 12.963 1.00 94.94 411 PHE A N 1
ATOM 3114 C CA . PHE A 1 411 ? 10.436 -9.054 11.960 1.00 94.94 411 PHE A CA 1
ATOM 3115 C C . PHE A 1 411 ? 9.331 -9.996 12.464 1.00 94.94 411 PHE A C 1
ATOM 3117 O O . PH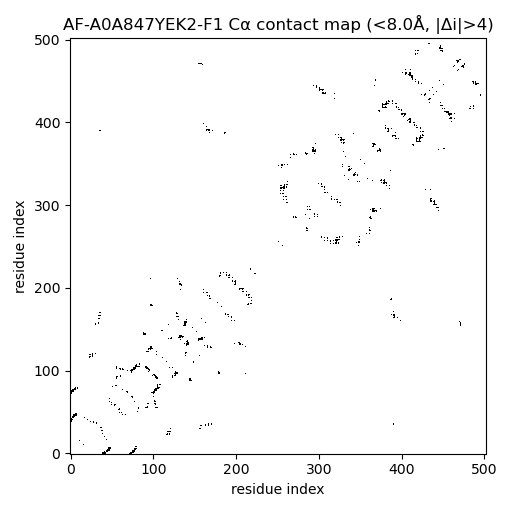E A 1 411 ? 9.640 -11.105 12.921 1.00 94.94 411 PHE A O 1
ATOM 3124 N N . SER A 1 412 ? 8.066 -9.594 12.326 1.00 96.69 412 SER A N 1
ATOM 3125 C CA . SER A 1 412 ? 6.882 -10.371 12.697 1.00 96.69 412 SER A CA 1
ATOM 3126 C C . SER A 1 412 ? 5.963 -10.623 11.499 1.00 96.69 412 SER A C 1
ATOM 3128 O O . SER A 1 412 ? 5.345 -9.719 10.940 1.00 96.69 412 SER A O 1
ATOM 3130 N N . PHE A 1 413 ? 5.826 -11.893 11.102 1.00 97.69 413 PHE A N 1
ATOM 3131 C CA . PHE A 1 413 ? 4.808 -12.277 10.120 1.00 97.69 413 PHE A CA 1
ATOM 3132 C C . PHE A 1 413 ? 3.396 -12.233 10.708 1.00 97.69 413 PHE A C 1
ATOM 3134 O O . PHE A 1 413 ? 2.441 -12.100 9.948 1.00 97.69 413 PHE A O 1
ATOM 3141 N N . ALA A 1 414 ? 3.254 -12.349 12.031 1.00 97.56 414 ALA A N 1
ATOM 3142 C CA . ALA A 1 414 ? 1.962 -12.228 12.695 1.00 97.56 414 ALA A CA 1
ATOM 3143 C C . ALA A 1 414 ? 1.445 -10.783 12.647 1.00 97.56 414 ALA A C 1
ATOM 3145 O O . ALA A 1 414 ? 0.290 -10.568 12.281 1.00 97.56 414 ALA A O 1
ATOM 3146 N N . ASP A 1 415 ? 2.317 -9.806 12.913 1.00 96.94 415 ASP A N 1
ATOM 3147 C CA . ASP A 1 415 ? 2.003 -8.377 12.796 1.00 96.94 415 ASP A CA 1
ATOM 3148 C C . ASP A 1 415 ? 1.651 -8.032 11.345 1.00 96.94 415 ASP A C 1
ATOM 3150 O O . ASP A 1 415 ? 0.607 -7.439 11.081 1.00 96.94 415 ASP A O 1
ATOM 3154 N N . LEU A 1 416 ? 2.448 -8.519 10.383 1.00 96.69 416 LEU A N 1
ATOM 3155 C CA . LEU A 1 416 ? 2.180 -8.308 8.960 1.00 96.69 416 LEU A CA 1
ATOM 3156 C C . LEU A 1 416 ? 0.853 -8.939 8.504 1.00 96.69 416 LEU A C 1
ATOM 3158 O O . LEU A 1 416 ? 0.143 -8.374 7.673 1.00 96.69 416 LEU A O 1
ATOM 3162 N N . ALA A 1 417 ? 0.495 -10.108 9.040 1.00 98.12 417 ALA A N 1
ATOM 3163 C CA . ALA A 1 417 ? -0.784 -10.746 8.750 1.00 98.12 417 ALA A CA 1
ATOM 3164 C C . ALA A 1 417 ? -1.968 -9.978 9.358 1.00 98.12 417 ALA A C 1
ATOM 3166 O O . ALA A 1 417 ? -3.009 -9.867 8.706 1.00 98.12 417 ALA A O 1
ATOM 3167 N N . ALA A 1 418 ? -1.814 -9.411 10.559 1.00 98.25 418 ALA A N 1
ATOM 3168 C CA . ALA A 1 418 ? -2.808 -8.520 11.152 1.00 98.25 418 ALA A CA 1
ATOM 3169 C C . ALA A 1 418 ? -2.980 -7.237 10.319 1.00 98.25 418 ALA A C 1
ATOM 3171 O O . ALA A 1 418 ? -4.114 -6.866 10.004 1.00 98.25 418 ALA A O 1
ATOM 3172 N N . ASP A 1 419 ? -1.875 -6.625 9.877 1.00 97.94 419 ASP A N 1
ATOM 3173 C CA . ASP A 1 419 ? -1.887 -5.469 8.974 1.00 97.94 419 ASP A CA 1
ATOM 3174 C C . ASP A 1 419 ? -2.642 -5.784 7.681 1.00 97.94 419 ASP A C 1
ATOM 3176 O O . ASP A 1 419 ? -3.566 -5.068 7.289 1.00 97.94 419 ASP A O 1
ATOM 3180 N N . TYR A 1 420 ? -2.290 -6.889 7.019 1.00 97.94 420 TYR A N 1
ATOM 3181 C CA . TYR A 1 420 ? -2.872 -7.254 5.728 1.00 97.94 420 TYR A CA 1
ATOM 3182 C C . TYR A 1 420 ? -4.354 -7.612 5.850 1.00 97.94 420 TYR A C 1
ATOM 3184 O O . TYR A 1 420 ? -5.128 -7.277 4.950 1.00 97.94 420 TYR A O 1
ATOM 3192 N N . ALA A 1 421 ? -4.774 -8.230 6.958 1.00 98.38 421 ALA A N 1
ATOM 3193 C CA . ALA A 1 421 ? -6.184 -8.480 7.241 1.00 98.38 421 ALA A CA 1
ATOM 3194 C C . ALA A 1 421 ? -6.968 -7.162 7.396 1.00 98.38 421 ALA A C 1
ATOM 3196 O O . ALA A 1 421 ? -8.051 -7.019 6.819 1.00 98.38 421 ALA A O 1
ATOM 3197 N N . GLY A 1 422 ? -6.393 -6.176 8.094 1.00 98.25 422 GLY A N 1
ATOM 3198 C CA . GLY A 1 422 ? -6.965 -4.835 8.233 1.00 98.25 422 GLY A CA 1
ATOM 3199 C C . GLY A 1 422 ? -7.074 -4.114 6.890 1.00 98.25 422 GLY A C 1
ATOM 3200 O O . GLY A 1 422 ? -8.152 -3.639 6.520 1.00 98.25 422 GLY A O 1
ATOM 3201 N N . VAL A 1 423 ? -5.994 -4.117 6.099 1.00 98.12 423 VAL A N 1
ATOM 3202 C CA . VAL A 1 423 ? -5.995 -3.544 4.744 1.00 98.12 423 VAL A CA 1
ATOM 3203 C C . VAL A 1 423 ? -7.082 -4.179 3.878 1.00 98.12 423 VAL A C 1
ATOM 3205 O O . VAL A 1 423 ? -7.835 -3.477 3.203 1.00 98.12 423 VAL A O 1
ATOM 3208 N N . ARG A 1 424 ? -7.191 -5.511 3.907 1.00 97.44 424 ARG A N 1
ATOM 3209 C CA . ARG A 1 424 ? -8.145 -6.265 3.090 1.00 97.44 424 ARG A CA 1
ATOM 3210 C C . ARG A 1 424 ? -9.598 -5.921 3.422 1.00 97.44 424 ARG A C 1
ATOM 3212 O O . ARG A 1 424 ? -10.419 -5.864 2.501 1.00 97.44 424 ARG A O 1
ATOM 3219 N N . LEU A 1 425 ? -9.913 -5.704 4.703 1.00 98.06 425 LEU A N 1
ATOM 3220 C CA . LEU A 1 425 ? -11.241 -5.278 5.148 1.00 98.06 425 LEU A CA 1
ATOM 3221 C C . LEU A 1 425 ? -11.550 -3.837 4.736 1.00 98.06 425 LEU A C 1
ATOM 3223 O O . LEU A 1 425 ? -12.614 -3.583 4.172 1.00 98.06 425 LEU A O 1
ATOM 3227 N N . ALA A 1 426 ? -10.615 -2.915 4.963 1.00 98.06 426 ALA A N 1
ATOM 3228 C CA . ALA A 1 426 ? -10.786 -1.512 4.601 1.00 98.06 426 ALA A CA 1
ATOM 3229 C C . ALA A 1 426 ? -10.971 -1.311 3.091 1.00 98.06 426 ALA A C 1
ATOM 3231 O O . ALA A 1 426 ? -11.878 -0.599 2.663 1.00 98.06 426 ALA A O 1
ATOM 3232 N N . ASP A 1 427 ? -10.169 -2.000 2.279 1.00 96.06 427 ASP A N 1
ATOM 3233 C CA . ASP A 1 427 ? -10.296 -1.977 0.822 1.00 96.06 427 ASP A CA 1
ATOM 3234 C C . ASP A 1 427 ? -11.662 -2.512 0.355 1.00 96.06 427 ASP A C 1
ATOM 3236 O O . ASP A 1 427 ? -12.316 -1.928 -0.511 1.00 96.06 427 ASP A O 1
ATOM 3240 N N . ALA A 1 428 ? -12.157 -3.586 0.979 1.00 96.19 428 ALA A N 1
ATOM 3241 C CA . ALA A 1 428 ? -13.472 -4.133 0.659 1.00 96.19 428 ALA A CA 1
ATOM 3242 C C . ALA A 1 428 ? -14.625 -3.183 1.028 1.00 96.19 428 ALA A C 1
ATOM 3244 O O . ALA A 1 428 ? -15.606 -3.122 0.288 1.00 96.19 428 ALA A O 1
ATOM 3245 N N . LEU A 1 429 ? -14.506 -2.431 2.126 1.00 96.50 429 LEU A N 1
ATOM 3246 C CA . LEU A 1 429 ? -15.466 -1.387 2.503 1.00 96.50 429 LEU A CA 1
ATOM 3247 C C . LEU A 1 429 ? -15.462 -0.229 1.498 1.00 96.50 429 LEU A C 1
ATOM 3249 O O . LEU A 1 429 ? -16.524 0.175 1.027 1.00 96.50 429 LEU A O 1
ATOM 3253 N N . ARG A 1 430 ? -14.279 0.273 1.111 1.00 95.00 430 ARG A N 1
ATOM 3254 C CA . ARG A 1 430 ? -14.150 1.360 0.118 1.00 95.00 430 ARG A CA 1
ATOM 3255 C C . ARG A 1 430 ? -14.723 0.973 -1.246 1.00 95.00 430 ARG A C 1
ATOM 3257 O O . ARG A 1 430 ? -15.294 1.811 -1.935 1.00 95.00 430 ARG A O 1
ATOM 3264 N N . GLN A 1 431 ? -14.608 -0.300 -1.615 1.00 92.81 431 GLN A N 1
ATOM 3265 C CA . GLN A 1 431 ? -15.160 -0.852 -2.855 1.00 92.81 431 GLN A CA 1
ATOM 3266 C C . GLN A 1 431 ? -16.619 -1.325 -2.727 1.00 92.81 431 GLN A C 1
ATOM 3268 O O . GLN A 1 431 ? -17.139 -1.937 -3.658 1.00 92.81 431 GLN A O 1
ATOM 3273 N N . ASN A 1 432 ? -17.277 -1.083 -1.585 1.00 92.62 432 ASN A N 1
ATOM 3274 C CA . ASN A 1 432 ? -18.650 -1.510 -1.302 1.00 92.62 432 ASN A CA 1
ATOM 3275 C C . ASN A 1 432 ? -18.885 -3.032 -1.464 1.00 92.62 432 ASN A C 1
ATOM 3277 O O . ASN A 1 432 ? -19.992 -3.481 -1.757 1.00 92.62 432 ASN A O 1
ATOM 3281 N N . ARG A 1 433 ? -17.832 -3.845 -1.288 1.00 92.75 433 ARG A N 1
ATOM 3282 C CA . ARG A 1 433 ? -17.898 -5.320 -1.239 1.00 92.75 433 ARG A CA 1
ATOM 3283 C C . ARG A 1 433 ? -18.274 -5.832 0.152 1.00 92.75 433 ARG A C 1
ATOM 3285 O O . ARG A 1 433 ? -18.750 -6.954 0.295 1.00 92.75 433 ARG A O 1
ATOM 3292 N N . VAL A 1 434 ? -18.037 -5.010 1.169 1.00 93.94 434 VAL A N 1
ATOM 3293 C CA . VAL A 1 434 ? -18.521 -5.162 2.543 1.00 93.94 434 VAL A CA 1
ATOM 3294 C C . VAL A 1 434 ? -19.251 -3.872 2.892 1.00 93.94 434 VAL A C 1
ATOM 3296 O O . VAL A 1 434 ? -18.800 -2.800 2.499 1.00 93.94 434 VAL A O 1
ATOM 3299 N N . SER A 1 435 ? -20.365 -3.968 3.615 1.00 94.81 435 SER A N 1
ATOM 3300 C CA . SER A 1 435 ? -21.142 -2.805 4.047 1.00 94.81 435 SER A CA 1
ATOM 3301 C C . SER A 1 435 ? -21.015 -2.590 5.556 1.00 94.81 435 SER A C 1
ATOM 3303 O O . SER A 1 435 ? -20.750 -3.537 6.306 1.00 94.81 435 SER A O 1
ATOM 3305 N N . LEU A 1 436 ? -21.214 -1.351 6.011 1.00 97.38 436 LEU A N 1
ATOM 3306 C CA . LEU A 1 436 ? -21.183 -1.019 7.439 1.00 97.38 436 LEU A CA 1
ATOM 3307 C C . LEU A 1 436 ? -22.323 -1.709 8.202 1.00 97.38 436 LEU A C 1
ATOM 3309 O O . LEU A 1 436 ? -22.124 -2.106 9.342 1.00 97.38 436 LEU A O 1
ATOM 3313 N N . GLU A 1 437 ? -23.473 -1.951 7.568 1.00 96.56 437 GLU A N 1
ATOM 3314 C CA . GLU A 1 437 ? -24.601 -2.686 8.159 1.00 96.56 437 GLU A CA 1
ATOM 3315 C C . GLU A 1 437 ? -24.230 -4.137 8.482 1.00 96.56 437 GLU A C 1
ATOM 3317 O O . GLU A 1 437 ? -24.611 -4.667 9.526 1.00 96.56 437 GLU A O 1
ATOM 3322 N N . ASN A 1 438 ? -23.460 -4.789 7.604 1.00 93.25 438 ASN A N 1
ATOM 3323 C CA . ASN A 1 438 ? -22.971 -6.142 7.864 1.00 93.25 438 ASN A CA 1
ATOM 3324 C C . ASN A 1 438 ? -21.977 -6.165 9.031 1.00 93.25 438 ASN A C 1
ATOM 3326 O O . ASN A 1 438 ? -21.987 -7.116 9.815 1.00 93.25 438 ASN A O 1
ATOM 3330 N N . LEU A 1 439 ? -21.136 -5.131 9.147 1.00 95.81 439 LEU A N 1
ATOM 3331 C CA . LEU A 1 439 ? -20.193 -5.017 10.256 1.00 95.81 439 LEU A CA 1
ATOM 3332 C C . LEU A 1 439 ? -20.899 -4.734 11.579 1.00 95.81 439 LEU A C 1
ATOM 3334 O O . LEU A 1 439 ? -20.603 -5.424 12.544 1.00 95.81 439 LEU A O 1
ATOM 3338 N N . ASP A 1 440 ? -21.841 -3.792 11.615 1.00 97.06 440 ASP A N 1
ATOM 3339 C CA . ASP A 1 440 ? -22.640 -3.450 12.800 1.00 97.06 440 ASP A CA 1
ATOM 3340 C C . ASP A 1 440 ? -23.382 -4.675 13.359 1.00 97.06 440 ASP A C 1
ATOM 3342 O O . ASP A 1 440 ? -23.333 -4.956 14.558 1.00 97.06 440 ASP A O 1
ATOM 3346 N N . ARG A 1 441 ? -23.996 -5.470 12.473 1.00 93.62 441 ARG A N 1
ATOM 3347 C CA . ARG A 1 441 ? -24.800 -6.629 12.873 1.00 93.62 441 ARG A CA 1
ATOM 3348 C C . ARG A 1 441 ? -23.964 -7.757 13.484 1.00 93.62 441 ARG A C 1
ATOM 3350 O O . ARG A 1 441 ? -24.256 -8.198 14.593 1.00 93.62 441 ARG A O 1
ATOM 3357 N N . ASP A 1 442 ? -22.946 -8.236 12.764 1.00 90.94 442 ASP A N 1
ATOM 3358 C CA . ASP A 1 442 ? -22.337 -9.547 13.042 1.00 90.94 442 ASP A CA 1
ATOM 3359 C C . ASP A 1 442 ? -20.802 -9.580 12.937 1.00 90.94 442 ASP A C 1
ATOM 3361 O O . ASP A 1 442 ? -20.239 -10.668 12.797 1.00 90.94 442 ASP A O 1
ATOM 3365 N N . PHE A 1 443 ? -20.089 -8.445 12.988 1.00 95.69 443 PHE A N 1
ATOM 3366 C CA . PHE A 1 443 ? -18.622 -8.489 12.913 1.00 95.69 443 PHE A CA 1
ATOM 3367 C C . PHE A 1 443 ? -18.018 -9.375 14.012 1.00 95.69 443 PHE A C 1
ATOM 3369 O O . PHE A 1 443 ? -18.277 -9.186 15.205 1.00 95.69 443 PHE A O 1
ATOM 3376 N N . LYS A 1 444 ? -17.159 -10.304 13.580 1.00 95.56 444 LYS A N 1
ATOM 3377 C CA . LYS A 1 444 ? -16.295 -11.118 14.431 1.00 95.56 444 LYS A CA 1
ATOM 3378 C C . LYS A 1 444 ? -14.877 -11.097 13.896 1.00 95.56 444 LYS A C 1
ATOM 3380 O O . LYS A 1 444 ? -14.663 -11.206 12.689 1.00 95.56 444 LYS A O 1
ATOM 3385 N N . VAL A 1 445 ? -13.900 -11.048 14.792 1.00 95.38 445 VAL A N 1
ATOM 3386 C CA . VAL A 1 445 ? -12.475 -11.065 14.436 1.00 95.38 445 VAL A CA 1
ATOM 3387 C C . VAL A 1 445 ? -12.148 -12.314 13.621 1.00 95.38 445 VAL A C 1
ATOM 3389 O O . VAL A 1 445 ? -11.515 -12.217 12.574 1.00 95.38 445 VAL A O 1
ATOM 3392 N N . ALA A 1 446 ? -12.653 -13.475 14.044 1.00 94.94 446 ALA A N 1
ATOM 3393 C CA . ALA A 1 446 ? -12.392 -14.758 13.390 1.00 94.94 446 ALA A CA 1
ATOM 3394 C C . ALA A 1 446 ? -12.918 -14.855 11.946 1.00 94.94 446 ALA A C 1
ATOM 3396 O O . ALA A 1 446 ? -12.521 -15.762 11.219 1.00 94.94 446 ALA A O 1
ATOM 3397 N N . ASP A 1 447 ? -13.805 -13.951 11.522 1.00 95.12 447 ASP A N 1
ATOM 3398 C CA . ASP A 1 447 ? -14.318 -13.929 10.153 1.00 95.12 447 ASP A CA 1
ATOM 3399 C C . ASP A 1 447 ? -13.367 -13.242 9.168 1.00 95.12 447 ASP A C 1
ATOM 3401 O O . ASP A 1 447 ? -13.429 -13.528 7.972 1.00 95.12 447 ASP A O 1
ATOM 3405 N N . PHE A 1 448 ? -12.490 -12.362 9.657 1.00 96.06 448 PHE A N 1
ATOM 3406 C CA . PHE A 1 448 ? -11.638 -11.511 8.820 1.00 96.06 448 PHE A CA 1
ATOM 3407 C C . PHE A 1 448 ? -10.147 -11.630 9.140 1.00 96.06 448 PHE A C 1
ATOM 3409 O O . PHE A 1 448 ? -9.323 -11.289 8.292 1.00 96.06 448 PHE A O 1
ATOM 3416 N N . VAL A 1 449 ? -9.796 -12.124 10.329 1.00 96.50 449 VAL A N 1
ATOM 3417 C CA . VAL A 1 449 ? -8.416 -12.277 10.793 1.00 96.50 449 VAL A CA 1
ATOM 3418 C C . VAL A 1 449 ? -8.092 -13.765 10.953 1.00 96.50 449 VAL A C 1
ATOM 3420 O O . VAL A 1 449 ? -8.767 -14.455 11.726 1.00 96.50 449 VAL A O 1
ATOM 3423 N N . PRO A 1 450 ? -7.070 -14.286 10.248 1.00 94.81 450 PRO A N 1
ATOM 3424 C CA . PRO A 1 450 ? -6.662 -15.681 10.375 1.00 94.81 450 PRO A CA 1
ATOM 3425 C C . PRO A 1 450 ? -5.994 -15.943 11.731 1.00 94.81 450 PRO A C 1
ATOM 3427 O O . PRO A 1 450 ? -5.686 -15.018 12.475 1.00 94.81 450 PRO A O 1
ATOM 3430 N N . GLN A 1 451 ? -5.726 -17.206 12.065 1.00 95.81 451 GLN A N 1
ATOM 3431 C CA . GLN A 1 451 ? -4.942 -17.540 13.262 1.00 95.81 451 GLN A CA 1
ATOM 3432 C C . GLN A 1 451 ? -3.513 -16.991 13.132 1.00 95.81 451 GLN A C 1
ATOM 3434 O O . GLN A 1 451 ? -2.779 -17.399 12.232 1.00 95.81 451 GLN A O 1
ATOM 3439 N N . LEU A 1 452 ? -3.130 -16.081 14.031 1.00 96.06 452 LEU A N 1
ATOM 3440 C CA . LEU A 1 452 ? -1.873 -15.330 13.953 1.00 96.06 452 LEU A CA 1
ATOM 3441 C C . LEU A 1 452 ? -0.745 -16.000 14.742 1.00 96.06 452 LEU A C 1
ATOM 3443 O O . LEU A 1 452 ? 0.387 -16.035 14.273 1.00 96.06 452 LEU A O 1
ATOM 3447 N N . ALA A 1 453 ? -1.053 -16.607 15.893 1.00 94.12 453 ALA A N 1
ATOM 3448 C CA . ALA A 1 453 ? -0.062 -17.225 16.785 1.00 94.12 453 ALA A CA 1
ATOM 3449 C C . ALA A 1 453 ? 0.876 -18.270 16.139 1.00 94.12 453 ALA A C 1
ATOM 3451 O O . ALA A 1 453 ? 2.018 -18.384 16.581 1.00 94.12 453 ALA A O 1
ATOM 3452 N N . PRO A 1 454 ? 0.460 -19.047 15.118 1.00 95.75 454 PRO A N 1
ATOM 3453 C CA . PRO A 1 454 ? 1.371 -19.961 14.430 1.00 95.75 454 PRO A CA 1
ATOM 3454 C C . PRO A 1 454 ? 2.399 -19.276 13.512 1.00 95.75 454 PRO A C 1
ATOM 3456 O O . PRO A 1 454 ? 3.291 -19.962 13.006 1.00 95.75 454 PRO A O 1
ATOM 3459 N N . LEU A 1 455 ? 2.252 -17.979 13.219 1.00 96.44 455 LEU A N 1
ATOM 3460 C CA . LEU A 1 455 ? 3.143 -17.263 12.310 1.00 96.44 455 LEU A CA 1
ATOM 3461 C C . LEU A 1 455 ? 4.460 -16.887 13.011 1.00 96.44 455 LEU A C 1
ATOM 3463 O O . LEU A 1 455 ? 4.447 -16.531 14.186 1.00 96.44 455 LEU A O 1
ATOM 3467 N N . PRO A 1 456 ? 5.613 -16.963 12.320 1.00 96.12 456 PRO A N 1
ATOM 3468 C CA . PRO A 1 456 ? 6.903 -16.667 12.941 1.00 96.12 456 PRO A CA 1
ATOM 3469 C C . PRO A 1 456 ? 7.075 -15.181 13.297 1.00 96.12 456 PRO A C 1
ATOM 3471 O O . PRO A 1 456 ? 6.749 -14.304 12.496 1.00 96.12 456 PRO A O 1
ATOM 3474 N N . GLU A 1 457 ? 7.676 -14.905 14.454 1.00 95.56 457 GLU A N 1
ATOM 3475 C CA . GLU A 1 457 ? 7.951 -13.550 14.951 1.00 95.56 457 GLU A CA 1
ATOM 3476 C C . GLU A 1 457 ? 9.355 -13.439 15.557 1.00 95.56 457 GLU A C 1
ATOM 3478 O O . GLU A 1 457 ? 10.036 -14.447 15.764 1.00 95.56 457 GLU A O 1
ATOM 3483 N N . GLY A 1 458 ? 9.793 -12.210 15.846 1.00 94.50 458 GLY A N 1
ATOM 3484 C CA . GLY A 1 458 ? 11.077 -11.947 16.501 1.00 94.50 458 GLY A CA 1
ATOM 3485 C C . GLY A 1 458 ? 12.292 -12.282 15.632 1.00 94.50 458 GLY A C 1
ATOM 3486 O O . GLY A 1 458 ? 13.368 -12.577 16.151 1.00 94.50 458 GLY A O 1
ATOM 3487 N N . ILE A 1 459 ? 12.135 -12.275 14.305 1.00 95.75 459 ILE A N 1
ATOM 3488 C CA . ILE A 1 459 ? 13.190 -12.703 13.384 1.00 95.75 459 ILE A CA 1
ATOM 3489 C C . ILE A 1 459 ? 14.204 -11.565 13.212 1.00 95.75 459 ILE A C 1
ATOM 3491 O O . ILE A 1 459 ? 13.864 -10.462 12.776 1.00 95.75 459 ILE A O 1
ATOM 3495 N N . THR A 1 460 ? 15.473 -11.826 13.520 1.00 94.00 460 THR A N 1
ATOM 3496 C CA . THR A 1 460 ? 16.551 -10.843 13.331 1.00 94.00 460 THR A CA 1
ATOM 3497 C C . THR A 1 460 ? 16.825 -10.594 11.845 1.00 94.00 460 THR A C 1
ATOM 3499 O O . THR A 1 460 ? 16.543 -11.449 11.009 1.00 94.00 460 THR A O 1
ATOM 3502 N N . ALA A 1 461 ? 17.449 -9.470 11.478 1.00 88.62 461 ALA A N 1
ATOM 3503 C CA . ALA A 1 461 ? 17.857 -9.233 10.088 1.00 88.62 461 ALA A CA 1
ATOM 3504 C C . ALA A 1 461 ? 18.750 -10.359 9.516 1.00 88.62 461 ALA A C 1
ATOM 3506 O O . ALA A 1 461 ? 18.634 -10.710 8.339 1.00 88.62 461 ALA A O 1
ATOM 3507 N N . ALA A 1 462 ? 19.617 -10.956 10.344 1.00 89.12 462 ALA A N 1
ATOM 3508 C CA . ALA A 1 462 ? 20.485 -12.063 9.942 1.00 89.12 462 ALA A CA 1
ATOM 3509 C C . ALA A 1 462 ? 19.689 -13.352 9.677 1.00 89.12 462 ALA A C 1
ATOM 3511 O O . ALA A 1 462 ? 19.888 -14.002 8.645 1.00 89.12 462 ALA A O 1
ATOM 3512 N N . ASP A 1 463 ? 18.748 -13.690 10.560 1.00 93.25 463 ASP A N 1
ATOM 3513 C CA . ASP A 1 463 ? 17.873 -14.853 10.390 1.00 93.25 463 ASP A CA 1
ATOM 3514 C C . ASP A 1 463 ? 16.896 -14.643 9.236 1.00 93.25 463 ASP A C 1
ATOM 3516 O O . ASP A 1 463 ? 16.663 -15.553 8.446 1.00 93.25 463 ASP A O 1
ATOM 3520 N N . PHE A 1 464 ? 16.388 -13.423 9.059 1.00 91.44 464 PHE A N 1
ATOM 3521 C CA . PHE A 1 464 ? 15.529 -13.061 7.939 1.00 91.44 464 PHE A CA 1
ATOM 3522 C C . PHE A 1 464 ? 16.262 -13.242 6.605 1.00 91.44 464 PHE A C 1
ATOM 3524 O O . PHE A 1 464 ? 15.731 -13.833 5.659 1.00 91.44 464 PHE A O 1
ATOM 3531 N N . GLN A 1 465 ? 17.528 -12.821 6.538 1.00 87.19 465 GLN A N 1
ATOM 3532 C CA . GLN A 1 465 ? 18.371 -13.053 5.370 1.00 87.19 465 GLN A CA 1
ATOM 3533 C C . GLN A 1 465 ? 18.663 -14.544 5.141 1.00 87.19 465 GLN A C 1
ATOM 3535 O O . GLN A 1 465 ? 18.689 -14.976 3.986 1.00 87.19 465 GLN A O 1
ATOM 3540 N N . THR A 1 466 ? 18.882 -15.317 6.206 1.00 90.12 466 THR A N 1
ATOM 3541 C CA . THR A 1 466 ? 19.294 -16.729 6.134 1.00 90.12 466 THR A CA 1
ATOM 3542 C C . THR A 1 466 ? 18.127 -17.666 5.820 1.00 90.12 466 THR A C 1
ATOM 3544 O O . THR A 1 466 ? 18.233 -18.501 4.926 1.00 90.12 466 THR A O 1
ATOM 3547 N N . LEU A 1 467 ? 17.009 -17.519 6.531 1.00 91.69 467 LEU A N 1
ATOM 3548 C CA . LEU A 1 467 ? 15.843 -18.402 6.455 1.00 91.69 467 LEU A CA 1
ATOM 3549 C C . LEU A 1 467 ? 14.912 -18.025 5.304 1.00 91.69 467 LEU A C 1
ATOM 3551 O O . LEU A 1 467 ? 14.414 -18.897 4.593 1.00 91.69 467 LEU A O 1
ATOM 3555 N N . TYR A 1 468 ? 14.689 -16.723 5.114 1.00 90.00 468 TYR A N 1
ATOM 3556 C CA . TYR A 1 468 ? 13.700 -16.225 4.160 1.00 90.00 468 TYR A CA 1
ATOM 3557 C C . TYR A 1 468 ? 14.317 -15.678 2.879 1.00 90.00 468 TYR A C 1
ATOM 3559 O O . TYR A 1 468 ? 13.600 -15.430 1.912 1.00 90.00 468 TYR A O 1
ATOM 3567 N N . GLY A 1 469 ? 15.644 -15.523 2.851 1.00 85.44 469 GLY A N 1
ATOM 3568 C CA . GLY A 1 469 ? 16.364 -14.910 1.746 1.00 85.44 469 GLY A CA 1
ATOM 3569 C C . GLY A 1 469 ? 16.290 -13.384 1.754 1.00 85.44 469 GLY A C 1
ATOM 3570 O O . GLY A 1 469 ? 16.750 -12.773 0.794 1.00 85.44 469 GLY A O 1
ATOM 3571 N N . GLY A 1 470 ? 15.800 -12.747 2.818 1.00 85.00 470 GLY A N 1
ATOM 3572 C CA . GLY A 1 470 ? 15.514 -11.311 2.843 1.00 85.00 470 GLY A CA 1
ATOM 3573 C C . GLY A 1 470 ? 14.238 -10.963 2.067 1.00 85.00 470 GLY A C 1
ATOM 3574 O O . GLY A 1 470 ? 13.506 -11.849 1.635 1.00 85.00 470 GLY A O 1
ATOM 3575 N N . LEU A 1 471 ? 13.995 -9.671 1.836 1.00 80.81 471 LEU A N 1
ATOM 3576 C CA . LEU A 1 471 ? 12.752 -9.185 1.212 1.00 80.81 471 LEU A CA 1
ATOM 3577 C C . LEU A 1 471 ? 12.516 -9.734 -0.199 1.00 80.81 471 LEU A C 1
ATOM 3579 O O . LEU A 1 471 ? 11.384 -9.897 -0.622 1.00 80.81 471 LEU A O 1
ATOM 3583 N N . MET A 1 472 ? 13.589 -10.041 -0.925 1.00 76.88 472 MET A N 1
ATOM 3584 C CA . MET A 1 472 ? 13.527 -10.571 -2.293 1.00 76.88 472 MET A CA 1
ATOM 3585 C C . MET A 1 472 ? 13.713 -12.095 -2.338 1.00 76.88 472 MET A C 1
ATOM 3587 O O . MET A 1 472 ? 14.026 -12.670 -3.381 1.00 76.88 472 MET A O 1
ATOM 3591 N N . GLY A 1 473 ? 13.633 -12.763 -1.187 1.00 82.25 473 GLY A N 1
ATOM 3592 C CA . GLY A 1 473 ? 13.811 -14.201 -1.093 1.00 82.25 473 GLY A CA 1
ATOM 3593 C C . GLY A 1 473 ? 12.545 -14.969 -1.466 1.00 82.25 473 GLY A C 1
ATOM 3594 O O . GLY A 1 473 ? 11.422 -14.545 -1.198 1.00 82.25 473 GLY A O 1
ATOM 3595 N N . ARG A 1 474 ? 12.718 -16.144 -2.079 1.00 85.81 474 ARG A N 1
ATOM 3596 C CA . ARG A 1 474 ? 11.590 -16.997 -2.487 1.00 85.81 474 ARG A CA 1
ATOM 3597 C C . ARG A 1 474 ? 10.750 -17.425 -1.284 1.00 85.81 474 ARG A C 1
ATOM 3599 O O . ARG A 1 474 ? 9.530 -17.424 -1.364 1.00 85.81 474 ARG A O 1
ATOM 3606 N N . GLN A 1 475 ? 11.409 -17.792 -0.192 1.00 91.31 475 GLN A N 1
ATOM 3607 C CA . GLN A 1 475 ? 10.776 -18.232 1.046 1.00 91.31 475 GLN A CA 1
ATOM 3608 C C . GLN A 1 475 ? 9.967 -17.099 1.684 1.00 91.31 475 GLN A C 1
ATOM 3610 O O . GLN A 1 475 ? 8.872 -17.346 2.180 1.00 91.31 475 GLN A O 1
ATOM 3615 N N . PHE A 1 476 ? 10.468 -15.861 1.624 1.00 90.69 476 PHE A N 1
ATOM 3616 C CA . PHE A 1 476 ? 9.704 -14.684 2.026 1.00 90.69 476 PHE A CA 1
ATOM 3617 C C . PHE A 1 476 ? 8.436 -14.512 1.177 1.00 90.69 476 PHE A C 1
ATOM 3619 O O . PHE A 1 476 ? 7.343 -14.463 1.732 1.00 90.69 476 PHE A O 1
ATOM 3626 N N . SER A 1 477 ? 8.565 -14.516 -0.157 1.00 87.50 477 SER A N 1
ATOM 3627 C CA . SER A 1 477 ? 7.413 -14.409 -1.070 1.00 87.50 477 SER A CA 1
ATOM 3628 C C . SER A 1 477 ? 6.376 -15.506 -0.817 1.00 87.50 477 SER A C 1
ATOM 3630 O O . SER A 1 477 ? 5.194 -15.211 -0.745 1.00 87.50 477 SER A O 1
ATOM 3632 N N . GLN A 1 478 ? 6.806 -16.755 -0.620 1.00 92.00 478 GLN A N 1
ATOM 3633 C CA . GLN A 1 478 ? 5.902 -17.869 -0.313 1.00 92.00 478 GLN A CA 1
ATOM 3634 C C . GLN A 1 478 ? 5.173 -17.687 1.022 1.00 92.00 478 GLN A C 1
ATOM 3636 O O . GLN A 1 478 ? 4.022 -18.100 1.152 1.00 92.00 478 GLN A O 1
ATOM 3641 N N . MET A 1 479 ? 5.831 -17.090 2.021 1.00 95.31 479 MET A N 1
ATOM 3642 C CA . MET A 1 479 ? 5.186 -16.775 3.293 1.00 95.31 479 MET A CA 1
ATOM 3643 C C . MET A 1 479 ? 4.139 -15.669 3.125 1.00 95.31 479 MET A C 1
ATOM 3645 O O . MET A 1 479 ? 3.043 -15.810 3.659 1.00 95.31 479 MET A O 1
ATOM 3649 N N . LEU A 1 480 ? 4.434 -14.617 2.349 1.00 92.88 480 LEU A N 1
ATOM 3650 C CA . LEU A 1 480 ? 3.448 -13.579 2.030 1.00 92.88 480 LEU A CA 1
ATOM 3651 C C . LEU A 1 480 ? 2.239 -14.156 1.286 1.00 92.88 480 LEU A C 1
ATOM 3653 O O . LEU A 1 480 ? 1.111 -13.940 1.721 1.00 92.88 480 LEU A O 1
ATOM 3657 N N . ASP A 1 481 ? 2.469 -14.960 0.243 1.00 92.56 481 ASP A N 1
ATOM 3658 C CA . ASP A 1 481 ? 1.397 -15.606 -0.526 1.00 92.56 481 ASP A CA 1
ATOM 3659 C C . ASP A 1 481 ? 0.509 -16.471 0.387 1.00 92.56 481 ASP A C 1
ATOM 3661 O O . ASP A 1 481 ? -0.719 -16.475 0.273 1.00 92.56 481 ASP A O 1
ATOM 3665 N N . ARG A 1 482 ? 1.120 -17.187 1.342 1.00 95.88 482 ARG A N 1
ATOM 3666 C CA . ARG A 1 482 ? 0.393 -17.986 2.335 1.00 95.88 482 ARG A CA 1
ATOM 3667 C C . ARG A 1 482 ? -0.451 -17.116 3.264 1.00 95.88 482 ARG A C 1
ATOM 3669 O O . ARG A 1 482 ? -1.587 -17.492 3.552 1.00 95.88 482 ARG A O 1
ATOM 3676 N N . ILE A 1 483 ? 0.090 -16.000 3.751 1.00 96.25 483 ILE A N 1
ATOM 3677 C CA . ILE A 1 483 ? -0.641 -15.056 4.608 1.00 96.25 483 ILE A CA 1
ATOM 3678 C C . ILE A 1 483 ? -1.861 -14.523 3.860 1.00 96.25 483 ILE A C 1
ATOM 3680 O O . ILE A 1 483 ? -2.975 -14.647 4.364 1.00 96.25 483 ILE A O 1
ATOM 3684 N N . GLU A 1 484 ? -1.673 -14.008 2.644 1.00 94.31 484 GLU A N 1
ATOM 3685 C CA . GLU A 1 484 ? -2.767 -13.462 1.834 1.00 94.31 484 GLU A CA 1
ATOM 3686 C C . GLU A 1 484 ? -3.833 -14.518 1.525 1.00 94.31 484 GLU A C 1
ATOM 3688 O O . GLU A 1 484 ? -5.020 -14.267 1.731 1.00 94.31 484 GLU A O 1
ATOM 3693 N N . THR A 1 485 ? -3.417 -15.730 1.143 1.00 94.75 485 THR A N 1
ATOM 3694 C CA . THR A 1 485 ? -4.341 -16.849 0.897 1.00 94.75 485 THR A CA 1
ATOM 3695 C C . THR A 1 485 ? -5.158 -17.181 2.145 1.00 94.75 485 THR A C 1
ATOM 3697 O O . THR A 1 485 ? -6.376 -17.309 2.072 1.00 94.75 485 THR A O 1
ATOM 3700 N N . THR A 1 486 ? -4.512 -17.267 3.313 1.00 94.81 486 THR A N 1
ATOM 3701 C CA . THR A 1 486 ? -5.201 -17.601 4.572 1.00 94.81 486 THR A CA 1
ATOM 3702 C C . THR A 1 486 ? -6.190 -16.501 4.973 1.00 94.81 486 THR A C 1
ATOM 3704 O O . THR A 1 486 ? -7.262 -16.799 5.496 1.00 94.81 486 THR A O 1
ATOM 3707 N N . ILE A 1 487 ? -5.858 -15.232 4.706 1.00 95.81 487 ILE A N 1
ATOM 3708 C CA . ILE A 1 487 ? -6.785 -14.112 4.895 1.00 95.81 487 ILE A CA 1
ATOM 3709 C C . ILE A 1 487 ? -7.992 -14.280 3.968 1.00 95.81 487 ILE A C 1
ATOM 3711 O O . ILE A 1 487 ? -9.113 -14.246 4.455 1.00 95.81 487 ILE A O 1
ATOM 3715 N N . ASP A 1 488 ? -7.799 -14.513 2.667 1.00 92.62 488 ASP A N 1
ATOM 3716 C CA . ASP A 1 488 ? -8.898 -14.657 1.694 1.00 92.62 488 ASP A CA 1
ATOM 3717 C C . ASP A 1 488 ? -9.754 -15.927 1.892 1.00 92.62 488 ASP A C 1
ATOM 3719 O O . ASP A 1 488 ? -10.870 -16.031 1.362 1.00 92.62 488 ASP A O 1
ATOM 3723 N N . GLU A 1 489 ? -9.254 -16.904 2.644 1.00 93.06 489 GLU A N 1
ATOM 3724 C CA . GLU A 1 489 ? -9.977 -18.109 3.060 1.00 93.06 489 GLU A CA 1
ATOM 3725 C C . GLU A 1 489 ? -10.750 -17.933 4.374 1.00 93.06 489 GLU A C 1
ATOM 3727 O O . GLU A 1 489 ? -11.538 -18.813 4.731 1.00 93.06 489 GLU A O 1
ATOM 3732 N N . ALA A 1 490 ? -10.586 -16.806 5.081 1.00 94.12 490 ALA A N 1
ATOM 3733 C CA . ALA A 1 490 ? -11.283 -16.595 6.342 1.00 94.12 490 ALA A CA 1
ATOM 3734 C C . ALA A 1 490 ? -12.821 -16.646 6.155 1.00 94.12 490 ALA A C 1
ATOM 3736 O O . ALA A 1 490 ? -13.346 -16.238 5.107 1.00 94.12 490 ALA A O 1
ATOM 3737 N N . PRO A 1 491 ? -13.575 -17.153 7.152 1.00 92.19 491 PRO A N 1
ATOM 3738 C CA . PRO A 1 491 ? -14.995 -17.473 7.002 1.00 92.19 491 PRO A CA 1
ATOM 3739 C C . PRO A 1 491 ? -15.873 -16.314 6.511 1.00 92.19 491 PRO A C 1
ATOM 3741 O O . PRO A 1 491 ? -16.830 -16.548 5.771 1.00 92.19 491 PRO A O 1
ATOM 3744 N N . GLY A 1 492 ? -15.555 -15.071 6.883 1.00 89.88 492 GLY A N 1
ATOM 3745 C CA . GLY A 1 492 ? -16.278 -13.879 6.441 1.00 89.88 492 GLY A CA 1
ATOM 3746 C C . GLY A 1 492 ? -16.201 -13.678 4.930 1.00 89.88 492 GLY A C 1
ATOM 3747 O O . GLY A 1 492 ? -17.224 -13.452 4.282 1.00 89.88 492 GLY A O 1
ATOM 3748 N N . TRP A 1 493 ? -15.017 -13.854 4.339 1.00 89.69 493 TRP A N 1
ATOM 3749 C CA . TRP A 1 493 ? -14.814 -13.726 2.892 1.00 89.69 493 TRP A CA 1
ATOM 3750 C C . TRP A 1 493 ? -15.493 -14.839 2.102 1.00 89.69 493 TRP A C 1
ATOM 3752 O O . TRP A 1 493 ? -16.037 -14.593 1.024 1.00 89.69 493 TRP A O 1
ATOM 3762 N N . ALA A 1 494 ? -15.504 -16.061 2.639 1.00 80.81 494 ALA A N 1
ATOM 3763 C CA . ALA A 1 494 ? -16.202 -17.181 2.019 1.00 80.81 494 ALA A CA 1
ATOM 3764 C C . ALA A 1 494 ? -17.716 -16.926 1.910 1.00 80.81 494 ALA A C 1
ATOM 3766 O O . ALA A 1 494 ? -18.285 -17.130 0.837 1.00 80.81 494 ALA A O 1
ATOM 3767 N N . ARG A 1 495 ? -18.349 -16.414 2.976 1.00 81.56 495 ARG A N 1
ATOM 3768 C CA . ARG A 1 495 ? -19.788 -16.087 2.978 1.00 81.56 495 ARG A CA 1
ATOM 3769 C C . ARG A 1 495 ? -20.133 -14.976 1.987 1.00 81.56 495 ARG A C 1
ATOM 3771 O O . ARG A 1 495 ? -21.109 -15.097 1.256 1.00 81.56 495 ARG A O 1
ATOM 3778 N N . LEU A 1 496 ? -19.295 -13.941 1.902 1.00 78.00 496 LEU A N 1
ATOM 3779 C CA . LEU A 1 496 ? -19.490 -12.826 0.967 1.00 78.00 496 LEU A CA 1
ATOM 3780 C C . LEU A 1 496 ? -19.366 -13.244 -0.507 1.00 78.00 496 LEU A C 1
ATOM 3782 O O . LEU A 1 496 ? -20.055 -12.694 -1.360 1.00 78.00 496 LEU A O 1
ATOM 3786 N N . ARG A 1 497 ? -18.518 -14.231 -0.832 1.00 75.81 497 ARG A N 1
ATOM 3787 C CA . ARG A 1 497 ? -18.442 -14.787 -2.199 1.00 75.81 497 ARG A CA 1
ATOM 3788 C C . ARG A 1 497 ? -19.715 -15.543 -2.592 1.00 75.81 497 ARG A C 1
ATOM 3790 O O . ARG A 1 497 ? -20.126 -15.480 -3.748 1.00 75.81 497 ARG A O 1
ATOM 3797 N N . GLN A 1 498 ? -20.332 -16.246 -1.642 1.00 61.88 498 GLN A N 1
ATOM 3798 C CA . GLN A 1 498 ? -21.555 -17.017 -1.880 1.00 61.88 498 GLN A CA 1
ATOM 3799 C C . GLN A 1 498 ? -22.765 -16.102 -2.104 1.00 61.88 498 GLN A C 1
ATOM 3801 O O . GLN A 1 498 ? -23.515 -16.332 -3.043 1.00 61.88 498 GLN A O 1
ATOM 3806 N N . SER A 1 499 ? -22.886 -15.005 -1.348 1.00 59.47 499 SER A N 1
ATOM 3807 C CA . SER A 1 499 ? -23.995 -14.045 -1.489 1.00 59.47 499 SER A CA 1
ATOM 3808 C C . SER A 1 499 ? -23.987 -13.217 -2.781 1.00 59.47 499 SER A C 1
ATOM 3810 O O . SER A 1 499 ? -24.949 -12.513 -3.045 1.00 59.47 499 SER A O 1
ATOM 3812 N N . VAL A 1 500 ? -22.896 -13.235 -3.555 1.00 55.72 500 VAL A N 1
ATOM 3813 C CA . VAL A 1 500 ? -22.802 -12.573 -4.876 1.00 55.72 500 VAL A CA 1
ATOM 3814 C C . VAL A 1 500 ? -23.164 -13.538 -6.018 1.00 55.72 500 VAL A C 1
ATOM 3816 O O . VAL A 1 500 ? -23.370 -13.110 -7.149 1.00 55.72 500 VAL A O 1
ATOM 3819 N N . SER A 1 501 ? -23.218 -14.846 -5.736 1.00 48.94 501 SER A N 1
ATOM 3820 C CA . SER A 1 501 ? -23.548 -15.892 -6.717 1.00 48.94 501 SER A CA 1
ATOM 3821 C C . SER A 1 501 ? -25.025 -16.316 -6.684 1.00 48.94 501 SER A C 1
ATOM 3823 O O . SER A 1 501 ? -25.440 -17.107 -7.532 1.00 48.94 501 SER A O 1
ATOM 3825 N N . GLU A 1 502 ? -25.788 -15.806 -5.715 1.00 39.53 502 GLU A N 1
ATOM 3826 C CA . GLU A 1 502 ? -27.253 -15.886 -5.601 1.00 39.53 502 GLU A CA 1
ATOM 3827 C C . GLU A 1 502 ? -27.873 -14.552 -6.027 1.00 39.53 502 GLU A C 1
ATOM 3829 O O . GLU A 1 502 ? -28.945 -14.591 -6.677 1.00 39.53 502 GLU A O 1
#

Foldseek 3Di:
DEEEEEEPPPPDDPVVVVVLVVVLQVLLQVALCVLANDHDDHPHYYYDHFDLVDAAQVVRFVRCCVTDDPDPDQAYEYEYQRNDDDPPFGQQKDAPAASGRYIYGYPHPPPADSLVVSLSVNCRVLRNLPAAAACDQQASSDRDTPVVRVVPDDRFPHHDLLSSLSSNLSSVCVVVVDRDLLPRDPLSLVSLLVSLVVRVPDPPGDCSSVVSNVRNVCSVPVPDDPVPPPDDDPVNVPPPPDPPPDDDPPDDDLLLVLLLQLLVVVLVVLVVLVVVPPDPDDDQASDPPQPDQQSLLLSSLLSLLVSLCVDDPVNVVNSLSSSLLNQLLLLDPDCVQLPDPQSVVSSCSSDPPVSSVSSCSRSPAHDDVPHSLLSNLLSNLLNCCSSRNLSSSLSVQQVVQLVCLAPHQHHFPLSSLSSNLSSVVSNCPVVVLDHSVNSNPDDHSQQRGADRVVTDTSHHPVNCCVVQVHPSRPNNVVSVVVSNVRRCPRNNNVVSVVVVVD

Radius of gyration: 25.6 Å; Cα contacts (8 Å, |Δi|>4): 784; chains: 1; bounding box: 61×52×83 Å

Sequence (502 aa):
PVAVYVDEEQTASRQLWVARLQRRLEAANEVFRKTCGIEFQIQETGTWLSDDSLQNLEDGLDDFAAKVEPRQTFLAIGYSSQFGVEPSGGHLGVSQGILAKHVLIGDTGIRMGEADHVDVLIHELGHYLGAVHVPSNQSVMFPKTRPDLVRGKRFRVGFDPLNALILNCTAEELLQGRRSAAEFSRETITVLQAAYRTVASSPRADGTANQALALVSRADDPAASPLRQRNLSAADAARHEDFDEGRSSRTLPPAAEAARSIVREIVADLASASEERDGPASGPSVIPGATDSDARFEWLVRRAAGAALGLPENLRSHAVAGFLLAVGVLTDSSDLLLDQPVVGAVWRGVESPAERARRIALLGRLTIQGREDWAQHFAVSMALVELTGAGPAKSLGLMKEWRDSQGRSGFSFADLAADYAGVRLADALRQNRVSLENLDRDFKVADFVPQLAPLPEGITAADFQTLYGGLMGRQFSQMLDRIETTIDEAPGWARLRQSVSE